Protein AF-F4SEM9-F1 (afdb_monomer)

pLDDT: mean 71.74, std 22.45, range [23.45, 97.19]

Nearest PDB structures (foldseek):
  8rjk-assembly1_0  TM=1.888E-01  e=7.861E-01  Synechococcus elongatus PCC 7942 = FACHB-805
  8cr6-assembly1_B  TM=1.825E-01  e=3.065E+00  Mus musculus

Structure (mmCIF, N/CA/C/O backbone):
data_AF-F4SEM9-F1
#
_entry.id   AF-F4SEM9-F1
#
loop_
_atom_site.group_PDB
_atom_site.id
_atom_site.type_symbol
_atom_site.label_atom_id
_atom_site.label_alt_id
_atom_site.label_comp_id
_atom_site.label_asym_id
_atom_site.label_entity_id
_atom_site.label_seq_id
_atom_site.pdbx_PDB_ins_code
_atom_site.Cartn_x
_atom_site.Cartn_y
_atom_site.Cartn_z
_atom_site.occupancy
_atom_site.B_iso_or_equiv
_atom_site.auth_seq_id
_atom_site.auth_comp_id
_atom_site.auth_asym_id
_atom_site.auth_atom_id
_atom_site.pdbx_PDB_model_num
ATOM 1 N N . MET A 1 1 ? -5.877 23.273 -3.284 1.00 58.84 1 MET A N 1
ATOM 2 C CA . MET A 1 1 ? -6.221 21.838 -3.176 1.00 58.84 1 MET A CA 1
ATOM 3 C C . MET A 1 1 ? -6.259 21.492 -1.700 1.00 58.84 1 MET A C 1
ATOM 5 O O . MET A 1 1 ? -5.336 21.892 -1.006 1.00 58.84 1 MET A O 1
ATOM 9 N N . THR A 1 2 ? -7.318 20.834 -1.226 1.00 79.94 2 THR A N 1
ATOM 10 C CA . THR A 1 2 ? -7.408 20.324 0.156 1.00 79.94 2 THR A CA 1
ATOM 11 C C . THR A 1 2 ? -6.357 19.239 0.380 1.00 79.94 2 THR A C 1
ATOM 13 O O . THR A 1 2 ? -6.109 18.459 -0.542 1.00 79.94 2 THR A O 1
ATOM 16 N N . LEU A 1 3 ? -5.724 19.205 1.554 1.00 89.00 3 LEU A N 1
ATOM 17 C CA . LEU A 1 3 ? -4.748 18.167 1.898 1.00 89.00 3 LEU A CA 1
ATOM 18 C C . LEU A 1 3 ? -5.447 16.954 2.517 1.00 89.00 3 LEU A C 1
ATOM 20 O O . LEU A 1 3 ? -6.553 17.077 3.048 1.00 89.00 3 LEU A O 1
ATOM 24 N N . LEU A 1 4 ? -4.790 15.793 2.515 1.00 89.50 4 LEU A N 1
ATOM 25 C CA . LEU A 1 4 ? -5.307 14.572 3.143 1.00 89.50 4 LEU A CA 1
ATOM 26 C C . LEU A 1 4 ? -5.742 14.809 4.600 1.00 89.50 4 LEU A C 1
ATOM 28 O O . LEU A 1 4 ? -6.812 14.366 5.009 1.00 89.50 4 LEU A O 1
ATOM 32 N N . ASN A 1 5 ? -4.950 15.556 5.375 1.00 92.12 5 ASN A N 1
ATOM 33 C CA . ASN A 1 5 ? -5.279 15.889 6.766 1.00 92.12 5 ASN A CA 1
ATOM 34 C C . ASN A 1 5 ? -6.600 16.652 6.902 1.00 92.12 5 ASN A C 1
ATOM 36 O O . ASN A 1 5 ? -7.330 16.435 7.867 1.00 92.12 5 ASN A O 1
ATOM 40 N N . ASP A 1 6 ? -6.899 17.541 5.957 1.00 92.81 6 ASP A N 1
ATOM 41 C CA . ASP A 1 6 ? -8.122 18.341 5.984 1.00 92.81 6 ASP A CA 1
ATOM 42 C C . ASP A 1 6 ? -9.331 17.472 5.636 1.00 92.81 6 ASP A C 1
ATOM 44 O O . ASP A 1 6 ? -10.354 17.547 6.310 1.00 92.81 6 ASP A O 1
ATOM 48 N N . VAL A 1 7 ? -9.184 16.577 4.654 1.00 91.62 7 VAL A N 1
ATOM 49 C CA . VAL A 1 7 ? -10.243 15.630 4.276 1.00 91.62 7 VAL A CA 1
ATOM 50 C C . VAL A 1 7 ? -10.518 14.619 5.390 1.00 91.62 7 VAL A C 1
ATOM 52 O O . VAL A 1 7 ? -11.676 14.341 5.678 1.00 91.62 7 VAL A O 1
ATOM 55 N N . MET A 1 8 ? -9.490 14.089 6.061 1.00 95.06 8 MET A N 1
ATOM 56 C CA . MET A 1 8 ? -9.689 13.188 7.205 1.00 95.06 8 MET A CA 1
ATOM 57 C C . MET A 1 8 ? -10.432 13.888 8.350 1.00 95.06 8 MET A C 1
ATOM 59 O O . MET A 1 8 ? -11.332 13.300 8.947 1.00 95.06 8 MET A O 1
ATOM 63 N N . LYS A 1 9 ? -10.104 15.157 8.630 1.00 95.19 9 LYS A N 1
ATOM 64 C CA . LYS A 1 9 ? -10.842 15.968 9.611 1.00 95.19 9 LYS A CA 1
ATOM 65 C C . LYS A 1 9 ? -12.290 16.197 9.184 1.00 95.19 9 LYS A C 1
ATOM 67 O O . LYS A 1 9 ? -13.179 16.049 10.013 1.00 95.19 9 LYS A O 1
ATOM 72 N N . GLU A 1 10 ? -12.531 16.522 7.914 1.00 94.56 10 GLU A N 1
ATOM 73 C CA . GLU A 1 10 ? -13.888 16.670 7.376 1.00 94.56 10 GLU A CA 1
ATOM 74 C C . GLU A 1 10 ? -14.685 15.368 7.531 1.00 94.56 10 GLU A C 1
ATOM 76 O O . GLU A 1 10 ? -15.799 15.398 8.049 1.00 94.56 10 GLU A O 1
ATOM 81 N N . ALA A 1 11 ? -14.100 14.227 7.155 1.00 92.62 11 ALA A N 1
ATOM 82 C CA . ALA A 1 11 ? -14.724 12.915 7.289 1.00 92.62 11 ALA A CA 1
ATOM 83 C C . ALA A 1 11 ? -15.100 12.621 8.744 1.00 92.62 11 ALA A C 1
ATOM 85 O O . ALA A 1 11 ? -16.234 12.232 9.012 1.00 92.62 11 ALA A O 1
ATOM 86 N N . LEU A 1 12 ? -14.180 12.858 9.684 1.00 95.88 12 LEU A N 1
ATOM 87 C CA . LEU A 1 12 ? -14.449 12.694 11.110 1.00 95.88 12 LEU A CA 1
ATOM 88 C C . LEU A 1 12 ? -15.604 13.592 11.566 1.00 95.88 12 LEU A C 1
ATOM 90 O O . LEU A 1 12 ? -16.543 13.107 12.188 1.00 95.88 12 LEU A O 1
ATOM 94 N N . CYS A 1 13 ? -15.572 14.882 11.222 1.00 95.50 13 CYS A N 1
ATOM 95 C CA . CYS A 1 13 ? -16.625 15.822 11.597 1.00 95.50 13 CYS A CA 1
ATOM 96 C C . CYS A 1 13 ? -17.998 15.408 11.054 1.00 95.50 13 CYS A C 1
ATOM 98 O O . CYS A 1 13 ? -18.971 15.441 11.807 1.00 95.50 13 CYS A O 1
ATOM 100 N N . LEU A 1 14 ? -18.084 15.002 9.783 1.00 93.38 14 LEU A N 1
ATOM 101 C CA . LEU A 1 14 ? -19.330 14.532 9.170 1.00 93.38 14 LEU A CA 1
ATOM 102 C C . LEU A 1 14 ? -19.854 13.277 9.871 1.00 93.38 14 LEU A C 1
ATOM 104 O O . LEU A 1 14 ? -21.023 13.204 10.232 1.00 93.38 14 LEU A O 1
ATOM 108 N N . VAL A 1 15 ? -18.975 12.304 10.108 1.00 92.88 15 VAL A N 1
ATOM 109 C CA . VAL A 1 15 ? -19.343 11.021 10.712 1.00 92.88 15 VAL A CA 1
ATOM 110 C C . VAL A 1 15 ? -19.826 11.187 12.153 1.00 92.88 15 VAL A C 1
ATOM 112 O O . VAL A 1 15 ? -20.865 10.637 12.516 1.00 92.88 15 VAL A O 1
ATOM 115 N N . GLU A 1 16 ? -19.117 11.977 12.961 1.00 92.88 16 GLU A N 1
ATOM 116 C CA . GLU A 1 16 ? -19.488 12.238 14.358 1.00 92.88 16 GLU A CA 1
ATOM 117 C C . GLU A 1 16 ? -20.787 13.039 14.480 1.00 92.88 16 GLU A C 1
ATOM 119 O O . GLU A 1 16 ? -21.613 12.768 15.357 1.00 92.88 16 GLU A O 1
ATOM 124 N N . SER A 1 17 ? -20.997 14.000 13.577 1.00 91.88 17 SER A N 1
ATOM 125 C CA . SER A 1 17 ? -22.189 14.855 13.589 1.00 91.88 17 SER A CA 1
ATOM 126 C C . SER A 1 17 ? -23.438 14.140 13.072 1.00 91.88 17 SER A C 1
ATOM 128 O O . SER A 1 17 ? -24.553 14.596 13.330 1.00 91.88 17 SER A O 1
ATOM 130 N N . SER A 1 18 ? -23.283 13.015 12.367 1.00 89.06 18 SER A N 1
ATOM 131 C CA . SER A 1 18 ? -24.407 12.329 11.742 1.00 89.06 18 SER A CA 1
ATOM 132 C C . SER A 1 18 ? -25.234 11.522 12.756 1.00 89.06 18 SER A C 1
ATOM 134 O O . SER A 1 18 ? -24.713 10.616 13.426 1.00 89.06 18 SER A O 1
ATOM 136 N N . PRO A 1 19 ? -26.556 11.758 12.861 1.00 88.00 19 PRO A N 1
ATOM 137 C CA . PRO A 1 19 ? -27.426 10.958 13.722 1.00 88.00 19 PRO A CA 1
ATOM 138 C C . PRO A 1 19 ? -27.704 9.562 13.144 1.00 88.00 19 PRO A C 1
ATOM 140 O O . PRO A 1 19 ? -28.048 8.656 13.897 1.00 88.00 19 PRO A O 1
ATOM 143 N N . LYS A 1 20 ? -27.547 9.376 11.825 1.00 87.38 20 LYS A N 1
ATOM 144 C CA . LYS A 1 20 ? -27.790 8.098 11.131 1.00 87.38 20 LYS A CA 1
ATOM 145 C C . LYS A 1 20 ? -26.659 7.091 11.299 1.00 87.38 20 LYS A C 1
ATOM 147 O O . LYS A 1 20 ? -26.878 5.895 11.124 1.00 87.38 20 LYS A O 1
ATOM 152 N N . ILE A 1 21 ? -25.456 7.569 11.602 1.00 91.62 21 ILE A N 1
ATOM 153 C CA . ILE A 1 21 ? -24.294 6.708 11.767 1.00 91.62 21 ILE A CA 1
ATOM 154 C C . ILE A 1 21 ? -24.267 6.180 13.194 1.00 91.62 21 ILE A C 1
ATOM 156 O O . ILE A 1 21 ? -24.280 6.935 14.169 1.00 91.62 21 ILE A O 1
ATOM 160 N N . VAL A 1 22 ? -24.235 4.858 13.294 1.00 93.00 22 VAL A N 1
ATOM 161 C CA . VAL A 1 22 ? -24.118 4.131 14.554 1.00 93.00 22 VAL A CA 1
ATOM 162 C C . VAL A 1 22 ? -22.699 4.219 15.117 1.00 93.00 22 VAL A C 1
ATOM 164 O O . VAL A 1 22 ? -21.711 4.318 14.385 1.00 93.00 22 VAL A O 1
ATOM 167 N N . THR A 1 23 ? -22.609 4.202 16.445 1.00 94.25 23 THR A N 1
ATOM 168 C CA . THR A 1 23 ? -21.335 4.195 17.170 1.00 94.25 23 THR A CA 1
ATOM 169 C C . THR A 1 23 ? -20.675 2.825 17.058 1.00 94.25 23 THR A C 1
ATOM 171 O O . THR A 1 23 ? -21.330 1.803 17.263 1.00 94.25 23 THR A O 1
ATOM 174 N N . ALA A 1 24 ? -19.382 2.814 16.752 1.00 94.88 24 ALA A N 1
ATOM 175 C CA . ALA A 1 24 ? -18.575 1.610 16.667 1.00 94.88 24 ALA A CA 1
ATOM 176 C C . ALA A 1 24 ? -18.420 0.917 18.024 1.00 94.88 24 ALA A C 1
ATOM 178 O O . ALA A 1 24 ? -18.431 1.532 19.090 1.00 94.88 24 ALA A O 1
ATOM 179 N N . THR A 1 25 ? -18.225 -0.392 17.962 1.00 92.56 25 THR A N 1
ATOM 180 C CA . THR A 1 25 ? -17.979 -1.279 19.091 1.00 92.56 25 THR A CA 1
ATOM 181 C C . THR A 1 25 ? -16.788 -2.186 18.794 1.00 92.56 25 THR A C 1
ATOM 183 O O . THR A 1 25 ? -16.390 -2.391 17.648 1.00 92.56 25 THR A O 1
ATOM 186 N N . TYR A 1 26 ? -16.271 -2.851 19.826 1.00 90.25 26 TYR A N 1
ATOM 187 C CA . TYR A 1 26 ? -15.188 -3.832 19.686 1.00 90.25 26 TYR A CA 1
ATOM 188 C C . TYR A 1 26 ? -15.538 -5.060 18.826 1.00 90.25 26 TYR A C 1
ATOM 190 O O . TYR A 1 26 ? -14.664 -5.862 18.497 1.00 90.25 26 TYR A O 1
ATOM 198 N N . LYS A 1 27 ? -16.820 -5.254 18.487 1.00 91.75 27 LYS A N 1
ATOM 199 C CA . LYS A 1 27 ? -17.278 -6.358 17.634 1.00 91.75 27 LYS A CA 1
ATOM 200 C C . LYS A 1 27 ? -17.284 -5.992 16.155 1.00 91.75 27 LYS A C 1
ATOM 202 O O . LYS A 1 27 ? -17.331 -6.905 15.324 1.00 91.75 27 LYS A O 1
ATOM 207 N N . ASP A 1 28 ? -17.234 -4.703 15.842 1.00 92.62 28 ASP A N 1
ATOM 208 C CA . ASP A 1 28 ? -17.322 -4.219 14.477 1.00 92.62 28 ASP A CA 1
ATOM 209 C C . ASP A 1 28 ? -16.034 -4.483 13.708 1.00 92.62 28 ASP A C 1
ATOM 211 O O . ASP A 1 28 ? -14.925 -4.497 14.247 1.00 92.62 28 ASP A O 1
ATOM 215 N N . GLU A 1 29 ? -16.196 -4.704 12.410 1.00 91.81 29 GLU A N 1
ATOM 216 C CA . GLU A 1 29 ? -15.093 -5.078 11.532 1.00 91.81 29 GLU A CA 1
ATOM 217 C C . GLU A 1 29 ? -14.047 -3.960 11.404 1.00 91.81 29 GLU A C 1
ATOM 219 O O . GLU A 1 29 ? -12.858 -4.240 11.262 1.00 91.81 29 GLU A O 1
ATOM 224 N N . ILE A 1 30 ? -14.478 -2.698 11.533 1.00 93.38 30 ILE A N 1
ATOM 225 C CA . ILE A 1 30 ? -13.587 -1.535 11.602 1.00 93.38 30 ILE A CA 1
ATOM 226 C C . ILE A 1 30 ? -12.639 -1.637 12.801 1.00 93.38 30 ILE A C 1
ATOM 228 O O . ILE A 1 30 ? -11.429 -1.521 12.635 1.00 93.38 30 ILE A O 1
ATOM 232 N N . TYR A 1 31 ? -13.146 -1.979 13.988 1.00 92.75 31 TYR A N 1
ATOM 233 C CA . TYR A 1 31 ? -12.294 -2.144 15.159 1.00 92.75 31 TYR A CA 1
ATOM 234 C C . TYR A 1 31 ? -11.339 -3.321 14.972 1.00 92.75 31 TYR A C 1
ATOM 236 O O . TYR A 1 31 ? -10.132 -3.162 15.110 1.00 92.75 31 TYR A O 1
ATOM 244 N N . LYS A 1 32 ? -11.856 -4.492 14.580 1.00 93.69 32 LYS A N 1
ATOM 245 C CA . LYS A 1 32 ? -11.042 -5.709 14.416 1.00 93.69 32 LYS A CA 1
ATOM 246 C C . LYS A 1 32 ? -9.882 -5.540 13.434 1.00 93.69 32 LYS A C 1
ATOM 248 O O . LYS A 1 32 ? -8.841 -6.166 13.614 1.00 93.69 32 LYS A O 1
ATOM 253 N N . ARG A 1 33 ? -10.060 -4.727 12.387 1.00 91.56 33 ARG A N 1
ATOM 254 C CA . ARG A 1 33 ? -9.040 -4.503 11.350 1.00 91.56 33 ARG A CA 1
ATOM 255 C C . ARG A 1 33 ? -8.016 -3.442 11.725 1.00 91.56 33 ARG A C 1
ATOM 257 O O . ARG A 1 33 ? -6.853 -3.594 11.363 1.00 91.56 33 ARG A O 1
ATOM 264 N N . PHE A 1 34 ? -8.436 -2.398 12.434 1.00 94.56 34 PHE A N 1
ATOM 265 C CA . PHE A 1 34 ? -7.606 -1.221 12.706 1.00 94.56 34 PHE A CA 1
ATOM 266 C C . PHE A 1 34 ? -7.148 -1.114 14.172 1.00 94.56 34 PHE A C 1
ATOM 268 O O . PHE A 1 34 ? -6.423 -0.186 14.517 1.00 94.56 34 PHE A O 1
ATOM 275 N N . SER A 1 35 ? -7.512 -2.064 15.045 1.00 92.88 35 SER A N 1
ATOM 276 C CA . SER A 1 35 ? -7.071 -2.082 16.450 1.00 92.88 35 SER A CA 1
ATOM 277 C C . SER A 1 35 ? -5.585 -2.398 16.619 1.00 92.88 35 SER A C 1
ATOM 279 O O . SER A 1 35 ? -4.988 -2.034 17.631 1.00 92.88 35 SER A O 1
ATOM 281 N N . ASN A 1 36 ? -4.999 -3.114 15.658 1.00 92.56 36 ASN A N 1
ATOM 282 C CA . ASN A 1 36 ? -3.579 -3.444 15.660 1.00 92.56 36 ASN A CA 1
ATOM 283 C C . ASN A 1 36 ? -2.788 -2.351 14.934 1.00 92.56 36 ASN A C 1
ATOM 285 O O . ASN A 1 36 ? -3.293 -1.812 13.947 1.00 92.56 36 ASN A O 1
ATOM 289 N N . PRO A 1 37 ? -1.550 -2.049 15.368 1.00 91.06 37 PRO A N 1
ATOM 290 C CA . PRO A 1 37 ? -0.687 -1.107 14.668 1.00 91.06 37 PRO A CA 1
ATOM 291 C C . PRO A 1 37 ? -0.549 -1.444 13.176 1.00 91.06 37 PRO A C 1
ATOM 293 O O . PRO A 1 37 ? -0.601 -2.622 12.809 1.00 91.06 37 PRO A O 1
ATOM 296 N N . PRO A 1 38 ? -0.387 -0.431 12.312 1.00 91.94 38 PRO A N 1
ATOM 297 C CA . PRO A 1 38 ? -0.110 -0.661 10.907 1.00 91.94 38 PRO A CA 1
ATOM 298 C C . PRO A 1 38 ? 1.221 -1.393 10.760 1.00 91.94 38 PRO A C 1
ATOM 300 O O . PRO A 1 38 ? 2.227 -0.997 11.345 1.00 91.94 38 PRO A O 1
ATOM 303 N N . ASP A 1 39 ? 1.198 -2.450 9.963 1.00 91.50 39 ASP A N 1
ATOM 304 C CA . ASP A 1 39 ? 2.354 -3.263 9.612 1.00 91.50 39 ASP A CA 1
ATOM 305 C C . ASP A 1 39 ? 2.301 -3.547 8.112 1.00 91.50 39 ASP A C 1
ATOM 307 O O . ASP A 1 39 ? 1.231 -3.426 7.503 1.00 91.50 39 ASP A O 1
ATOM 311 N N . VAL A 1 40 ? 3.449 -3.867 7.523 1.00 86.75 40 VAL A N 1
ATOM 312 C CA . VAL A 1 40 ? 3.540 -4.221 6.107 1.00 86.75 40 VAL A CA 1
ATOM 313 C C . VAL A 1 40 ? 3.147 -5.683 5.965 1.00 86.75 40 VAL A C 1
ATOM 315 O O . VAL A 1 40 ? 3.819 -6.562 6.500 1.00 86.75 40 VAL A O 1
ATOM 318 N N . ASP A 1 41 ? 2.048 -5.941 5.261 1.00 80.50 41 ASP A N 1
ATOM 319 C CA . ASP A 1 41 ? 1.625 -7.315 5.004 1.00 80.50 41 ASP A CA 1
ATOM 320 C C . ASP A 1 41 ? 2.658 -8.010 4.082 1.00 80.50 41 ASP A C 1
ATOM 322 O O . ASP A 1 41 ? 3.280 -7.362 3.240 1.00 80.50 41 ASP A O 1
ATOM 326 N N . GLU A 1 42 ? 2.839 -9.330 4.221 1.00 79.38 42 GLU A N 1
ATOM 327 C CA . GLU A 1 42 ? 3.891 -10.093 3.514 1.00 79.38 42 GLU A CA 1
ATOM 328 C C . GLU A 1 42 ? 3.843 -9.940 1.983 1.00 79.38 42 GLU A C 1
ATOM 330 O O . GLU A 1 42 ? 4.887 -9.887 1.333 1.00 79.38 42 GLU A O 1
ATOM 335 N N . ASP A 1 43 ? 2.640 -9.816 1.417 1.00 74.25 43 ASP A N 1
ATOM 336 C CA . ASP A 1 43 ? 2.435 -9.633 -0.025 1.00 74.25 43 ASP A CA 1
ATOM 337 C C . ASP A 1 43 ? 2.832 -8.233 -0.518 1.00 74.25 43 ASP A C 1
ATOM 339 O O . ASP A 1 43 ? 3.105 -8.049 -1.701 1.00 74.25 43 ASP A O 1
ATOM 343 N N . ASP A 1 44 ? 2.858 -7.244 0.378 1.00 74.12 44 ASP A N 1
ATOM 344 C CA . ASP A 1 44 ? 3.026 -5.829 0.040 1.00 74.12 44 ASP A CA 1
ATOM 345 C C . ASP A 1 44 ? 4.437 -5.322 0.397 1.00 74.12 44 ASP A C 1
ATOM 347 O O . ASP A 1 44 ? 4.709 -4.123 0.323 1.00 74.12 44 ASP A O 1
ATOM 351 N N . VAL A 1 45 ? 5.358 -6.206 0.801 1.00 75.81 45 VAL A N 1
ATOM 352 C CA . VAL A 1 45 ? 6.715 -5.833 1.254 1.00 75.81 45 VAL A CA 1
ATOM 353 C C . VAL A 1 45 ? 7.484 -5.048 0.191 1.00 75.81 45 VAL A C 1
ATOM 355 O O . VAL A 1 45 ? 8.215 -4.113 0.527 1.00 75.81 45 VAL A O 1
ATOM 358 N N . ASP A 1 46 ? 7.285 -5.395 -1.080 1.00 70.44 46 ASP A N 1
ATOM 359 C CA . ASP A 1 46 ? 7.964 -4.765 -2.217 1.00 70.44 46 ASP A CA 1
ATOM 360 C C . ASP A 1 46 ? 7.378 -3.404 -2.597 1.00 70.44 46 ASP A C 1
ATOM 362 O O . ASP A 1 46 ? 8.072 -2.558 -3.160 1.00 70.44 46 ASP A O 1
ATOM 366 N N . GLU A 1 47 ? 6.117 -3.166 -2.250 1.00 72.62 47 GLU A N 1
ATOM 367 C CA . GLU A 1 47 ? 5.414 -1.924 -2.563 1.00 72.62 47 GLU A CA 1
ATOM 368 C C . GLU A 1 47 ? 5.471 -0.952 -1.381 1.00 72.62 47 GLU A C 1
ATOM 370 O O . GLU A 1 47 ? 5.610 0.257 -1.571 1.00 72.62 47 GLU A O 1
ATOM 375 N N . GLY A 1 48 ? 5.460 -1.476 -0.156 1.00 82.81 48 GLY A N 1
ATOM 376 C CA . GLY A 1 48 ? 5.541 -0.728 1.086 1.00 82.81 48 GLY A CA 1
ATOM 377 C C . GLY A 1 48 ? 4.198 -0.577 1.797 1.00 82.81 48 GLY A C 1
ATOM 378 O O . GLY A 1 48 ? 3.137 -0.967 1.314 1.00 82.81 48 GLY A O 1
ATOM 379 N N . ILE A 1 49 ? 4.236 0.053 2.974 1.00 89.12 49 ILE A N 1
ATOM 380 C CA . ILE A 1 49 ? 3.082 0.129 3.879 1.00 89.12 49 ILE A CA 1
ATOM 381 C C . ILE A 1 49 ? 1.882 0.847 3.254 1.00 89.12 49 ILE A C 1
ATOM 383 O O . ILE A 1 49 ? 0.741 0.618 3.653 1.00 89.12 49 ILE A O 1
ATOM 387 N N . TRP A 1 50 ? 2.126 1.737 2.287 1.00 83.94 50 TRP A N 1
ATOM 388 C CA . TRP A 1 50 ? 1.066 2.493 1.635 1.00 83.94 50 TRP A CA 1
ATOM 389 C C . TRP A 1 50 ? 0.140 1.562 0.845 1.00 83.94 50 TRP A C 1
ATOM 391 O O . TRP A 1 50 ? -1.063 1.827 0.802 1.00 83.94 50 TRP A O 1
ATOM 401 N N . MET A 1 51 ? 0.655 0.448 0.298 1.00 83.06 51 MET A N 1
ATOM 402 C CA . MET A 1 51 ? -0.195 -0.545 -0.352 1.00 83.06 51 MET A CA 1
ATOM 403 C C . MET A 1 51 ? -1.024 -1.313 0.673 1.00 83.06 51 MET A C 1
ATOM 405 O O . MET A 1 51 ? -2.237 -1.441 0.499 1.00 83.06 51 MET A O 1
ATOM 409 N N . THR A 1 52 ? -0.426 -1.730 1.790 1.00 89.25 52 THR A N 1
ATOM 410 C CA . THR A 1 52 ? -1.177 -2.387 2.868 1.00 89.25 52 THR A CA 1
ATOM 411 C C . THR A 1 52 ? -2.313 -1.503 3.380 1.00 89.25 52 THR A C 1
ATOM 413 O O . THR A 1 52 ? -3.443 -1.961 3.563 1.00 89.25 52 THR A O 1
ATOM 416 N N . VAL A 1 53 ? -2.055 -0.203 3.541 1.00 89.25 53 VAL A N 1
ATOM 417 C CA . VAL A 1 53 ? -3.080 0.790 3.889 1.00 89.25 53 VAL A CA 1
ATOM 418 C C . VAL A 1 53 ? -4.145 0.889 2.799 1.00 89.25 53 VAL A C 1
ATOM 420 O O . VAL A 1 53 ? -5.338 0.829 3.103 1.00 89.25 53 VAL A O 1
ATOM 423 N N . ASN A 1 54 ? -3.740 1.001 1.532 1.00 85.50 54 ASN A N 1
ATOM 424 C CA . ASN A 1 54 ? -4.646 1.062 0.389 1.00 85.50 54 ASN A CA 1
ATOM 425 C C . ASN A 1 54 ? -5.609 -0.138 0.369 1.00 85.50 54 ASN A C 1
ATOM 427 O O . ASN A 1 54 ? -6.829 0.055 0.301 1.00 85.50 54 ASN A O 1
ATOM 431 N N . ARG A 1 55 ? -5.060 -1.346 0.518 1.00 87.06 55 ARG A N 1
ATOM 432 C CA . ARG A 1 55 ? -5.769 -2.627 0.517 1.00 87.06 55 ARG A CA 1
ATOM 433 C C . ARG A 1 55 ? -6.705 -2.778 1.710 1.00 87.06 55 ARG A C 1
ATOM 435 O O . ARG A 1 55 ? -7.866 -3.140 1.526 1.00 87.06 55 ARG A O 1
ATOM 442 N N . LYS A 1 56 ? -6.251 -2.456 2.928 1.00 91.12 56 LYS A N 1
ATOM 443 C CA . LYS A 1 56 ? -7.092 -2.527 4.138 1.00 91.12 56 LYS A CA 1
ATOM 444 C C . LYS A 1 56 ? -8.260 -1.546 4.083 1.00 91.12 56 LYS A C 1
ATOM 446 O O . LYS A 1 56 ? -9.374 -1.906 4.465 1.00 91.12 56 LYS A O 1
ATOM 451 N N . LEU A 1 57 ? -8.034 -0.337 3.566 1.00 89.38 57 LEU A N 1
ATOM 452 C CA . LEU A 1 57 ? -9.106 0.634 3.363 1.00 89.38 57 LEU A CA 1
ATOM 453 C C . LEU A 1 57 ? -10.100 0.172 2.285 1.00 89.38 57 LEU A C 1
ATOM 455 O O . LEU A 1 57 ? -11.301 0.308 2.500 1.00 89.38 57 LEU A O 1
ATOM 459 N N . ASP A 1 58 ? -9.651 -0.420 1.172 1.00 85.56 58 ASP A N 1
ATOM 460 C CA . ASP A 1 58 ? -10.565 -0.950 0.142 1.00 85.56 58 ASP A CA 1
ATOM 461 C C . ASP A 1 58 ? -11.357 -2.166 0.627 1.00 85.56 58 ASP A C 1
ATOM 463 O O . ASP A 1 58 ? -12.555 -2.271 0.365 1.00 85.56 58 ASP A O 1
ATOM 467 N N . ALA A 1 59 ? -10.729 -3.050 1.401 1.00 87.56 59 ALA A N 1
ATOM 468 C CA . ALA A 1 59 ? -11.390 -4.224 1.962 1.00 87.56 59 ALA A CA 1
ATOM 469 C C . ALA A 1 59 ? -12.563 -3.867 2.893 1.00 87.56 59 ALA A C 1
ATOM 471 O O . ALA A 1 59 ? -13.474 -4.682 3.070 1.00 87.56 59 ALA A O 1
ATOM 472 N N . LEU A 1 60 ? -12.543 -2.673 3.497 1.00 89.88 60 LEU A N 1
ATOM 473 C CA . LEU A 1 60 ? -13.609 -2.194 4.374 1.00 89.88 60 LEU A CA 1
ATOM 474 C C . LEU A 1 60 ? -14.552 -1.200 3.681 1.00 89.88 60 LEU A C 1
ATOM 476 O O . LEU A 1 60 ? -15.763 -1.390 3.723 1.00 89.88 60 LEU A O 1
ATOM 480 N N . PHE A 1 61 ? -14.017 -0.161 3.039 1.00 87.75 61 PHE A N 1
ATOM 481 C CA . PHE A 1 61 ? -14.797 0.957 2.492 1.00 87.75 61 PHE A CA 1
ATOM 482 C C . PHE A 1 61 ? -14.962 0.916 0.971 1.00 87.75 61 PHE A C 1
ATOM 484 O O . PHE A 1 61 ? -15.829 1.603 0.439 1.00 87.75 61 PHE A O 1
ATOM 491 N N . GLY A 1 62 ? -14.137 0.139 0.267 1.00 79.88 62 GLY A N 1
ATOM 492 C CA . GLY A 1 62 ? -14.163 0.026 -1.195 1.00 79.88 62 GLY A CA 1
ATOM 493 C C . GLY A 1 62 ? -15.247 -0.910 -1.735 1.00 79.88 62 GLY A C 1
ATOM 494 O O . GLY A 1 62 ? -15.442 -0.974 -2.944 1.00 79.88 62 GLY A O 1
ATOM 495 N N . ARG A 1 63 ? -15.951 -1.630 -0.854 1.00 79.31 63 ARG A N 1
ATOM 496 C CA . ARG A 1 63 ? -17.077 -2.511 -1.197 1.00 79.31 63 ARG A CA 1
ATOM 497 C C . ARG A 1 63 ? -18.349 -1.711 -1.480 1.00 79.31 63 ARG A C 1
ATOM 499 O O . ARG A 1 63 ? -18.539 -0.639 -0.906 1.00 79.31 63 ARG A O 1
ATOM 506 N N . ASP A 1 64 ? -19.266 -2.282 -2.260 1.00 74.25 64 ASP A N 1
ATOM 507 C CA . ASP A 1 64 ? -20.584 -1.680 -2.535 1.00 74.25 64 ASP A CA 1
ATOM 508 C C . ASP A 1 64 ? -21.358 -1.358 -1.244 1.00 74.25 64 ASP A C 1
ATOM 510 O O . ASP A 1 64 ? -22.030 -0.328 -1.125 1.00 74.25 64 ASP A O 1
ATOM 514 N N . ASP A 1 65 ? -21.206 -2.203 -0.222 1.00 77.75 65 ASP A N 1
ATOM 515 C CA . ASP A 1 65 ? -21.790 -2.013 1.100 1.00 77.75 65 ASP A CA 1
ATOM 516 C C . ASP A 1 65 ? -20.838 -1.396 2.136 1.00 77.75 65 ASP A C 1
ATOM 518 O O . ASP A 1 65 ? -21.162 -1.347 3.323 1.00 77.75 65 ASP A O 1
ATOM 522 N N . GLY A 1 66 ? -19.705 -0.839 1.696 1.00 77.62 66 GLY A N 1
ATOM 523 C CA . GLY A 1 66 ? -18.686 -0.234 2.559 1.00 77.62 66 GLY A CA 1
ATOM 524 C C . GLY A 1 66 ? -19.206 0.913 3.431 1.00 77.62 66 GLY A C 1
ATOM 525 O O . GLY A 1 66 ? -18.676 1.168 4.511 1.00 77.62 66 GLY A O 1
ATOM 526 N N . HIS A 1 67 ? -20.308 1.552 3.025 1.00 84.69 67 HIS A N 1
ATOM 527 C CA . HIS A 1 67 ? -20.998 2.568 3.820 1.00 84.69 67 HIS A CA 1
ATOM 528 C C . HIS A 1 67 ? -21.503 2.041 5.175 1.00 84.69 67 HIS A C 1
ATOM 530 O O . HIS A 1 67 ? -21.556 2.806 6.133 1.00 84.69 67 HIS A O 1
ATOM 536 N N . LYS A 1 68 ? -21.808 0.740 5.297 1.00 87.12 68 LYS A N 1
ATOM 537 C CA . LYS A 1 68 ? -22.222 0.108 6.566 1.00 87.12 68 LYS A CA 1
ATOM 538 C C . LYS A 1 68 ? -21.100 0.059 7.602 1.00 87.12 68 LYS A C 1
ATOM 540 O O . LYS A 1 68 ? -21.364 -0.110 8.788 1.00 87.12 68 LYS A O 1
ATOM 545 N N . HIS A 1 69 ? -19.852 0.169 7.154 1.00 91.50 69 HIS A N 1
ATOM 546 C CA . HIS A 1 69 ? -18.670 0.138 8.008 1.00 91.50 69 HIS A CA 1
ATOM 547 C C . HIS A 1 69 ? -18.171 1.534 8.389 1.00 91.50 69 HIS A C 1
ATOM 549 O O . HIS A 1 69 ? -17.214 1.653 9.151 1.00 91.50 69 HIS A O 1
ATOM 555 N N . ILE A 1 70 ? -18.816 2.591 7.888 1.00 92.88 70 ILE A N 1
ATOM 556 C CA . ILE A 1 70 ? -18.566 3.960 8.329 1.00 92.88 70 ILE A CA 1
ATOM 557 C C . ILE A 1 70 ? -19.290 4.137 9.665 1.00 92.88 70 ILE A C 1
ATOM 559 O O . ILE A 1 70 ? -20.503 4.319 9.703 1.00 92.88 70 ILE A O 1
ATOM 563 N N . LEU A 1 71 ? -18.535 4.041 10.757 1.00 93.44 71 LEU A N 1
ATOM 564 C CA . LEU A 1 71 ? -19.039 4.115 12.128 1.00 93.44 71 LEU A CA 1
ATOM 565 C C . LEU A 1 71 ? -18.387 5.284 12.871 1.00 93.44 71 LEU A C 1
ATOM 567 O O . LEU A 1 71 ? -17.240 5.639 12.586 1.00 93.44 71 LEU A O 1
ATOM 571 N N . LYS A 1 72 ? -19.103 5.862 13.836 1.00 94.69 72 LYS A N 1
ATOM 572 C CA . LYS A 1 72 ? -18.605 6.973 14.665 1.00 94.69 72 LYS A CA 1
ATOM 573 C C . LYS A 1 72 ? -18.071 6.505 16.015 1.00 94.69 72 LYS A C 1
ATOM 575 O O . LYS A 1 72 ? -18.246 5.347 16.387 1.00 94.69 72 LYS A O 1
ATOM 580 N N . GLY A 1 73 ? -17.460 7.406 16.767 1.00 92.44 73 GLY A N 1
ATOM 581 C CA . GLY A 1 73 ? -16.840 7.130 18.052 1.00 92.44 73 GLY A CA 1
ATOM 582 C C . GLY A 1 73 ? -15.369 6.706 17.946 1.00 92.44 73 GLY A C 1
ATOM 583 O O . GLY A 1 73 ? -14.820 6.576 16.845 1.00 92.44 73 GLY A O 1
ATOM 584 N N . PRO A 1 74 ? -14.718 6.477 19.102 1.00 92.25 74 PRO A N 1
ATOM 585 C CA . PRO A 1 74 ? -13.279 6.232 19.173 1.00 92.25 74 PRO A CA 1
ATOM 586 C C .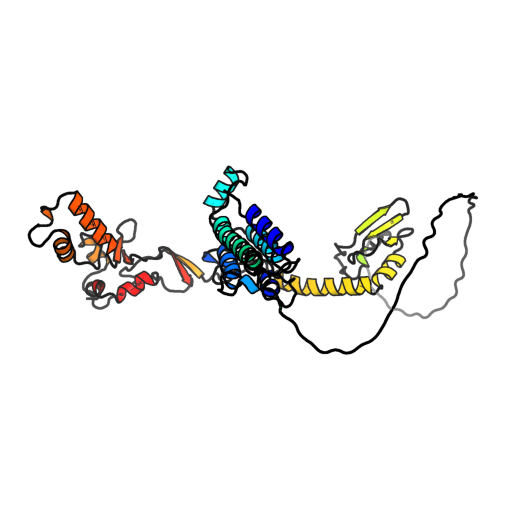 PRO A 1 74 ? -12.845 4.976 18.412 1.00 92.25 74 PRO A C 1
ATOM 588 O O . PRO A 1 74 ? -11.759 4.946 17.851 1.00 92.25 74 PRO A O 1
ATOM 591 N N . GLU A 1 75 ? -13.701 3.960 18.355 1.00 93.75 75 GLU A N 1
ATOM 592 C CA . GLU A 1 75 ? -13.474 2.692 17.662 1.00 93.75 75 GLU A CA 1
ATOM 593 C C . GLU A 1 75 ? -13.877 2.731 16.175 1.00 93.75 75 GLU A C 1
ATOM 595 O O . GLU A 1 75 ? -13.745 1.726 15.478 1.00 93.75 75 GLU A O 1
ATOM 600 N N . GLY A 1 76 ? -14.403 3.863 15.697 1.00 93.44 76 GLY A N 1
ATOM 601 C CA . GLY A 1 76 ? -14.921 4.055 14.344 1.00 93.44 76 GLY A CA 1
ATOM 602 C C . GLY A 1 76 ? -13.911 4.711 13.401 1.00 93.44 76 GLY A C 1
ATOM 603 O O . GLY A 1 76 ? -12.739 4.346 13.351 1.00 93.44 76 GLY A O 1
ATOM 604 N N . ILE A 1 77 ? -14.357 5.710 12.638 1.00 95.00 77 ILE A N 1
ATOM 605 C CA . ILE A 1 77 ? -13.500 6.450 11.696 1.00 95.00 77 ILE A CA 1
ATOM 606 C C . ILE A 1 77 ? -12.325 7.151 12.394 1.00 95.00 77 ILE A C 1
ATOM 608 O O . ILE A 1 77 ? -11.252 7.244 11.799 1.00 95.00 77 ILE A O 1
ATOM 612 N N . SER A 1 78 ? -12.475 7.567 13.658 1.00 95.75 78 SER A N 1
ATOM 613 C CA . SER A 1 78 ? -11.359 8.116 14.442 1.00 95.75 78 SER A CA 1
ATOM 614 C C . SER A 1 78 ? -10.188 7.131 14.530 1.00 95.75 78 SER A C 1
ATOM 616 O O . SER A 1 78 ? -9.053 7.516 14.259 1.00 95.75 78 SER A O 1
ATOM 618 N N . LEU A 1 79 ? -10.464 5.851 14.816 1.00 96.31 79 LEU A N 1
ATOM 619 C CA . LEU A 1 79 ? -9.447 4.796 14.875 1.00 96.31 79 LEU A CA 1
ATOM 620 C C . LEU A 1 79 ? -8.719 4.641 13.539 1.00 96.31 79 LEU A C 1
ATOM 622 O O . LEU A 1 79 ? -7.501 4.500 13.510 1.00 96.31 79 LEU A O 1
ATOM 626 N N . VAL A 1 80 ? -9.456 4.683 12.428 1.00 96.88 80 VAL A N 1
ATOM 627 C CA . VAL A 1 80 ? -8.877 4.555 11.083 1.00 96.88 80 VAL A CA 1
ATOM 628 C C . VAL A 1 80 ? -7.960 5.733 10.768 1.00 96.88 80 VAL A C 1
ATOM 630 O O . VAL A 1 80 ? -6.884 5.533 10.212 1.00 96.88 80 VAL A O 1
ATOM 633 N N . ILE A 1 81 ? -8.355 6.954 11.133 1.00 96.94 81 ILE A N 1
ATOM 634 C CA . ILE A 1 81 ? -7.530 8.152 10.935 1.00 96.94 81 ILE A CA 1
ATOM 635 C C . ILE A 1 81 ? -6.239 8.052 11.749 1.00 96.94 81 ILE A C 1
ATOM 637 O O . ILE A 1 81 ? -5.159 8.304 11.213 1.00 96.94 81 ILE A O 1
ATOM 641 N N . ASP A 1 82 ? -6.331 7.652 13.017 1.00 96.44 82 ASP A N 1
ATOM 642 C CA . ASP A 1 82 ? -5.158 7.462 13.873 1.00 96.44 82 ASP A CA 1
ATOM 643 C C . ASP A 1 82 ? -4.237 6.371 13.318 1.00 96.44 82 ASP A C 1
ATOM 645 O O . ASP A 1 82 ? -3.024 6.567 13.219 1.00 96.44 82 ASP A O 1
ATOM 649 N N . TRP A 1 83 ? -4.816 5.261 12.862 1.00 97.19 83 TRP A N 1
ATOM 650 C CA . TRP A 1 83 ? -4.088 4.159 12.243 1.00 97.19 83 TRP A CA 1
ATOM 651 C C . TRP A 1 83 ? -3.370 4.584 10.954 1.00 97.19 83 TRP A C 1
ATOM 653 O O . TRP A 1 83 ? -2.187 4.294 10.778 1.00 97.19 83 TRP A O 1
ATOM 663 N N . VAL A 1 84 ? -4.041 5.335 10.073 1.00 95.75 84 VAL A N 1
ATOM 664 C CA . VAL A 1 84 ? -3.436 5.893 8.852 1.00 95.75 84 VAL A CA 1
ATOM 665 C C . VAL A 1 84 ? -2.313 6.867 9.206 1.00 95.75 84 VAL A C 1
ATOM 667 O O . VAL A 1 84 ? -1.245 6.818 8.601 1.00 95.75 84 VAL A O 1
ATOM 670 N N . ASN A 1 85 ? -2.507 7.735 10.200 1.00 94.88 85 ASN A N 1
ATOM 671 C CA . ASN A 1 85 ? -1.471 8.668 10.643 1.00 94.88 85 ASN A CA 1
ATOM 672 C C . ASN A 1 85 ? -0.250 7.960 11.238 1.00 94.88 85 ASN A C 1
ATOM 674 O O . ASN A 1 85 ? 0.867 8.454 11.085 1.00 94.88 85 ASN A O 1
ATOM 678 N N . GLU A 1 86 ? -0.437 6.813 11.887 1.00 95.12 86 GLU A N 1
ATOM 679 C CA . GLU A 1 86 ? 0.677 5.983 12.336 1.00 95.12 86 GLU A CA 1
ATOM 680 C C . GLU A 1 86 ? 1.395 5.334 11.145 1.00 95.12 86 GLU A C 1
ATOM 682 O O . GLU A 1 86 ? 2.620 5.406 11.056 1.00 95.12 86 GLU A O 1
ATOM 687 N N . ALA A 1 87 ? 0.650 4.813 10.164 1.00 93.62 87 ALA A N 1
ATOM 688 C CA . ALA A 1 87 ? 1.218 4.216 8.954 1.00 93.62 87 ALA A CA 1
ATOM 689 C C . ALA A 1 87 ? 2.049 5.227 8.146 1.00 93.62 87 ALA A C 1
ATOM 691 O O . ALA A 1 87 ? 3.101 4.891 7.606 1.00 93.62 87 ALA A O 1
ATOM 692 N N . ARG A 1 88 ? 1.629 6.498 8.133 1.00 92.12 88 ARG A N 1
ATOM 693 C CA . ARG A 1 88 ? 2.335 7.615 7.480 1.00 92.12 88 ARG A CA 1
ATOM 694 C C . ARG A 1 88 ? 3.730 7.891 8.025 1.00 92.12 88 ARG A C 1
ATOM 696 O O . ARG A 1 88 ? 4.529 8.536 7.350 1.00 92.12 88 ARG A O 1
ATOM 703 N N . LYS A 1 89 ? 4.035 7.430 9.238 1.00 91.38 89 LYS A N 1
ATOM 704 C CA . LYS A 1 89 ? 5.372 7.559 9.836 1.00 91.38 89 LYS A CA 1
ATOM 705 C C . LYS A 1 89 ? 6.337 6.495 9.319 1.00 91.38 89 LYS A C 1
ATOM 707 O O . LYS A 1 89 ? 7.542 6.617 9.532 1.00 91.38 89 LYS A O 1
ATOM 712 N N . HIS A 1 90 ? 5.829 5.453 8.666 1.00 91.88 90 HIS A N 1
ATOM 713 C CA . HIS A 1 90 ? 6.641 4.338 8.216 1.00 91.88 90 HIS A CA 1
ATOM 714 C C . HIS A 1 90 ? 7.578 4.744 7.062 1.00 91.88 90 HIS A C 1
ATOM 716 O O . HIS A 1 90 ? 7.164 5.475 6.154 1.00 91.88 90 HIS A O 1
ATOM 722 N N . PRO A 1 91 ? 8.823 4.229 7.018 1.00 88.00 91 PRO A N 1
ATOM 723 C CA . PRO A 1 91 ? 9.781 4.578 5.973 1.00 88.00 91 PRO A CA 1
ATOM 724 C C . PRO A 1 91 ? 9.316 4.266 4.550 1.00 88.00 91 PRO A C 1
ATOM 726 O O . PRO A 1 91 ? 9.734 4.959 3.632 1.00 88.00 91 PRO A O 1
ATOM 729 N N . SER A 1 92 ? 8.463 3.266 4.341 1.00 88.25 92 SER A N 1
ATOM 730 C CA . SER A 1 92 ? 7.947 2.914 3.009 1.00 88.25 92 SER A CA 1
ATOM 731 C C . SER A 1 92 ? 6.614 3.584 2.650 1.00 88.25 92 SER A C 1
ATOM 733 O O . SER A 1 92 ? 5.969 3.164 1.698 1.00 88.25 92 SER A O 1
ATOM 735 N N . TRP A 1 93 ? 6.173 4.607 3.396 1.00 89.25 93 TRP A N 1
ATOM 736 C CA . TRP A 1 93 ? 4.948 5.346 3.062 1.00 89.25 93 TRP A CA 1
ATOM 737 C C . TRP A 1 93 ? 5.097 6.190 1.787 1.00 89.25 93 TRP A C 1
ATOM 739 O O . TRP A 1 93 ? 4.254 6.130 0.896 1.00 89.25 93 TRP A O 1
ATOM 749 N N . ASP A 1 94 ? 6.181 6.966 1.711 1.00 85.06 94 ASP A N 1
ATOM 750 C CA . ASP A 1 94 ? 6.490 7.867 0.596 1.00 85.06 94 ASP A CA 1
ATOM 751 C C . ASP A 1 94 ? 7.740 7.386 -0.155 1.00 85.06 94 ASP A C 1
ATOM 753 O O . ASP A 1 94 ? 8.714 6.932 0.465 1.00 85.06 94 ASP A O 1
ATOM 757 N N . SER A 1 95 ? 7.750 7.562 -1.481 1.00 78.75 95 SER A N 1
ATOM 758 C CA . SER A 1 95 ? 8.957 7.364 -2.290 1.00 78.75 95 SER A CA 1
ATOM 759 C C . SER A 1 95 ? 10.045 8.384 -1.903 1.00 78.75 95 SER A C 1
ATOM 761 O O . SER A 1 95 ? 9.730 9.448 -1.350 1.00 78.75 95 SER A O 1
ATOM 763 N N . PRO A 1 96 ? 11.333 8.107 -2.177 1.00 79.19 96 PRO A N 1
ATOM 764 C CA . PRO A 1 96 ? 12.411 9.064 -1.919 1.00 79.19 96 PRO A CA 1
ATOM 765 C C . PRO A 1 96 ? 12.157 10.444 -2.546 1.00 79.19 96 PRO A C 1
ATOM 767 O O . PRO A 1 96 ? 12.379 11.470 -1.903 1.00 79.19 96 PRO A O 1
ATOM 770 N N . GLU A 1 97 ? 11.619 10.477 -3.767 1.00 80.56 97 GLU A N 1
ATOM 771 C CA . GLU A 1 97 ? 11.304 11.705 -4.504 1.00 80.56 97 GLU A CA 1
ATOM 772 C C . GLU A 1 97 ? 10.183 12.507 -3.835 1.00 80.56 97 GLU A C 1
ATOM 774 O O . GLU A 1 97 ? 10.231 13.739 -3.787 1.00 80.56 97 GLU A O 1
ATOM 779 N N . ASP A 1 98 ? 9.161 11.823 -3.319 1.00 82.88 98 ASP A N 1
ATOM 780 C CA . ASP A 1 98 ? 8.045 12.475 -2.639 1.00 82.88 98 ASP A CA 1
ATOM 781 C C . ASP A 1 98 ? 8.447 13.001 -1.257 1.00 82.88 98 ASP A C 1
ATOM 783 O O . ASP A 1 98 ? 8.018 14.096 -0.881 1.00 82.88 98 ASP A O 1
ATOM 787 N N . LYS A 1 99 ? 9.339 12.305 -0.540 1.00 81.75 99 LYS A N 1
ATOM 788 C CA . LYS A 1 99 ? 9.926 12.804 0.717 1.00 81.75 99 LYS A CA 1
ATOM 789 C C . LYS A 1 99 ? 10.704 14.097 0.506 1.00 81.75 99 LYS A C 1
ATOM 791 O O . LYS A 1 99 ? 10.499 15.057 1.249 1.00 81.75 99 LYS A O 1
ATOM 796 N N . GLU A 1 100 ? 11.537 14.145 -0.531 1.00 82.50 100 GLU A N 1
ATOM 797 C CA . GLU A 1 100 ? 12.308 15.339 -0.887 1.00 82.50 100 GLU A CA 1
ATOM 798 C C . GLU A 1 100 ? 11.379 16.521 -1.212 1.00 82.50 100 GLU A C 1
ATOM 800 O O . GLU A 1 100 ? 11.514 17.616 -0.661 1.00 82.50 100 GLU A O 1
ATOM 805 N N . LYS A 1 101 ? 10.332 16.292 -2.014 1.00 81.31 101 LYS A N 1
ATOM 806 C CA . LYS A 1 101 ? 9.320 17.324 -2.308 1.00 81.31 101 LYS A CA 1
ATOM 807 C C . LYS A 1 101 ? 8.574 17.798 -1.059 1.00 81.31 101 LYS A C 1
ATOM 809 O O . LYS A 1 101 ? 8.249 18.984 -0.961 1.00 81.31 101 LYS A O 1
ATOM 814 N N . LYS A 1 102 ? 8.283 16.903 -0.109 1.00 78.31 102 LYS A N 1
ATOM 815 C CA . LYS A 1 102 ? 7.581 17.229 1.146 1.00 78.31 102 LYS A CA 1
ATOM 816 C C . LYS A 1 102 ? 8.429 18.129 2.046 1.00 78.31 102 LYS A C 1
ATOM 818 O O . LYS A 1 102 ? 7.891 19.075 2.628 1.00 78.31 102 LYS A O 1
ATOM 823 N N . LEU A 1 103 ? 9.744 17.887 2.088 1.00 80.44 103 LEU A N 1
ATOM 824 C CA . LEU A 1 103 ? 10.721 18.746 2.764 1.00 80.44 103 LEU A CA 1
ATOM 825 C C . LEU A 1 103 ? 10.771 20.140 2.125 1.00 80.44 103 LEU A C 1
ATOM 827 O O . LEU A 1 103 ? 10.658 21.146 2.827 1.00 80.44 103 LEU A O 1
ATOM 831 N N . GLN A 1 104 ? 10.840 20.210 0.793 1.00 78.50 104 GLN A N 1
ATOM 832 C CA . GLN A 1 104 ? 10.894 21.481 0.059 1.00 78.50 104 GLN A CA 1
ATOM 833 C C . GLN A 1 104 ? 9.613 22.316 0.207 1.00 78.50 104 GLN A C 1
ATOM 835 O O . GLN A 1 104 ? 9.668 23.544 0.271 1.00 78.50 104 GLN A O 1
ATOM 840 N N . LYS A 1 105 ? 8.447 21.666 0.297 1.00 76.88 105 LYS A N 1
ATOM 841 C CA . LYS A 1 105 ? 7.134 22.332 0.354 1.00 76.88 105 LYS A CA 1
ATOM 842 C C . LYS A 1 105 ? 6.588 22.555 1.771 1.00 76.88 105 LYS A C 1
ATOM 844 O O . LYS A 1 105 ? 5.417 22.906 1.906 1.00 76.88 105 LYS A O 1
ATOM 849 N N . LYS A 1 106 ? 7.402 22.365 2.822 1.00 69.50 106 LYS A N 1
ATOM 850 C CA . LYS A 1 106 ? 7.051 22.625 4.240 1.00 69.50 106 LYS A CA 1
ATOM 851 C C . LYS A 1 106 ? 5.672 22.073 4.655 1.00 69.50 106 LYS A C 1
ATOM 853 O O . LYS A 1 106 ? 4.910 22.742 5.346 1.00 69.50 106 LYS A O 1
ATOM 858 N N . GLY A 1 107 ? 5.331 20.862 4.211 1.00 65.88 107 GLY A N 1
ATOM 859 C CA . GLY A 1 107 ? 4.075 20.194 4.581 1.00 65.88 107 GLY A CA 1
ATOM 860 C C . GLY A 1 107 ? 2.816 20.636 3.819 1.00 65.88 107 GLY A C 1
ATOM 861 O O . GLY A 1 107 ? 1.754 20.071 4.053 1.00 65.88 107 GLY A O 1
ATOM 862 N N . GLY A 1 108 ? 2.912 21.571 2.866 1.00 76.38 108 GLY A N 1
ATOM 863 C CA . GLY A 1 108 ? 1.807 21.961 1.975 1.00 76.38 108 GLY A CA 1
ATOM 864 C C . GLY A 1 108 ? 1.618 21.034 0.766 1.00 76.38 108 GLY A C 1
ATOM 865 O O . GLY A 1 108 ? 1.240 21.494 -0.312 1.00 76.38 108 GLY A O 1
ATOM 866 N N . PHE A 1 109 ? 1.974 19.754 0.893 1.00 82.50 109 PHE A N 1
ATOM 867 C CA . PHE A 1 109 ? 2.036 18.818 -0.226 1.00 82.50 109 PHE A CA 1
ATOM 868 C C . PHE A 1 109 ? 1.627 17.405 0.190 1.00 82.50 109 PHE A C 1
ATOM 870 O O . PHE A 1 109 ? 2.240 16.826 1.086 1.00 82.50 109 PHE A O 1
ATOM 877 N N . ASP A 1 110 ? 0.651 16.853 -0.531 1.00 83.12 110 ASP A N 1
ATOM 878 C CA . ASP A 1 110 ? 0.313 15.431 -0.499 1.00 83.12 110 ASP A CA 1
ATOM 879 C C . ASP A 1 110 ? 1.147 14.678 -1.547 1.00 83.12 110 ASP A C 1
ATOM 881 O O . ASP A 1 110 ? 1.103 15.009 -2.746 1.00 83.12 110 ASP A O 1
ATOM 885 N N . SER A 1 111 ? 1.870 13.656 -1.081 1.00 85.38 111 SER A N 1
ATOM 886 C CA . SER A 1 111 ? 2.550 12.647 -1.902 1.00 85.38 111 SER A CA 1
ATOM 887 C C . SER A 1 111 ? 1.568 11.823 -2.739 1.00 85.38 111 SER A C 1
ATOM 889 O O . SER A 1 111 ? 0.349 11.937 -2.586 1.00 85.38 111 SER A O 1
ATOM 891 N N . ALA A 1 112 ? 2.078 10.973 -3.633 1.00 81.19 112 ALA A N 1
ATOM 892 C CA . ALA A 1 112 ? 1.234 10.042 -4.381 1.00 81.19 112 ALA A CA 1
ATOM 893 C C . ALA A 1 112 ? 0.404 9.140 -3.443 1.00 81.19 112 ALA A C 1
ATOM 895 O O . ALA A 1 112 ? -0.808 9.009 -3.633 1.00 81.19 112 ALA A O 1
ATOM 896 N N . SER A 1 113 ? 1.029 8.614 -2.386 1.00 86.44 113 SER A N 1
ATOM 897 C CA . SER A 1 113 ? 0.381 7.800 -1.350 1.00 86.44 113 SER A CA 1
ATOM 898 C C . SER A 1 113 ? -0.688 8.586 -0.585 1.00 86.44 113 SER A C 1
ATOM 900 O O . SER A 1 113 ? -1.817 8.115 -0.430 1.00 86.44 113 SER A O 1
ATOM 902 N N . ASP A 1 114 ? -0.375 9.822 -0.172 1.00 88.00 114 ASP A N 1
ATOM 903 C CA . ASP A 1 114 ? -1.329 10.688 0.529 1.00 88.00 114 ASP A CA 1
ATOM 904 C C . ASP A 1 114 ? -2.555 10.988 -0.361 1.00 88.00 114 ASP A C 1
ATOM 906 O O . ASP A 1 114 ? -3.693 10.924 0.107 1.00 88.00 114 ASP A O 1
ATOM 910 N N . ARG A 1 115 ? -2.358 11.238 -1.665 1.00 84.19 115 ARG A N 1
ATOM 911 C CA . ARG A 1 115 ? -3.455 11.478 -2.625 1.00 84.19 115 ARG A CA 1
ATOM 912 C C . ARG A 1 115 ? -4.361 10.266 -2.806 1.00 84.19 115 ARG A C 1
ATOM 914 O O . ARG A 1 115 ? -5.573 10.430 -2.928 1.00 84.19 115 ARG A O 1
ATOM 921 N N . LEU A 1 116 ? -3.798 9.061 -2.828 1.00 84.62 116 LEU A N 1
ATOM 922 C CA . LEU A 1 116 ? -4.584 7.839 -2.973 1.00 84.62 116 LEU A CA 1
ATOM 923 C C . LEU A 1 116 ? -5.501 7.625 -1.767 1.00 84.62 116 LEU A C 1
ATOM 925 O O . LEU A 1 116 ? -6.694 7.365 -1.920 1.00 84.62 116 LEU A O 1
ATOM 929 N N . VAL A 1 117 ? -4.962 7.793 -0.559 1.00 88.50 117 VAL A N 1
ATOM 930 C CA . VAL A 1 117 ? -5.750 7.697 0.674 1.00 88.50 117 VAL A CA 1
ATOM 931 C C . VAL A 1 117 ? -6.766 8.833 0.757 1.00 88.50 117 VAL A C 1
ATOM 933 O O . VAL A 1 117 ? -7.905 8.611 1.169 1.00 88.50 117 VAL A O 1
ATOM 936 N N . LYS A 1 118 ? -6.411 10.026 0.272 1.00 88.69 118 LYS A N 1
ATOM 937 C CA . LYS A 1 118 ? -7.316 11.176 0.214 1.00 88.69 118 LYS A CA 1
ATOM 938 C C . LYS A 1 118 ? -8.576 10.860 -0.585 1.00 88.69 118 LYS A C 1
ATOM 940 O O . LYS A 1 118 ? -9.667 11.094 -0.078 1.00 88.69 118 LYS A O 1
ATOM 945 N N . LEU A 1 119 ? -8.443 10.255 -1.768 1.00 83.50 119 LEU A N 1
ATOM 946 C CA . LEU A 1 119 ? -9.590 9.847 -2.592 1.00 83.50 119 LEU A CA 1
ATOM 947 C C . LEU A 1 119 ? -10.545 8.906 -1.839 1.00 83.50 119 LEU A C 1
ATOM 949 O O . LEU A 1 119 ? -11.761 8.976 -2.019 1.00 83.50 119 LEU A O 1
ATOM 953 N N . LYS A 1 120 ? -10.021 8.035 -0.970 1.00 88.31 120 LYS A N 1
ATOM 954 C CA . LYS A 1 120 ? -10.844 7.118 -0.164 1.00 88.31 120 LYS A CA 1
ATOM 955 C C . LYS A 1 120 ? -11.635 7.871 0.901 1.00 88.31 120 LYS A C 1
ATOM 957 O O . LYS A 1 120 ? -12.832 7.638 1.039 1.00 88.31 120 LYS A O 1
ATOM 962 N N . PHE A 1 121 ? -11.004 8.811 1.602 1.00 90.81 121 PHE A N 1
ATOM 963 C CA . PHE A 1 121 ? -11.709 9.655 2.568 1.00 90.81 121 PHE A CA 1
ATOM 964 C C . PHE A 1 121 ? -12.703 10.614 1.895 1.00 90.81 121 PHE A C 1
ATOM 966 O O . PHE A 1 121 ? -13.795 10.805 2.420 1.00 90.81 121 PHE A O 1
ATOM 973 N N . GLU A 1 122 ? -12.409 11.135 0.700 1.00 88.56 122 GLU A N 1
ATOM 974 C CA . GLU A 1 122 ? -13.370 11.920 -0.095 1.00 88.56 122 GLU A CA 1
ATOM 975 C C . GLU A 1 122 ? -14.614 11.086 -0.464 1.00 88.56 122 GLU A C 1
ATOM 977 O O . GLU A 1 122 ? -15.746 11.579 -0.392 1.00 88.56 122 GLU A O 1
ATOM 982 N N . ARG A 1 123 ? -14.440 9.796 -0.791 1.00 88.25 123 ARG A N 1
ATOM 983 C CA . ARG A 1 123 ? -15.562 8.863 -1.002 1.00 88.25 123 ARG A CA 1
ATOM 984 C C . ARG A 1 123 ? -16.359 8.614 0.276 1.00 88.25 123 ARG A C 1
ATOM 986 O O . ARG A 1 123 ? -17.585 8.609 0.209 1.00 88.25 123 ARG A O 1
ATOM 993 N N . ILE A 1 124 ? -15.694 8.454 1.424 1.00 89.56 124 ILE A N 1
ATOM 994 C CA . ILE A 1 124 ? -16.361 8.341 2.733 1.00 89.56 124 ILE A CA 1
ATOM 995 C C . ILE A 1 124 ? -17.217 9.588 2.985 1.00 89.56 124 ILE A C 1
ATOM 997 O O . ILE A 1 124 ? -18.415 9.452 3.217 1.00 89.56 124 ILE A O 1
ATOM 1001 N N . CYS A 1 125 ? -16.653 10.794 2.844 1.00 90.88 125 CYS A N 1
ATOM 1002 C CA . CYS A 1 125 ? -17.401 12.049 2.980 1.00 90.88 125 CYS A CA 1
ATOM 1003 C C . CYS A 1 125 ? -18.628 12.088 2.060 1.00 90.88 125 CYS A C 1
ATOM 1005 O O . CYS A 1 125 ? -19.714 12.466 2.493 1.00 90.88 125 CYS A O 1
ATOM 1007 N N . SER A 1 126 ? -18.466 11.681 0.799 1.00 89.38 126 SER A N 1
ATOM 1008 C CA . SER A 1 126 ? -19.556 11.655 -0.184 1.00 89.38 126 SER A CA 1
ATOM 1009 C C . SER A 1 126 ? -20.671 10.695 0.238 1.00 89.38 126 SER A C 1
ATOM 1011 O O . SER A 1 126 ? -21.839 11.073 0.230 1.00 89.38 126 SER A O 1
ATOM 1013 N N . LYS A 1 127 ? -20.321 9.489 0.703 1.00 88.00 127 LYS A N 1
ATOM 1014 C CA . LYS A 1 127 ? -21.290 8.492 1.181 1.00 88.00 127 LYS A CA 1
ATOM 1015 C C . LYS A 1 127 ? -22.048 8.954 2.422 1.00 88.00 127 LYS A C 1
ATOM 1017 O O . LYS A 1 127 ? -23.252 8.735 2.511 1.00 88.00 127 LYS A O 1
ATOM 1022 N N . VAL A 1 128 ? -21.378 9.627 3.356 1.00 90.06 128 VAL A N 1
ATOM 1023 C CA . VAL A 1 128 ? -22.042 10.202 4.538 1.00 90.06 128 VAL A CA 1
ATOM 1024 C C . VAL A 1 128 ? -23.021 11.302 4.124 1.00 90.06 128 VAL A C 1
ATOM 1026 O O . VAL A 1 128 ? -24.173 11.284 4.551 1.00 90.06 128 VAL A O 1
ATOM 1029 N N . LYS A 1 129 ? -22.612 12.196 3.215 1.00 90.31 129 LYS A N 1
ATOM 1030 C CA . LYS A 1 129 ? -23.485 13.249 2.673 1.00 90.31 129 LYS A CA 1
ATOM 1031 C C . LYS A 1 129 ? -24.688 12.679 1.912 1.00 90.31 129 LYS A C 1
ATOM 1033 O O . LYS A 1 129 ? -25.782 13.214 2.042 1.00 90.31 129 LYS A O 1
ATOM 1038 N N . GLU A 1 130 ? -24.526 11.589 1.158 1.00 87.94 130 GLU A N 1
ATOM 1039 C CA . GLU A 1 130 ? -25.637 10.878 0.498 1.00 87.94 130 GLU A CA 1
ATOM 1040 C C . GLU A 1 130 ? -26.640 10.317 1.520 1.00 87.94 130 GLU A C 1
ATOM 1042 O O . GLU A 1 130 ? -27.853 10.501 1.377 1.00 87.94 130 GLU A O 1
ATOM 1047 N N . LEU A 1 131 ? -26.143 9.678 2.587 1.00 83.06 131 LEU A N 1
ATOM 1048 C CA . LEU A 1 131 ? -26.982 9.160 3.672 1.00 83.06 131 LEU A CA 1
ATOM 1049 C C . LEU A 1 131 ? -27.755 10.285 4.369 1.00 83.06 131 LEU A C 1
ATOM 1051 O O . LEU A 1 131 ? -28.922 10.102 4.723 1.00 83.06 131 LEU A O 1
ATOM 1055 N N . GLU A 1 132 ? -27.148 11.456 4.539 1.00 80.31 132 GLU A N 1
ATOM 1056 C CA . GLU A 1 132 ? -27.803 12.642 5.099 1.00 80.31 132 GLU A CA 1
ATOM 1057 C C . GLU A 1 132 ? -28.808 13.267 4.125 1.00 80.31 132 GLU A C 1
ATOM 1059 O O . GLU A 1 132 ? -29.940 13.550 4.515 1.00 80.31 132 GLU A O 1
ATOM 1064 N N . GLY A 1 133 ? -28.458 13.390 2.843 1.00 68.81 133 GLY A N 1
ATOM 1065 C CA . GLY A 1 133 ? -29.318 13.932 1.787 1.00 68.81 133 GLY A CA 1
ATOM 1066 C C . GLY A 1 133 ? -30.592 13.117 1.552 1.00 68.81 133 GLY A C 1
ATOM 1067 O O . GLY A 1 133 ? -31.644 13.683 1.254 1.00 68.81 133 GLY A O 1
ATOM 1068 N N . SER A 1 134 ? -30.554 11.805 1.804 1.00 60.84 134 SER A N 1
ATOM 1069 C CA . SER A 1 134 ? -31.736 10.936 1.745 1.00 60.84 134 SER A CA 1
ATOM 1070 C C . SER A 1 134 ? -32.826 11.277 2.784 1.00 60.84 134 SER A C 1
ATOM 1072 O O . SER A 1 134 ? -33.912 10.718 2.697 1.00 60.84 134 SER A O 1
ATOM 1074 N N . LEU A 1 135 ? -32.591 12.181 3.753 1.00 47.94 135 LEU A N 1
ATOM 1075 C CA . LEU A 1 135 ? -33.654 12.755 4.607 1.00 47.94 135 LEU A CA 1
ATOM 1076 C C . LEU A 1 135 ? -34.446 13.873 3.916 1.00 47.94 135 LEU A C 1
ATOM 1078 O O . LEU A 1 135 ? -35.609 14.081 4.246 1.00 47.94 135 LEU A O 1
ATOM 1082 N N . GLN A 1 136 ? -33.850 14.612 2.977 1.00 49.50 136 GLN A N 1
ATOM 1083 C CA . GLN A 1 136 ? -34.508 15.789 2.397 1.00 49.50 136 GLN A CA 1
ATOM 1084 C C . GLN A 1 136 ? -35.522 15.430 1.299 1.00 49.50 136 GLN A C 1
ATOM 1086 O O . GLN A 1 136 ? -36.410 16.230 1.018 1.00 49.50 136 GLN A O 1
ATOM 1091 N N . SER A 1 137 ? -35.451 14.220 0.729 1.00 40.44 137 SER A N 1
ATOM 1092 C CA . SER A 1 137 ? -36.402 13.742 -0.293 1.00 40.44 137 SER A CA 1
ATOM 1093 C C . SER A 1 137 ? -37.611 12.967 0.251 1.00 40.44 137 SER A C 1
ATOM 1095 O O . SER A 1 137 ? -38.520 12.675 -0.520 1.00 40.44 137 SER A O 1
ATOM 1097 N N . GLU A 1 138 ? -37.687 12.674 1.556 1.00 38.28 138 GLU A N 1
ATOM 1098 C CA . GLU A 1 138 ? -38.869 12.022 2.155 1.00 38.28 138 GLU A CA 1
ATOM 1099 C C . GLU A 1 138 ? -39.858 12.992 2.823 1.00 38.28 138 GLU A C 1
ATOM 1101 O O . GLU A 1 138 ? -40.859 12.564 3.396 1.00 38.28 138 GLU A O 1
ATOM 1106 N N . THR A 1 139 ? -39.677 14.308 2.677 1.00 37.59 139 THR A N 1
ATOM 1107 C CA . THR A 1 139 ? -40.727 15.270 3.047 1.00 37.59 139 THR A CA 1
ATOM 1108 C C . THR A 1 139 ? -41.742 15.397 1.905 1.00 37.59 139 THR A C 1
ATOM 1110 O O . THR A 1 139 ? -41.758 16.377 1.162 1.00 37.59 139 THR A O 1
ATOM 1113 N N . ARG A 1 140 ? -42.607 14.387 1.736 1.00 32.94 140 ARG A N 1
ATOM 1114 C CA . ARG A 1 140 ? -43.846 14.551 0.956 1.00 32.94 140 ARG A CA 1
ATOM 1115 C C . ARG A 1 140 ? -44.765 15.533 1.704 1.00 32.94 140 ARG A C 1
ATOM 1117 O O . ARG A 1 140 ? -44.989 15.334 2.898 1.00 32.94 140 ARG A O 1
ATOM 1124 N N . PRO A 1 141 ? -45.322 16.566 1.046 1.00 37.06 141 PRO A N 1
ATOM 1125 C CA . PRO A 1 141 ? -46.297 17.442 1.681 1.00 37.06 141 PRO A CA 1
ATOM 1126 C C . PRO A 1 141 ? -47.544 16.639 2.063 1.00 37.06 141 PRO A C 1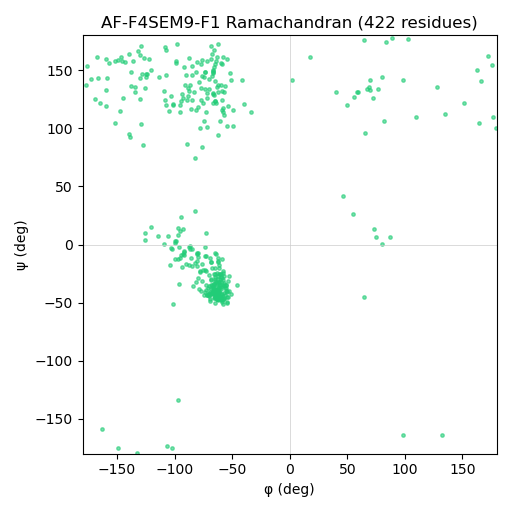
ATOM 1128 O O . PRO A 1 141 ? -48.028 15.809 1.291 1.00 37.06 141 PRO A O 1
ATOM 1131 N N . ALA A 1 142 ? -48.030 16.887 3.279 1.00 33.44 142 ALA A N 1
ATOM 1132 C CA . ALA A 1 142 ? -49.208 16.262 3.857 1.00 33.44 142 ALA A CA 1
ATOM 1133 C C . ALA A 1 142 ? -50.399 16.320 2.887 1.00 33.44 142 ALA A C 1
ATOM 1135 O O . ALA A 1 142 ? -50.898 17.397 2.564 1.00 33.44 142 ALA A O 1
ATOM 1136 N N . GLN A 1 143 ? -50.867 15.154 2.440 1.00 33.78 143 GLN A N 1
ATOM 1137 C CA . GLN A 1 143 ? -52.187 15.030 1.837 1.00 33.78 143 GLN A CA 1
ATOM 1138 C C . GLN A 1 143 ? -53.217 14.787 2.939 1.00 33.78 143 GLN A C 1
ATOM 1140 O O . GLN A 1 143 ? -53.015 13.983 3.848 1.00 33.78 143 GLN A O 1
ATOM 1145 N N . ALA A 1 144 ? -54.298 15.557 2.854 1.00 32.19 144 ALA A N 1
ATOM 1146 C CA . ALA A 1 144 ? -55.379 15.625 3.818 1.00 32.19 144 ALA A CA 1
ATOM 1147 C C . ALA A 1 144 ? -56.084 14.273 4.015 1.00 32.19 144 ALA A C 1
ATOM 1149 O O . ALA A 1 144 ? -56.412 13.570 3.061 1.00 32.19 144 ALA A O 1
ATOM 1150 N N . ILE A 1 145 ? -56.357 13.960 5.280 1.00 32.94 145 ILE A N 1
ATOM 1151 C CA . ILE A 1 145 ? -57.192 12.841 5.720 1.00 32.94 145 ILE A CA 1
ATOM 1152 C C . ILE A 1 145 ? -58.671 13.235 5.569 1.00 32.94 145 ILE A C 1
ATOM 1154 O O . ILE A 1 145 ? -59.040 14.325 6.013 1.00 32.94 145 ILE A O 1
ATOM 1158 N N . PRO A 1 146 ? -59.555 12.331 5.119 1.00 30.69 146 PRO A N 1
ATOM 1159 C CA . PRO A 1 146 ? -60.930 12.288 5.585 1.00 30.69 146 PRO A CA 1
ATOM 1160 C C . PRO A 1 146 ? -61.117 11.111 6.560 1.00 30.69 146 PRO A C 1
ATOM 1162 O O . PRO A 1 146 ? -60.982 9.944 6.203 1.00 30.69 146 PRO A O 1
ATOM 1165 N N . ASN A 1 147 ? -61.409 11.447 7.818 1.00 31.62 147 ASN A N 1
ATOM 1166 C CA . ASN A 1 147 ? -61.908 10.538 8.862 1.00 31.62 147 ASN A CA 1
ATOM 1167 C C . ASN A 1 147 ? -63.314 10.018 8.466 1.00 31.62 147 ASN A C 1
ATOM 1169 O O . ASN A 1 147 ? -64.008 10.753 7.755 1.00 31.62 147 ASN A O 1
ATOM 1173 N N . PRO A 1 148 ? -63.802 8.840 8.942 1.00 36.84 148 PRO A N 1
ATOM 1174 C CA . PRO A 1 148 ? -64.357 8.795 10.307 1.00 36.84 148 PRO A CA 1
ATOM 1175 C C . PRO A 1 148 ? -64.416 7.446 11.077 1.00 36.84 148 PRO A C 1
ATOM 1177 O O . PRO A 1 148 ? -64.648 6.370 10.537 1.00 36.84 148 PRO A O 1
ATOM 1180 N N . SER A 1 149 ? -64.444 7.623 12.407 1.00 31.19 149 SER A N 1
ATOM 1181 C CA . SER A 1 149 ? -65.321 6.984 13.416 1.00 31.19 149 SER A CA 1
ATOM 1182 C C . SER A 1 149 ? -64.856 5.773 14.248 1.00 31.19 149 SER A C 1
ATOM 1184 O O . SER A 1 149 ? -64.252 4.826 13.763 1.00 31.19 149 SER A O 1
ATOM 1186 N N . ASN A 1 150 ? -65.296 5.843 15.518 1.00 29.64 150 ASN A N 1
ATOM 1187 C CA . ASN A 1 150 ? -65.268 4.885 16.637 1.00 29.64 150 ASN A CA 1
ATOM 1188 C C . ASN A 1 150 ? -63.927 4.838 17.398 1.00 29.64 150 ASN A C 1
ATOM 1190 O O . ASN A 1 150 ? -62.936 4.339 16.897 1.00 29.64 150 ASN A O 1
ATOM 1194 N N . GLY A 1 151 ? -63.757 5.369 18.612 1.00 27.62 151 GLY A N 1
ATOM 1195 C CA . GLY A 1 151 ? -64.678 5.582 19.724 1.00 27.62 151 GLY A CA 1
ATOM 1196 C C . GLY A 1 151 ? -64.298 4.620 20.852 1.00 27.62 151 GLY A C 1
ATOM 1197 O O . GLY A 1 151 ? -64.501 3.430 20.689 1.00 27.62 151 GLY A O 1
ATOM 1198 N N . ILE A 1 152 ? -63.743 5.123 21.965 1.00 31.11 152 ILE A N 1
ATOM 1199 C CA . ILE A 1 152 ? -63.953 4.662 23.356 1.00 31.11 152 ILE A CA 1
ATOM 1200 C C . ILE A 1 152 ? -63.175 5.583 24.317 1.00 31.11 152 ILE A C 1
ATOM 1202 O O . ILE A 1 152 ? -62.061 6.024 24.059 1.00 31.11 152 ILE A O 1
ATOM 1206 N N . LYS A 1 153 ? -63.858 5.918 25.414 1.00 30.97 153 LYS A N 1
ATOM 1207 C CA . LYS A 1 153 ? -63.601 6.974 26.401 1.00 30.97 153 LYS A CA 1
ATOM 1208 C C . LYS A 1 153 ? -62.611 6.557 27.501 1.00 30.97 153 LYS A C 1
ATOM 1210 O O . LYS A 1 153 ? -62.637 5.399 27.906 1.00 30.97 153 LYS A O 1
ATOM 1215 N N . ARG A 1 154 ? -61.914 7.550 28.084 1.00 34.75 154 ARG A N 1
ATOM 1216 C CA . ARG A 1 154 ? -61.730 7.866 29.537 1.00 34.75 154 ARG A CA 1
ATOM 1217 C C . ARG A 1 154 ? -60.813 9.115 29.632 1.00 34.75 154 ARG A C 1
ATOM 1219 O O . ARG A 1 154 ? -59.677 9.046 29.195 1.00 34.75 154 ARG A O 1
ATOM 1226 N N . ARG A 1 155 ? -61.336 10.337 29.849 1.00 28.91 155 ARG A N 1
ATOM 1227 C CA . ARG A 1 155 ? -61.653 11.046 31.126 1.00 28.91 155 ARG A CA 1
ATOM 1228 C C . ARG A 1 155 ? -60.373 11.368 31.947 1.00 28.91 155 ARG A C 1
ATOM 1230 O O . ARG A 1 155 ? -59.806 10.435 32.490 1.00 28.91 155 ARG A O 1
ATOM 1237 N N . ILE A 1 156 ? -59.795 12.586 31.836 1.00 28.17 156 ILE A N 1
ATOM 1238 C CA . ILE A 1 156 ? -59.996 13.836 32.654 1.00 28.17 156 ILE A CA 1
ATOM 1239 C C . ILE A 1 156 ? -59.268 13.737 34.027 1.00 28.17 156 ILE A C 1
ATOM 1241 O O . ILE A 1 156 ? -59.445 12.716 34.671 1.00 28.17 156 ILE A O 1
ATOM 1245 N N . VAL A 1 157 ? -58.498 14.691 34.593 1.00 27.36 157 VAL A N 1
ATOM 1246 C CA . VAL A 1 157 ? -58.170 16.116 34.312 1.00 27.36 157 VAL A CA 1
ATOM 1247 C C . VAL A 1 157 ? -57.109 16.635 35.333 1.00 27.36 157 VAL A C 1
ATOM 1249 O O . VAL A 1 157 ? -57.038 16.113 36.439 1.00 27.36 157 VAL A O 1
ATOM 1252 N N . SER A 1 158 ? -56.327 17.645 34.903 1.00 29.08 158 SER A N 1
ATOM 1253 C CA . SER A 1 158 ? -55.611 18.766 35.593 1.00 29.08 158 SER A CA 1
ATOM 1254 C C . SER A 1 158 ? -54.691 18.599 36.833 1.00 29.08 158 SER A C 1
ATOM 1256 O O . SER A 1 158 ? -55.156 18.257 37.913 1.00 29.08 158 SER A O 1
ATOM 1258 N N . ASN A 1 159 ? -53.405 18.989 36.683 1.00 30.62 159 ASN A N 1
ATOM 1259 C CA . ASN A 1 159 ? -52.702 20.224 37.166 1.00 30.62 159 ASN A CA 1
ATOM 1260 C C . ASN A 1 159 ? -53.337 21.081 38.312 1.00 30.62 159 ASN A C 1
ATOM 1262 O O . ASN A 1 159 ? -54.561 21.038 38.401 1.00 30.62 159 ASN A O 1
ATOM 1266 N N . PRO A 1 160 ? -52.625 21.991 39.058 1.00 43.66 160 PRO A N 1
ATOM 1267 C CA . PRO A 1 160 ? -51.225 22.488 38.945 1.00 43.66 160 PRO A CA 1
ATOM 1268 C C . PRO A 1 160 ? -50.475 22.907 40.277 1.00 43.66 160 PRO A C 1
ATOM 1270 O O . PRO A 1 160 ? -51.009 22.797 41.373 1.00 43.66 160 PRO A O 1
ATOM 1273 N N . THR A 1 161 ? -49.245 23.439 40.107 1.00 30.14 161 THR A N 1
ATOM 1274 C CA . THR A 1 161 ? -48.453 24.461 40.875 1.00 30.14 161 THR A CA 1
ATOM 1275 C C . THR A 1 161 ? -48.056 24.302 42.359 1.00 30.14 161 THR A C 1
ATOM 1277 O O . THR A 1 161 ? -48.909 24.203 43.230 1.00 30.14 161 THR A O 1
ATOM 1280 N N . LEU A 1 162 ? -46.762 24.536 42.656 1.00 31.97 162 LEU A N 1
ATOM 1281 C CA . LEU A 1 162 ? -46.305 25.560 43.622 1.00 31.97 162 LEU A CA 1
ATOM 1282 C C . LEU A 1 162 ? -44.794 25.846 43.477 1.00 31.97 162 LEU A C 1
ATOM 1284 O O . LEU A 1 162 ? -43.960 24.952 43.587 1.00 31.97 162 LEU A O 1
ATOM 1288 N N . ASP A 1 163 ? -44.500 27.117 43.218 1.00 29.86 163 ASP A N 1
ATOM 1289 C CA . ASP A 1 163 ? -43.197 27.789 43.262 1.00 29.86 163 ASP A CA 1
ATOM 1290 C C . ASP A 1 163 ? -42.916 28.245 44.708 1.00 29.86 163 ASP A C 1
ATOM 1292 O O . ASP A 1 163 ? -43.858 28.673 45.377 1.00 29.86 163 ASP A O 1
ATOM 1296 N N . LEU A 1 164 ? -41.659 28.242 45.175 1.00 34.34 164 LEU A N 1
ATOM 1297 C CA . LEU A 1 164 ? -41.200 29.180 46.216 1.00 34.34 164 LEU A CA 1
ATOM 1298 C C . LEU A 1 164 ? -39.663 29.325 46.226 1.00 34.34 164 LEU A C 1
ATOM 1300 O O . LEU A 1 164 ? -38.923 28.374 46.473 1.00 34.34 164 LEU A O 1
ATOM 1304 N N . ASN A 1 165 ? -39.209 30.557 45.991 1.00 31.78 165 ASN A N 1
ATOM 1305 C CA . ASN A 1 165 ? -37.847 31.058 46.204 1.00 31.78 165 ASN A CA 1
ATOM 1306 C C . ASN A 1 165 ? -37.563 31.320 47.699 1.00 31.78 165 ASN A C 1
ATOM 1308 O O . ASN A 1 165 ? -38.499 31.588 48.448 1.00 31.78 165 ASN A O 1
ATOM 1312 N N . VAL A 1 166 ? -36.276 31.355 48.093 1.00 30.20 166 VAL A N 1
ATOM 1313 C CA . VAL A 1 166 ? -35.568 32.463 48.800 1.00 30.20 166 VAL A CA 1
ATOM 1314 C C . VAL A 1 166 ? -34.215 31.971 49.364 1.00 30.20 166 VAL A C 1
ATOM 1316 O O . VAL A 1 166 ? -34.085 30.849 49.844 1.00 30.20 166 VAL A O 1
ATOM 1319 N N . ALA A 1 167 ? -33.201 32.836 49.270 1.00 29.12 167 ALA A N 1
ATOM 1320 C CA . ALA A 1 167 ? -31.796 32.639 49.625 1.00 29.12 167 ALA A CA 1
ATOM 1321 C C . ALA A 1 167 ? -31.370 33.413 50.901 1.00 29.12 167 ALA A C 1
ATOM 1323 O O . ALA A 1 167 ? -32.077 34.332 51.307 1.00 29.12 167 ALA A O 1
ATOM 1324 N N . ILE A 1 168 ? -30.147 33.108 51.392 1.00 27.77 168 ILE A N 1
ATOM 1325 C CA . ILE A 1 168 ? -29.093 33.989 51.988 1.00 27.77 168 ILE A CA 1
ATOM 1326 C C . ILE A 1 168 ? -28.532 33.588 53.385 1.00 27.77 168 ILE A C 1
ATOM 1328 O O . ILE A 1 168 ? -29.284 33.338 54.321 1.00 27.77 168 ILE A O 1
ATOM 1332 N N . ALA A 1 169 ? -27.182 33.690 53.458 1.00 26.70 169 ALA A N 1
ATOM 1333 C CA . ALA A 1 169 ? -26.234 33.898 54.586 1.00 26.70 169 ALA A CA 1
ATOM 1334 C C . ALA A 1 169 ? -25.840 32.701 55.484 1.00 26.70 169 ALA A C 1
ATOM 1336 O O . ALA A 1 169 ? -26.676 31.869 55.799 1.00 26.70 169 ALA A O 1
ATOM 1337 N N . GLU A 1 170 ? -24.615 32.538 56.012 1.00 28.41 170 GLU A N 1
ATOM 1338 C CA . GLU A 1 170 ? -23.259 33.121 55.854 1.00 28.41 170 GLU A CA 1
ATOM 1339 C C . GLU A 1 170 ? -22.264 32.183 56.607 1.00 28.41 170 GLU A C 1
ATOM 1341 O O . GLU A 1 170 ? -22.675 31.377 57.443 1.00 28.41 170 GLU A O 1
ATOM 1346 N N . GLU A 1 171 ? -20.960 32.269 56.309 1.00 33.78 171 GLU A N 1
ATOM 1347 C CA . GLU A 1 171 ? -19.845 31.566 56.991 1.00 33.78 171 GLU A CA 1
ATOM 1348 C C . GLU A 1 171 ? -19.625 32.083 58.439 1.00 33.78 171 GLU A C 1
ATOM 1350 O O . GLU A 1 171 ? -19.974 33.226 58.735 1.00 33.78 171 GLU A O 1
ATOM 1355 N N . PRO A 1 172 ? -18.962 31.320 59.339 1.00 31.14 172 PRO A N 1
ATOM 1356 C CA . PRO A 1 172 ? -17.657 31.812 59.809 1.00 31.14 172 PRO A CA 1
ATOM 1357 C C . PRO A 1 172 ? -16.594 30.738 60.140 1.00 31.14 172 PRO A C 1
ATOM 1359 O O . PRO A 1 172 ? -16.863 29.564 60.393 1.00 31.14 172 PRO A O 1
ATOM 1362 N N . LYS A 1 173 ? -15.343 31.217 60.171 1.00 28.61 173 LYS A N 1
ATOM 1363 C CA . LYS A 1 173 ? -14.054 30.529 60.407 1.00 28.61 173 LYS A CA 1
ATOM 1364 C C . LYS A 1 173 ? -13.523 30.780 61.861 1.00 28.61 173 LYS A C 1
ATOM 1366 O O . LYS A 1 173 ? -14.245 31.380 62.646 1.00 28.61 173 LYS A O 1
ATOM 1371 N N . PRO A 1 174 ? -12.306 30.329 62.273 1.00 54.03 174 PRO A N 1
ATOM 1372 C CA . PRO A 1 174 ? -11.989 29.556 63.499 1.00 54.03 174 PRO A CA 1
ATOM 1373 C C . PRO A 1 174 ? -11.256 30.376 64.601 1.00 54.03 174 PRO A C 1
ATOM 1375 O O . PRO A 1 174 ? -11.106 31.585 64.419 1.00 54.03 174 PRO A O 1
ATOM 1378 N N . PRO A 1 175 ? -10.768 29.792 65.737 1.00 34.72 175 PRO A N 1
ATOM 1379 C CA . PRO A 1 175 ? -9.305 29.504 65.941 1.00 34.72 175 PRO A CA 1
ATOM 1380 C C . PRO A 1 175 ? -8.992 28.477 67.106 1.00 34.72 175 PRO A C 1
ATOM 1382 O O . PRO A 1 175 ? -9.924 27.808 67.540 1.00 34.72 175 PRO A O 1
ATOM 1385 N N . PRO A 1 176 ? -7.788 28.361 67.755 1.00 40.50 176 PRO A N 1
ATOM 1386 C CA . PRO A 1 176 ? -6.364 28.342 67.336 1.00 40.50 176 PRO A CA 1
ATOM 1387 C C . PRO A 1 176 ? -5.477 27.192 67.948 1.00 40.50 176 PRO A C 1
ATOM 1389 O O . PRO A 1 176 ? -5.894 26.358 68.742 1.00 40.50 176 PRO A O 1
ATOM 1392 N N . LYS A 1 177 ? -4.185 27.220 67.562 1.00 29.81 177 LYS A N 1
ATOM 1393 C CA . LYS A 1 177 ? -2.990 26.396 67.893 1.00 29.81 177 LYS A CA 1
ATOM 1394 C C . LYS A 1 177 ? -2.550 26.342 69.380 1.00 29.81 177 LYS A C 1
ATOM 1396 O O . LYS A 1 177 ? -2.616 27.357 70.065 1.00 29.81 177 LYS A O 1
ATOM 1401 N N . ARG A 1 178 ? -1.825 25.274 69.787 1.00 29.48 178 ARG A N 1
ATOM 1402 C CA . ARG A 1 178 ? -0.689 25.363 70.750 1.00 29.48 178 ARG A CA 1
ATOM 1403 C C . ARG A 1 178 ? 0.382 24.264 70.574 1.00 29.48 178 ARG A C 1
ATOM 1405 O O . ARG A 1 178 ? 0.151 23.246 69.934 1.00 29.48 178 ARG A O 1
ATOM 1412 N N . GLN A 1 179 ? 1.585 24.564 71.068 1.00 29.59 179 GLN A N 1
ATOM 1413 C CA . GLN A 1 179 ? 2.911 24.089 70.650 1.00 29.59 179 GLN A CA 1
ATOM 1414 C C . GLN A 1 179 ? 3.516 22.929 71.482 1.00 29.59 179 GLN A C 1
ATOM 1416 O O . GLN A 1 179 ? 3.198 22.744 72.648 1.00 29.59 179 GLN A O 1
ATOM 1421 N N . GLN A 1 180 ? 4.452 22.231 70.823 1.00 30.22 180 GLN A N 1
ATOM 1422 C CA . GLN A 1 180 ? 5.641 21.459 71.251 1.00 30.22 180 GLN A CA 1
ATOM 1423 C C . GLN A 1 180 ? 6.009 21.287 72.747 1.00 30.22 180 GLN A C 1
ATOM 1425 O O . GLN A 1 180 ? 6.131 22.268 73.473 1.00 30.22 180 GLN A O 1
ATOM 1430 N N . LYS A 1 181 ? 6.496 20.076 73.096 1.00 28.75 181 LYS A N 1
ATOM 1431 C CA . LYS A 1 181 ? 7.786 19.858 73.802 1.00 28.75 181 LYS A CA 1
ATOM 1432 C C . LYS A 1 181 ? 8.336 18.423 73.623 1.00 28.75 181 LYS A C 1
ATOM 1434 O O . LYS A 1 181 ? 7.583 17.461 73.544 1.00 28.75 181 LYS A O 1
ATOM 1439 N N . LYS A 1 182 ? 9.672 18.341 73.507 1.00 27.03 182 LYS A N 1
ATOM 1440 C CA . LYS A 1 182 ? 10.566 17.153 73.541 1.00 27.03 182 LYS A CA 1
ATOM 1441 C C . LYS A 1 182 ? 10.519 16.510 74.957 1.00 27.03 182 LYS A C 1
ATOM 1443 O O . LYS A 1 182 ? 10.030 17.168 75.865 1.00 27.03 182 LYS A O 1
ATOM 1448 N N . THR A 1 183 ? 10.997 15.299 75.280 1.00 26.94 183 THR A N 1
ATOM 1449 C CA . THR A 1 183 ? 12.368 14.738 75.162 1.00 26.94 183 THR A CA 1
ATOM 1450 C C . THR A 1 183 ? 12.413 13.356 75.862 1.00 26.94 183 THR A C 1
ATOM 1452 O O . THR A 1 183 ? 11.602 13.137 76.752 1.00 26.94 183 THR A O 1
ATOM 1455 N N . SER A 1 184 ? 13.439 12.540 75.551 1.00 26.56 184 SER A N 1
ATOM 1456 C CA . SER A 1 184 ? 14.002 11.409 76.342 1.00 26.56 184 SER A CA 1
ATOM 1457 C C . SER A 1 184 ? 13.141 10.141 76.498 1.00 26.56 184 SER A C 1
ATOM 1459 O O . SER A 1 184 ? 11.938 10.222 76.646 1.00 26.56 184 SER A O 1
ATOM 1461 N N . GLY A 1 185 ? 13.643 8.904 76.480 1.00 24.45 185 GLY A N 1
ATOM 1462 C CA . GLY A 1 185 ? 14.997 8.354 76.447 1.00 24.45 185 GLY A CA 1
ATOM 1463 C C . GLY A 1 185 ? 14.978 6.976 77.138 1.00 24.45 185 GLY A C 1
ATOM 1464 O O . GLY A 1 185 ? 14.603 6.914 78.295 1.00 24.45 185 GLY A O 1
ATOM 1465 N N . SER A 1 186 ? 15.381 5.921 76.414 1.00 28.66 186 SER A N 1
ATOM 1466 C CA . SER A 1 186 ? 15.992 4.647 76.869 1.00 28.66 186 SER A CA 1
ATOM 1467 C C . SER A 1 186 ? 15.300 3.738 77.918 1.00 28.66 186 SER A C 1
ATOM 1469 O O . SER A 1 186 ? 15.117 4.135 79.061 1.00 28.66 186 SER A O 1
ATOM 1471 N N . THR A 1 187 ? 15.121 2.438 77.609 1.00 29.69 187 THR A N 1
ATOM 1472 C CA . THR A 1 187 ? 15.950 1.292 78.103 1.00 29.69 187 THR A CA 1
ATOM 1473 C C . THR A 1 187 ? 15.244 -0.075 77.914 1.00 29.69 187 THR A C 1
ATOM 1475 O O . THR A 1 187 ? 14.023 -0.161 77.864 1.00 29.69 187 THR A O 1
ATOM 1478 N N . MET A 1 188 ? 16.080 -1.108 77.731 1.00 27.56 188 MET A N 1
ATOM 1479 C CA . MET A 1 188 ? 15.884 -2.531 77.397 1.00 27.56 188 MET A CA 1
ATOM 1480 C C . MET A 1 188 ? 14.947 -3.372 78.281 1.00 27.56 188 MET A C 1
ATOM 1482 O O . MET A 1 188 ? 14.860 -3.115 79.475 1.00 27.56 188 MET A O 1
ATOM 1486 N N . ILE A 1 189 ? 14.466 -4.501 77.723 1.00 29.89 189 ILE A N 1
ATOM 1487 C CA . ILE A 1 189 ? 14.452 -5.825 78.389 1.00 29.89 189 ILE A CA 1
ATOM 1488 C C . ILE A 1 189 ? 14.880 -6.907 77.374 1.00 29.89 189 ILE A C 1
ATOM 1490 O O . ILE A 1 189 ? 14.469 -6.884 76.215 1.00 29.89 189 ILE A O 1
ATOM 1494 N N . LEU A 1 190 ? 15.734 -7.819 77.842 1.00 25.39 190 LEU A N 1
ATOM 1495 C CA . LEU A 1 190 ? 16.418 -8.919 77.162 1.00 25.39 190 LEU A CA 1
ATOM 1496 C C . LEU A 1 190 ? 16.182 -10.183 78.005 1.00 25.39 190 LEU A C 1
ATOM 1498 O O . LEU A 1 190 ? 16.487 -10.131 79.191 1.00 25.39 190 LEU A O 1
ATOM 1502 N N . ILE A 1 191 ? 15.655 -11.270 77.424 1.00 27.91 191 ILE A N 1
ATOM 1503 C CA . ILE A 1 191 ? 15.650 -12.659 77.953 1.00 27.91 191 ILE A CA 1
ATOM 1504 C C . ILE A 1 191 ? 15.609 -13.578 76.701 1.00 27.91 191 ILE A C 1
ATOM 1506 O O . ILE A 1 191 ? 14.679 -13.432 75.913 1.00 27.91 191 ILE A O 1
ATOM 1510 N N . SER A 1 192 ? 16.706 -14.238 76.279 1.00 26.47 192 SER A N 1
ATOM 1511 C CA . SER A 1 192 ? 17.275 -15.553 76.707 1.00 26.47 192 SER A CA 1
ATOM 1512 C C . SER A 1 192 ? 16.361 -16.745 76.327 1.00 26.47 192 SER A C 1
ATOM 1514 O O . SER A 1 192 ? 15.163 -16.631 76.543 1.00 26.47 192 SER A O 1
ATOM 1516 N N . SER A 1 193 ? 16.762 -17.892 75.754 1.00 31.33 193 SER A N 1
ATOM 1517 C CA . SER A 1 193 ? 18.023 -18.662 75.767 1.00 31.33 193 SER A CA 1
ATOM 1518 C C . SER A 1 193 ? 18.015 -19.747 74.648 1.00 31.33 193 SER A C 1
ATOM 1520 O O . SER A 1 193 ? 16.958 -20.279 74.315 1.00 31.33 193 SER A O 1
ATOM 1522 N N . ASP A 1 194 ? 19.197 -19.953 74.048 1.00 32.62 194 ASP A N 1
ATOM 1523 C CA . ASP A 1 194 ? 19.948 -21.162 73.618 1.00 32.62 194 ASP A CA 1
ATOM 1524 C C . ASP A 1 194 ? 19.308 -22.415 72.971 1.00 32.62 194 ASP A C 1
ATOM 1526 O O . ASP A 1 194 ? 18.422 -23.063 73.518 1.00 32.62 194 ASP A O 1
ATOM 1530 N N . ASN A 1 195 ? 19.904 -22.864 71.850 1.00 33.19 195 ASN A N 1
ATOM 1531 C CA . ASN A 1 195 ? 20.832 -24.007 71.894 1.00 33.19 195 ASN A CA 1
ATOM 1532 C C . ASN A 1 195 ? 21.775 -24.057 70.669 1.00 33.19 195 ASN A C 1
ATOM 1534 O O . ASN A 1 195 ? 21.359 -23.909 69.519 1.00 33.19 195 ASN A O 1
ATOM 1538 N N . GLU A 1 196 ? 23.057 -24.258 70.982 1.00 27.83 196 GLU A N 1
ATOM 1539 C CA . GLU A 1 196 ? 24.241 -24.486 70.136 1.00 27.83 196 GLU A CA 1
ATOM 1540 C C . GLU A 1 196 ? 24.163 -25.874 69.413 1.00 27.83 196 GLU A C 1
ATOM 1542 O O . GLU A 1 196 ? 23.267 -26.657 69.706 1.00 27.83 196 GLU A O 1
ATOM 1547 N N . VAL A 1 197 ? 24.983 -26.313 68.440 1.00 28.33 197 VAL A N 1
ATOM 1548 C CA . VAL A 1 197 ? 26.458 -26.379 68.374 1.00 28.33 197 VAL A CA 1
ATOM 1549 C C . VAL A 1 197 ? 26.906 -26.720 66.922 1.00 28.33 197 VAL A C 1
ATOM 1551 O O . VAL A 1 197 ? 26.299 -27.590 66.307 1.00 28.33 197 VAL A O 1
ATOM 1554 N N . ILE A 1 198 ? 27.769 -25.932 66.250 1.00 25.55 198 ILE A N 1
ATOM 1555 C CA . ILE A 1 198 ? 29.252 -26.013 66.008 1.00 25.55 198 ILE A CA 1
ATOM 1556 C C . ILE A 1 198 ? 29.758 -27.109 65.021 1.00 25.55 198 ILE A C 1
ATOM 1558 O O . ILE A 1 198 ? 29.493 -28.288 65.209 1.00 25.55 198 ILE A O 1
ATOM 1562 N N . PHE A 1 199 ? 30.533 -26.696 63.994 1.00 23.45 199 PHE A N 1
ATOM 1563 C CA . PHE A 1 199 ? 31.966 -27.017 63.690 1.00 23.45 199 PHE A CA 1
ATOM 1564 C C . PHE A 1 199 ? 32.306 -26.637 62.220 1.00 23.45 199 PHE A C 1
ATOM 1566 O O . PHE A 1 199 ? 31.688 -27.152 61.299 1.00 23.45 199 PHE A O 1
ATOM 1573 N N . VAL A 1 200 ? 33.037 -25.530 61.949 1.00 25.05 200 VAL A N 1
ATOM 1574 C CA . VAL A 1 200 ? 34.526 -25.327 61.916 1.00 25.05 200 VAL A CA 1
ATOM 1575 C C . VAL A 1 200 ? 35.161 -26.064 60.723 1.00 25.05 200 VAL A C 1
ATOM 1577 O O . VAL A 1 200 ? 34.874 -27.230 60.526 1.00 25.05 200 VAL A O 1
ATOM 1580 N N . GLY A 1 201 ? 36.049 -25.535 59.875 1.00 25.62 201 GLY A N 1
ATOM 1581 C CA . GLY A 1 201 ? 36.835 -24.296 59.733 1.00 25.62 201 GLY A CA 1
ATOM 1582 C C . GLY A 1 201 ? 37.740 -24.502 58.489 1.00 25.62 201 GLY A C 1
ATOM 1583 O O . GLY A 1 201 ? 37.949 -25.641 58.079 1.00 25.62 201 GLY A O 1
ATOM 1584 N N . SER A 1 202 ? 38.212 -23.486 57.755 1.00 28.42 202 SER A N 1
ATOM 1585 C CA . SER A 1 202 ? 39.583 -22.917 57.852 1.00 28.42 202 SER A CA 1
ATOM 1586 C C . SER A 1 202 ? 39.725 -21.825 56.761 1.00 28.42 202 SER A C 1
ATOM 1588 O O . SER A 1 202 ? 39.515 -22.128 55.593 1.00 28.42 202 SER A O 1
ATOM 1590 N N . ASN A 1 203 ? 39.798 -20.525 57.094 1.00 26.25 203 ASN A N 1
ATOM 1591 C CA . ASN A 1 203 ? 40.999 -19.657 57.199 1.00 26.25 203 ASN A CA 1
ATOM 1592 C C . ASN A 1 203 ? 41.831 -19.544 55.890 1.00 26.25 203 ASN A C 1
ATOM 1594 O O . ASN A 1 203 ? 42.196 -20.556 55.323 1.00 26.25 203 ASN A O 1
ATOM 1598 N N . LEU A 1 204 ? 42.245 -18.381 55.357 1.00 26.34 204 LEU A N 1
ATOM 1599 C CA . LEU A 1 204 ? 42.612 -17.110 55.991 1.00 26.34 204 LEU A CA 1
ATOM 1600 C C . LEU A 1 204 ? 42.851 -16.000 54.924 1.00 26.34 204 LEU A C 1
ATOM 1602 O O . LEU A 1 204 ? 43.510 -16.268 53.924 1.00 26.34 204 LEU A O 1
ATOM 1606 N N . LYS A 1 205 ? 42.439 -14.753 55.232 1.00 28.05 205 LYS A N 1
ATOM 1607 C CA . LYS A 1 205 ? 43.149 -13.446 55.072 1.00 28.05 205 LYS A CA 1
ATOM 1608 C C . LYS A 1 205 ? 42.322 -12.290 54.466 1.00 28.05 205 LYS A C 1
ATOM 1610 O O . LYS A 1 205 ? 42.092 -12.240 53.270 1.00 28.05 205 LYS A O 1
ATOM 1615 N N . GLN A 1 206 ? 42.090 -11.301 55.350 1.00 27.73 206 GLN A N 1
ATOM 1616 C CA . GLN A 1 206 ? 42.079 -9.833 55.143 1.00 27.73 206 GLN A CA 1
ATOM 1617 C C . GLN A 1 206 ? 40.926 -9.258 54.283 1.00 27.73 206 GLN A C 1
ATOM 1619 O O . GLN A 1 206 ? 40.589 -9.781 53.242 1.00 27.73 206 GLN A O 1
ATOM 1624 N N . SER A 1 207 ? 40.237 -8.163 54.610 1.00 27.47 207 SER A N 1
ATOM 1625 C CA . SER A 1 207 ? 40.509 -7.008 55.466 1.00 27.47 207 SER A CA 1
ATOM 1626 C C . SER A 1 207 ? 39.181 -6.330 55.860 1.00 27.47 207 SER A C 1
ATOM 1628 O O . SER A 1 207 ? 38.141 -6.517 55.230 1.00 27.47 207 SER A O 1
ATOM 1630 N N . LYS A 1 208 ? 39.205 -5.543 56.940 1.00 36.09 208 LYS A N 1
ATOM 1631 C CA . LYS A 1 208 ? 38.059 -4.781 57.450 1.00 36.09 208 LYS A CA 1
ATOM 1632 C C . LYS A 1 208 ? 37.634 -3.696 56.455 1.00 36.09 208 LYS A C 1
ATOM 1634 O O . LYS A 1 208 ? 38.414 -2.796 56.178 1.00 36.09 208 LYS A O 1
ATOM 1639 N N . THR A 1 209 ? 36.353 -3.650 56.107 1.00 26.98 209 THR A N 1
ATOM 1640 C CA . THR A 1 209 ? 35.622 -2.378 55.982 1.00 26.98 209 THR A CA 1
ATOM 1641 C C . THR A 1 209 ? 34.166 -2.592 56.383 1.00 26.98 209 THR A C 1
ATOM 1643 O O . THR A 1 209 ? 33.416 -3.330 55.755 1.00 26.98 209 THR A O 1
ATOM 1646 N N . LYS A 1 210 ? 33.761 -1.940 57.479 1.00 38.47 210 LYS A N 1
ATOM 1647 C CA . LYS A 1 210 ? 32.360 -1.814 57.891 1.00 38.47 210 LYS A CA 1
ATOM 1648 C C . LYS A 1 210 ? 31.605 -1.038 56.808 1.00 38.47 210 LYS A C 1
ATOM 1650 O O . LYS A 1 210 ? 31.574 0.191 56.830 1.00 38.47 210 LYS A O 1
ATOM 1655 N N . THR A 1 211 ? 30.978 -1.734 55.868 1.00 28.34 211 THR A N 1
ATOM 1656 C CA . THR A 1 211 ? 29.985 -1.123 54.983 1.00 28.34 211 THR A CA 1
ATOM 1657 C C . THR A 1 211 ? 28.713 -0.859 55.777 1.00 28.34 211 THR A C 1
ATOM 1659 O O . THR A 1 211 ? 28.035 -1.779 56.229 1.00 28.34 211 THR A O 1
ATOM 1662 N N . LYS A 1 212 ? 28.397 0.430 55.948 1.00 29.31 212 LYS A N 1
ATOM 1663 C CA . LYS A 1 212 ? 27.079 0.934 56.361 1.00 29.31 212 LYS A CA 1
ATOM 1664 C C . LYS A 1 212 ? 25.975 0.142 55.633 1.00 29.31 212 LYS A C 1
ATOM 1666 O O . LYS A 1 212 ? 26.154 -0.121 54.441 1.00 29.31 212 LYS A O 1
ATOM 1671 N N . PRO A 1 213 ? 24.836 -0.189 56.274 1.00 31.67 213 PRO A N 1
ATOM 1672 C CA . PRO A 1 213 ? 23.741 -0.849 55.574 1.00 31.67 213 PRO A CA 1
ATOM 1673 C C . PRO A 1 213 ? 23.327 0.050 54.406 1.00 31.67 213 PRO A C 1
ATOM 1675 O O . PRO A 1 213 ? 22.900 1.192 54.605 1.00 31.67 213 PRO A O 1
ATOM 1678 N N . LYS A 1 214 ? 23.543 -0.429 53.173 1.00 38.06 214 LYS A N 1
ATOM 1679 C CA . LYS A 1 214 ? 23.101 0.260 51.958 1.00 38.06 214 LYS A CA 1
ATOM 1680 C C . LYS A 1 214 ? 21.606 0.516 52.132 1.00 38.06 214 LYS A C 1
ATOM 1682 O O . LYS A 1 214 ? 20.846 -0.430 52.311 1.00 38.06 214 LYS A O 1
ATOM 1687 N N . LYS A 1 215 ? 21.185 1.786 52.122 1.00 43.84 215 LYS A N 1
ATOM 1688 C CA . LYS A 1 215 ? 19.766 2.167 52.123 1.00 43.84 215 LYS A CA 1
ATOM 1689 C C . LYS A 1 215 ? 19.101 1.450 50.945 1.00 43.84 215 LYS A C 1
ATOM 1691 O O . LYS A 1 215 ? 19.296 1.860 49.804 1.00 43.84 215 LYS A O 1
ATOM 1696 N N . GLN A 1 216 ? 18.381 0.362 51.214 1.00 54.66 216 GLN A N 1
ATOM 1697 C CA . GLN A 1 216 ? 17.624 -0.366 50.202 1.00 54.66 216 GLN A CA 1
ATOM 1698 C C . GLN A 1 216 ? 16.634 0.619 49.584 1.00 54.66 216 GLN A C 1
ATOM 1700 O O . GLN A 1 216 ? 15.808 1.210 50.281 1.00 54.66 216 GLN A O 1
ATOM 1705 N N . ASN A 1 217 ? 16.779 0.868 48.285 1.00 69.44 217 ASN A N 1
ATOM 1706 C CA . ASN A 1 217 ? 15.917 1.799 47.581 1.00 69.44 217 ASN A CA 1
ATOM 1707 C C . ASN A 1 217 ? 14.501 1.212 47.595 1.00 69.44 217 ASN A C 1
ATOM 1709 O O . ASN A 1 217 ? 14.318 0.073 47.174 1.00 69.44 217 ASN A O 1
ATOM 1713 N N . THR A 1 218 ? 13.510 1.944 48.112 1.00 76.38 218 THR A N 1
ATOM 1714 C CA . THR A 1 218 ? 12.146 1.422 48.319 1.00 76.38 218 THR A CA 1
ATOM 1715 C C . THR A 1 218 ? 11.564 0.829 47.032 1.00 76.38 218 THR A C 1
ATOM 1717 O O . THR A 1 218 ? 10.873 -0.177 47.088 1.00 76.38 218 THR A O 1
ATOM 1720 N N . ILE A 1 219 ? 11.932 1.361 45.861 1.00 83.00 219 ILE A N 1
ATOM 1721 C CA . ILE A 1 219 ? 11.529 0.843 44.541 1.00 83.00 219 ILE A CA 1
ATOM 1722 C C . ILE A 1 219 ? 11.951 -0.621 44.321 1.00 83.00 219 ILE A C 1
ATOM 1724 O O . ILE A 1 219 ? 11.230 -1.367 43.663 1.00 83.00 219 ILE A O 1
ATOM 1728 N N . ASN A 1 220 ? 13.053 -1.084 44.914 1.00 81.75 220 ASN A N 1
ATOM 1729 C CA . ASN A 1 220 ? 13.516 -2.470 44.775 1.00 81.75 220 ASN A CA 1
ATOM 1730 C C . ASN A 1 220 ? 12.531 -3.478 45.387 1.00 81.75 220 ASN A C 1
ATOM 1732 O O . ASN A 1 220 ? 12.549 -4.643 45.017 1.00 81.75 220 ASN A O 1
ATOM 1736 N N . GLN A 1 221 ? 11.648 -3.031 46.286 1.00 84.06 221 GLN A N 1
ATOM 1737 C CA . GLN A 1 221 ? 10.593 -3.854 46.885 1.00 84.06 221 GLN A CA 1
ATOM 1738 C C . GLN A 1 221 ? 9.301 -3.876 46.045 1.00 84.06 221 GLN A C 1
ATOM 1740 O O . GLN A 1 221 ? 8.341 -4.552 46.407 1.00 84.06 221 GLN A O 1
ATOM 1745 N N . CYS A 1 222 ? 9.254 -3.141 44.928 1.00 87.19 222 CYS A N 1
ATOM 1746 C CA . CYS A 1 222 ? 8.118 -3.168 44.015 1.00 87.19 222 CYS A CA 1
ATOM 1747 C C . CYS A 1 222 ? 7.941 -4.579 43.415 1.00 87.19 222 CYS A C 1
ATOM 1749 O O . CYS A 1 222 ? 8.922 -5.157 42.952 1.00 87.19 222 CYS A O 1
ATOM 1751 N N . PRO A 1 223 ? 6.705 -5.104 43.302 1.00 86.81 223 PRO A N 1
ATOM 1752 C CA . PRO A 1 223 ? 6.431 -6.408 42.682 1.00 86.81 223 PRO A CA 1
ATOM 1753 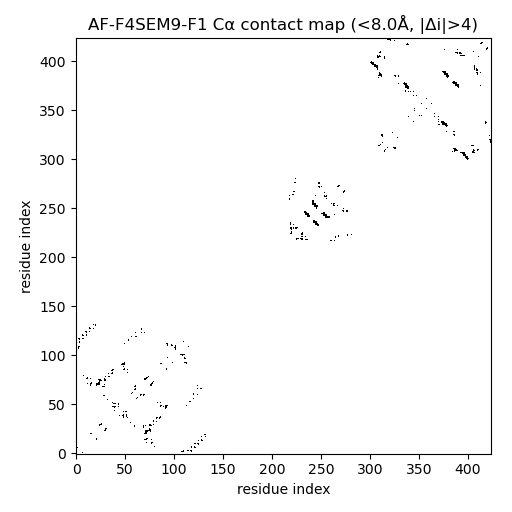C C . PRO A 1 223 ? 6.871 -6.577 41.213 1.00 86.81 223 PRO A C 1
ATOM 1755 O O . PRO A 1 223 ? 6.828 -7.697 40.692 1.00 86.81 223 PRO A O 1
ATOM 1758 N N . LEU A 1 224 ? 7.226 -5.480 40.528 1.00 84.06 224 LEU A N 1
ATOM 1759 C CA . LEU A 1 224 ? 7.788 -5.467 39.169 1.00 84.06 224 LEU A CA 1
ATOM 1760 C C . LEU A 1 224 ? 9.326 -5.431 39.137 1.00 84.06 224 LEU A C 1
ATOM 1762 O O . LEU A 1 224 ? 9.900 -5.567 38.059 1.00 84.06 224 LEU A O 1
ATOM 1766 N N . SER A 1 225 ? 9.990 -5.234 40.276 1.00 84.56 225 SER A N 1
ATOM 1767 C CA . SER A 1 225 ? 11.452 -5.252 40.372 1.00 84.56 225 SER A CA 1
ATOM 1768 C C . SER A 1 225 ? 11.981 -6.691 40.329 1.00 84.56 225 SER A C 1
ATOM 1770 O O . SER A 1 225 ? 11.352 -7.608 40.858 1.00 84.56 225 SER A O 1
ATOM 1772 N N . LYS A 1 226 ? 13.148 -6.892 39.711 1.00 79.12 226 LYS A N 1
ATOM 1773 C CA . LYS A 1 226 ? 13.935 -8.140 39.765 1.00 79.12 226 LYS A CA 1
ATOM 1774 C C . LYS A 1 226 ? 15.180 -7.922 40.634 1.00 79.12 226 LYS A C 1
ATOM 1776 O O . LYS A 1 226 ? 15.498 -6.773 40.937 1.00 79.12 226 LYS A O 1
ATOM 1781 N N . ALA A 1 227 ? 15.878 -9.003 41.004 1.00 67.44 227 ALA A N 1
ATOM 1782 C CA . ALA A 1 227 ? 17.014 -8.994 41.941 1.00 67.44 227 ALA A CA 1
ATOM 1783 C C . ALA A 1 227 ? 18.048 -7.876 41.671 1.00 67.44 227 ALA A C 1
ATOM 1785 O O . ALA A 1 227 ? 18.506 -7.254 42.625 1.00 67.44 227 ALA A O 1
ATOM 1786 N N . ASP A 1 228 ? 18.279 -7.532 40.395 1.00 69.94 228 ASP A N 1
ATOM 1787 C CA . ASP A 1 228 ? 19.217 -6.479 39.970 1.00 69.94 228 ASP A CA 1
ATOM 1788 C C . ASP A 1 228 ? 18.596 -5.402 39.057 1.00 69.94 228 ASP A C 1
ATOM 1790 O O . ASP A 1 228 ? 19.303 -4.563 38.500 1.00 69.94 228 ASP A O 1
ATOM 1794 N N . GLN A 1 229 ? 17.267 -5.394 38.891 1.00 76.25 229 GLN A N 1
ATOM 1795 C CA . GLN A 1 229 ? 16.567 -4.419 38.043 1.00 76.25 229 GLN A CA 1
ATOM 1796 C C . GLN A 1 229 ? 15.410 -3.759 38.802 1.00 76.25 229 GLN A C 1
ATOM 1798 O O . GLN A 1 229 ? 14.355 -4.383 38.972 1.00 76.25 229 GLN A O 1
ATOM 1803 N N . PRO A 1 230 ? 15.566 -2.502 39.263 1.00 81.75 230 PRO A N 1
ATOM 1804 C CA . PRO A 1 230 ? 14.482 -1.781 39.912 1.00 81.75 230 PRO A CA 1
ATOM 1805 C C . PRO A 1 230 ? 13.355 -1.487 38.920 1.00 81.75 230 PRO A C 1
ATOM 1807 O O . PRO A 1 230 ? 13.584 -1.245 37.736 1.00 81.75 230 PRO A O 1
ATOM 1810 N N . CYS A 1 231 ? 12.121 -1.457 39.416 1.00 84.25 231 CYS A N 1
ATOM 1811 C CA . CYS A 1 231 ? 10.963 -1.067 38.627 1.00 84.25 231 CYS A CA 1
ATOM 1812 C C . CYS A 1 231 ? 11.151 0.345 38.048 1.00 84.25 231 CYS A C 1
ATOM 1814 O O . CYS A 1 231 ? 11.091 1.337 38.771 1.00 84.25 231 CYS A O 1
ATOM 1816 N N . ILE A 1 232 ? 11.296 0.432 36.724 1.00 82.94 232 ILE A N 1
ATOM 1817 C CA . ILE A 1 232 ? 11.459 1.698 35.989 1.00 82.94 232 ILE A CA 1
ATOM 1818 C C . ILE A 1 232 ? 10.196 2.575 35.992 1.00 82.94 232 ILE A C 1
ATOM 1820 O O . ILE A 1 232 ? 10.241 3.751 35.640 1.00 82.94 232 ILE A O 1
ATOM 1824 N N . ARG A 1 233 ? 9.048 1.996 36.361 1.00 81.88 233 ARG A N 1
ATOM 1825 C CA . ARG A 1 233 ? 7.735 2.656 36.317 1.00 81.88 233 ARG A CA 1
ATOM 1826 C C . ARG A 1 233 ? 7.347 3.312 37.639 1.00 81.88 233 ARG A C 1
ATOM 1828 O O . ARG A 1 233 ? 6.477 4.176 37.654 1.00 81.88 233 ARG A O 1
ATOM 1835 N N . CYS A 1 234 ? 7.977 2.910 38.738 1.00 87.00 234 CYS A N 1
ATOM 1836 C CA . CYS A 1 234 ? 7.785 3.537 40.039 1.00 87.00 234 CYS A CA 1
ATOM 1837 C C . CYS A 1 234 ? 8.806 4.661 40.220 1.00 87.00 234 CYS A C 1
ATOM 1839 O O . CYS A 1 234 ? 9.983 4.486 39.917 1.00 87.00 234 CYS A O 1
ATOM 1841 N N . LYS A 1 235 ? 8.373 5.808 40.747 1.00 87.69 235 LYS A N 1
ATOM 1842 C CA . LYS A 1 235 ? 9.240 6.972 40.980 1.00 87.69 235 LYS A CA 1
ATOM 1843 C C . LYS A 1 235 ? 9.079 7.484 42.404 1.00 87.69 235 LYS A C 1
ATOM 1845 O O . LYS A 1 235 ? 7.977 7.474 42.946 1.00 87.69 235 LYS A O 1
ATOM 1850 N N . ILE A 1 236 ? 10.178 7.935 43.003 1.00 86.25 236 ILE A N 1
ATOM 1851 C CA . ILE A 1 236 ? 10.160 8.616 44.299 1.00 86.25 236 ILE A CA 1
ATOM 1852 C C . ILE A 1 236 ? 10.446 10.093 44.063 1.00 86.25 236 ILE A C 1
ATOM 1854 O O . ILE A 1 236 ? 11.514 10.442 43.569 1.00 86.25 236 ILE A O 1
ATOM 1858 N N . GLU A 1 237 ? 9.510 10.944 44.455 1.00 84.38 237 GLU A N 1
ATOM 1859 C CA . GLU A 1 237 ? 9.640 12.397 44.399 1.00 84.38 237 GLU A CA 1
ATOM 1860 C C . GLU A 1 237 ? 9.818 12.959 45.812 1.00 84.38 237 GLU A C 1
ATOM 1862 O O . GLU A 1 237 ? 9.291 12.418 46.788 1.00 84.38 237 GLU A O 1
ATOM 1867 N N . VAL A 1 238 ? 10.602 14.026 45.947 1.00 80.00 238 VAL A N 1
ATOM 1868 C CA . VAL A 1 238 ? 10.810 14.711 47.228 1.00 80.00 238 VAL A CA 1
ATOM 1869 C C . VAL A 1 238 ? 9.797 15.846 47.333 1.00 80.00 238 VAL A C 1
ATOM 1871 O O . VAL A 1 238 ? 9.715 16.676 46.437 1.00 80.00 238 VAL A O 1
ATOM 1874 N N . HIS A 1 239 ? 9.033 15.879 48.422 1.00 73.69 239 HIS A N 1
ATOM 1875 C CA . HIS A 1 239 ? 8.038 16.907 48.714 1.00 73.69 239 HIS A CA 1
ATOM 1876 C C . HIS A 1 239 ? 8.287 17.500 50.110 1.00 73.69 239 HIS A C 1
ATOM 1878 O O . HIS A 1 239 ? 8.903 16.869 50.970 1.00 73.69 239 HIS A O 1
ATOM 1884 N N . GLU A 1 240 ? 7.741 18.685 50.380 1.00 68.94 240 GLU A N 1
ATOM 1885 C CA . GLU A 1 240 ? 7.873 19.409 51.660 1.00 68.94 240 GLU A CA 1
ATOM 1886 C C . GLU A 1 240 ? 7.494 18.581 52.906 1.00 68.94 240 GLU A C 1
ATOM 1888 O O . GLU A 1 240 ? 8.017 18.802 53.995 1.00 68.94 240 GLU A O 1
ATOM 1893 N N . LYS A 1 241 ? 6.602 17.588 52.755 1.00 66.00 241 LYS A N 1
ATOM 1894 C CA . LYS A 1 241 ? 6.119 16.713 53.841 1.00 66.00 241 LYS A CA 1
ATOM 1895 C C . LYS A 1 241 ? 6.823 15.346 53.893 1.00 66.00 241 LYS A C 1
ATOM 1897 O O . LYS A 1 241 ? 6.466 14.504 54.718 1.00 66.00 241 LYS A O 1
ATOM 1902 N N . GLY A 1 242 ? 7.809 15.105 53.026 1.00 75.44 242 GLY A N 1
ATOM 1903 C CA . GLY A 1 242 ? 8.547 13.845 52.927 1.00 75.44 242 GLY A CA 1
ATOM 1904 C C . GLY A 1 242 ? 8.678 13.335 51.493 1.00 75.44 242 GLY A C 1
ATOM 1905 O O . GLY A 1 242 ? 8.480 14.061 50.527 1.00 75.44 242 GLY A O 1
ATOM 1906 N N . LYS A 1 243 ? 9.030 12.058 51.336 1.00 83.75 243 LYS A N 1
ATOM 1907 C CA . LYS A 1 243 ? 9.138 11.427 50.013 1.00 83.75 243 LYS A CA 1
ATOM 1908 C C . LYS A 1 243 ? 7.777 10.877 49.584 1.00 83.75 243 LYS A C 1
ATOM 1910 O O . LYS A 1 243 ? 7.095 10.263 50.400 1.00 83.75 243 LYS A O 1
ATOM 1915 N N . LEU A 1 244 ? 7.398 11.061 48.327 1.00 85.69 244 LEU A N 1
ATOM 1916 C CA . LEU A 1 244 ? 6.185 10.511 47.724 1.00 85.69 244 LEU A CA 1
ATOM 1917 C C . LEU A 1 244 ? 6.559 9.417 46.726 1.00 85.69 244 LEU A C 1
ATOM 1919 O O . LEU A 1 244 ? 7.430 9.616 45.885 1.00 85.69 244 LEU A O 1
ATOM 1923 N N . LEU A 1 245 ? 5.901 8.265 46.808 1.00 87.06 245 LEU A N 1
ATOM 1924 C CA . LEU A 1 245 ? 6.015 7.181 45.841 1.00 87.06 245 LEU A CA 1
ATOM 1925 C C . LEU A 1 245 ? 4.882 7.297 44.820 1.00 87.06 245 LEU A C 1
ATOM 1927 O O . LEU A 1 245 ? 3.716 7.082 45.153 1.00 87.06 245 LEU A O 1
ATOM 1931 N N . LYS A 1 246 ? 5.238 7.565 43.566 1.00 89.38 246 LYS A N 1
ATOM 1932 C CA . LYS A 1 246 ? 4.363 7.359 42.411 1.00 89.38 246 LYS A CA 1
ATOM 1933 C C . LYS A 1 246 ? 4.500 5.911 41.957 1.00 89.38 246 LYS A C 1
ATOM 1935 O O . LYS A 1 246 ? 5.590 5.474 41.586 1.00 89.38 246 LYS A O 1
ATOM 1940 N N . CYS A 1 247 ? 3.407 5.160 42.041 1.00 89.25 247 CYS A N 1
ATOM 1941 C CA . CYS A 1 247 ? 3.377 3.736 41.724 1.00 89.25 247 CYS A CA 1
ATOM 1942 C C . CYS A 1 247 ? 3.006 3.495 40.253 1.00 89.25 247 CYS A C 1
ATOM 1944 O O . CYS A 1 247 ? 2.256 4.267 39.657 1.00 89.25 247 CYS A O 1
ATOM 1946 N N . HIS A 1 248 ? 3.466 2.381 39.679 1.00 86.50 248 HIS A N 1
ATOM 1947 C CA . HIS A 1 248 ? 3.166 1.968 38.300 1.00 86.50 248 HIS A CA 1
ATOM 1948 C C . HIS A 1 248 ? 1.678 1.707 38.031 1.00 86.50 248 HIS A C 1
ATOM 1950 O O . HIS A 1 248 ? 1.278 1.587 36.876 1.00 86.50 248 HIS A O 1
ATOM 1956 N N . CYS A 1 249 ? 0.869 1.571 39.082 1.00 85.75 249 CYS A N 1
ATOM 1957 C CA . CYS A 1 249 ? -0.571 1.360 38.982 1.00 85.75 249 CYS A CA 1
ATOM 1958 C C . CYS A 1 249 ? -1.368 2.652 38.732 1.00 85.75 249 CYS A C 1
ATOM 1960 O O . CYS A 1 249 ? -2.572 2.569 38.511 1.00 85.75 249 CYS A O 1
ATOM 1962 N N . GLY A 1 250 ? -0.732 3.831 38.790 1.00 81.56 250 GLY A N 1
ATOM 1963 C CA . GLY A 1 250 ? -1.388 5.124 38.558 1.00 81.56 250 GLY A CA 1
ATOM 1964 C C . GLY A 1 250 ? -2.273 5.625 39.707 1.00 81.56 250 GLY A C 1
ATOM 1965 O O . GLY A 1 250 ? -2.940 6.642 39.557 1.00 81.56 250 GLY A O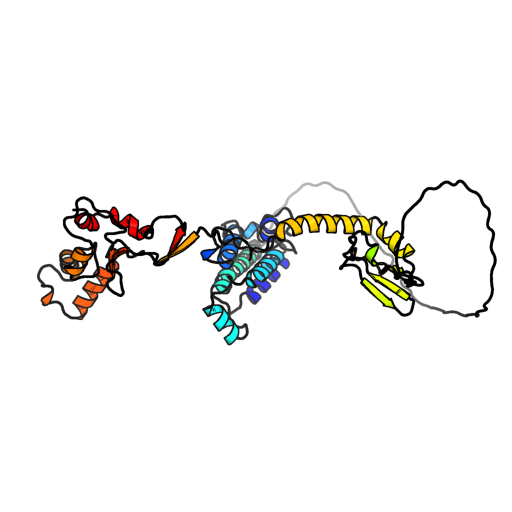 1
ATOM 1966 N N . SER A 1 251 ? -2.290 4.943 40.857 1.00 85.62 251 SER A N 1
ATOM 1967 C CA . SER A 1 251 ? -2.990 5.428 42.056 1.00 85.62 251 SER A CA 1
ATOM 1968 C C . SER A 1 251 ? -2.329 6.678 42.648 1.00 85.62 251 SER A C 1
ATOM 1970 O O . SER A 1 251 ? -1.165 6.975 42.364 1.00 85.62 251 SER A O 1
ATOM 1972 N N . ALA A 1 252 ? -3.067 7.381 43.515 1.00 85.38 252 ALA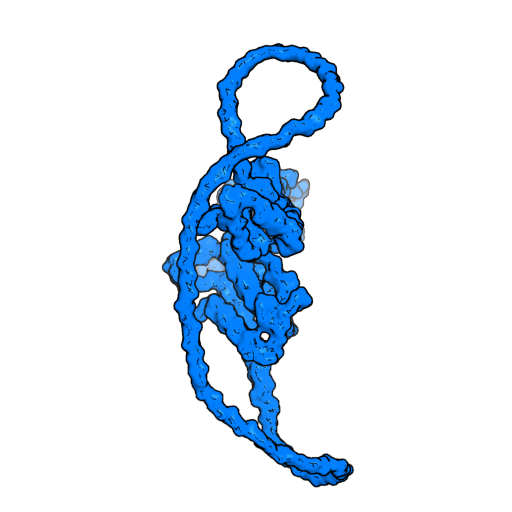 A N 1
ATOM 1973 C CA . ALA A 1 252 ? -2.580 8.576 44.199 1.00 85.38 252 ALA A CA 1
ATOM 1974 C C . ALA A 1 252 ? -1.210 8.340 44.882 1.00 85.38 252 ALA A C 1
ATOM 1976 O O . ALA A 1 252 ? -0.985 7.258 45.439 1.00 85.38 252 ALA A O 1
ATOM 1977 N N . PRO A 1 253 ? -0.291 9.329 44.862 1.00 86.44 253 PRO A N 1
ATOM 1978 C CA . PRO A 1 253 ? 1.053 9.161 45.409 1.00 86.44 253 PRO A CA 1
ATOM 1979 C C . PRO A 1 253 ? 1.054 8.758 46.890 1.00 86.44 253 PRO A C 1
ATOM 1981 O O . PRO A 1 253 ? 0.412 9.388 47.730 1.00 86.44 253 PRO A O 1
ATOM 1984 N N . VAL A 1 254 ? 1.832 7.730 47.233 1.00 87.00 254 VAL A N 1
ATOM 1985 C CA . VAL A 1 254 ? 1.921 7.197 48.600 1.00 87.00 254 VAL A CA 1
ATOM 1986 C C . VAL A 1 254 ? 2.993 7.946 49.385 1.00 87.00 254 VAL A C 1
ATOM 1988 O O . VAL A 1 254 ? 4.143 8.033 48.960 1.00 87.00 254 VAL A O 1
ATOM 1991 N N . THR A 1 255 ? 2.655 8.468 50.563 1.00 85.38 255 THR A N 1
ATOM 1992 C CA . THR A 1 255 ? 3.622 9.202 51.394 1.00 85.38 255 THR A CA 1
ATOM 1993 C C . THR A 1 255 ? 4.534 8.261 52.183 1.00 85.38 255 THR A C 1
ATOM 1995 O O . THR A 1 255 ? 4.087 7.537 53.071 1.00 85.38 255 THR A O 1
ATOM 1998 N N . LEU A 1 256 ? 5.839 8.331 51.924 1.00 83.00 256 LEU A N 1
ATOM 1999 C CA . LEU A 1 256 ? 6.889 7.608 52.640 1.00 83.00 256 LEU A CA 1
ATOM 2000 C C . LEU A 1 256 ? 7.377 8.443 53.832 1.00 83.00 256 LEU A C 1
ATOM 2002 O O . LEU A 1 256 ? 8.348 9.209 53.750 1.00 83.00 256 LEU A O 1
ATOM 2006 N N . ARG A 1 257 ? 6.695 8.313 54.973 1.00 73.31 257 ARG A N 1
ATOM 2007 C CA . ARG A 1 257 ? 7.074 9.028 56.201 1.00 73.31 257 ARG A CA 1
ATOM 2008 C C . ARG A 1 257 ? 8.446 8.547 56.683 1.00 73.31 257 ARG A C 1
ATOM 2010 O O . ARG A 1 257 ? 8.656 7.360 56.908 1.00 73.31 257 ARG A O 1
ATOM 2017 N N . LYS A 1 258 ? 9.394 9.480 56.843 1.00 65.56 258 LYS A N 1
ATOM 2018 C CA . LYS A 1 258 ? 10.774 9.216 57.308 1.00 65.56 258 LYS A CA 1
ATOM 2019 C C . LYS A 1 258 ? 11.533 8.155 56.483 1.00 65.56 258 LYS A C 1
ATOM 2021 O O . LYS A 1 258 ? 12.446 7.519 56.998 1.00 65.56 258 LYS A O 1
ATOM 2026 N N . GLY A 1 259 ? 11.174 7.972 55.208 1.00 60.84 259 GLY A N 1
ATOM 2027 C CA . GLY A 1 259 ? 11.833 7.014 54.313 1.00 60.84 259 GLY A CA 1
ATOM 2028 C C . GLY A 1 259 ? 11.517 5.543 54.592 1.00 60.84 259 GLY A C 1
ATOM 2029 O O . GLY A 1 259 ? 12.217 4.682 54.065 1.00 60.84 259 GLY A O 1
ATOM 2030 N N . ARG A 1 260 ? 10.493 5.250 55.402 1.00 76.38 260 ARG A N 1
ATOM 2031 C CA . ARG A 1 260 ? 10.040 3.877 55.627 1.00 76.38 260 ARG A CA 1
ATOM 2032 C C . ARG A 1 260 ? 9.134 3.395 54.492 1.00 76.38 260 ARG A C 1
ATOM 2034 O O . ARG A 1 260 ? 8.428 4.197 53.875 1.00 76.38 260 ARG A O 1
ATOM 2041 N N . SER A 1 261 ? 9.173 2.094 54.213 1.00 80.19 261 SER A N 1
ATOM 2042 C CA . SER A 1 261 ? 8.473 1.472 53.086 1.00 80.19 261 SER A CA 1
ATOM 2043 C C . SER A 1 261 ? 7.155 0.789 53.456 1.00 80.19 261 SER A C 1
ATOM 2045 O O . SER A 1 261 ? 6.517 0.250 52.554 1.00 80.19 261 SER A O 1
ATOM 2047 N N . GLU A 1 262 ? 6.687 0.829 54.713 1.00 83.12 262 GLU A N 1
ATOM 2048 C CA . GLU A 1 262 ? 5.477 0.080 55.100 1.00 83.12 262 GLU A CA 1
ATOM 2049 C C . GLU A 1 262 ? 4.245 0.564 54.322 1.00 83.12 262 GLU A C 1
ATOM 2051 O O . GLU A 1 262 ? 3.476 -0.245 53.811 1.00 83.12 262 GLU A O 1
ATOM 2056 N N . ALA A 1 263 ? 4.104 1.880 54.125 1.00 83.62 263 ALA A N 1
ATOM 2057 C CA . ALA A 1 263 ? 3.016 2.449 53.326 1.00 83.62 263 ALA A CA 1
ATOM 2058 C C . ALA A 1 263 ? 3.062 1.992 51.853 1.00 83.62 263 ALA A C 1
ATOM 2060 O O . ALA A 1 263 ? 2.023 1.732 51.249 1.00 83.62 263 ALA A O 1
ATOM 2061 N N . ALA A 1 264 ? 4.264 1.847 51.283 1.00 86.25 264 ALA A N 1
ATOM 2062 C CA . ALA A 1 264 ? 4.445 1.325 49.929 1.00 86.25 264 ALA A CA 1
ATOM 2063 C C . ALA A 1 264 ? 4.096 -0.166 49.845 1.00 86.25 264 ALA A C 1
ATOM 2065 O O . ALA A 1 264 ? 3.425 -0.584 48.907 1.00 86.25 264 ALA A O 1
ATOM 2066 N N . GLN A 1 265 ? 4.495 -0.953 50.847 1.00 87.19 265 GLN A N 1
ATOM 2067 C CA . GLN A 1 265 ? 4.176 -2.378 50.921 1.00 87.19 265 GLN A CA 1
ATOM 2068 C C . GLN A 1 265 ? 2.671 -2.621 51.048 1.00 87.19 265 GLN A C 1
ATOM 2070 O O . GLN A 1 265 ? 2.135 -3.479 50.349 1.00 87.19 265 GLN A O 1
ATOM 2075 N N . VAL A 1 266 ? 1.977 -1.844 51.885 1.00 87.06 266 VAL A N 1
ATOM 2076 C CA . VAL A 1 266 ? 0.510 -1.896 51.995 1.00 87.06 266 VAL A CA 1
ATOM 2077 C C . VAL A 1 266 ? -0.135 -1.545 50.656 1.00 87.06 266 VAL A C 1
ATOM 2079 O O . VAL A 1 266 ? -1.012 -2.266 50.185 1.00 87.06 266 VAL A O 1
ATOM 2082 N N . HIS A 1 267 ? 0.343 -0.492 49.991 1.00 90.75 267 HIS A N 1
ATOM 2083 C CA . HIS A 1 267 ? -0.162 -0.111 48.678 1.00 90.75 267 HIS A CA 1
ATOM 2084 C C . HIS A 1 267 ? 0.055 -1.203 47.615 1.00 90.75 267 HIS A C 1
ATOM 2086 O O . HIS A 1 267 ? -0.874 -1.520 46.874 1.00 90.75 267 HIS A O 1
ATOM 2092 N N . TRP A 1 268 ? 1.233 -1.831 47.546 1.00 91.00 268 TRP A N 1
ATOM 2093 C CA . TRP A 1 268 ? 1.490 -2.912 46.586 1.00 91.00 268 TRP A CA 1
ATOM 2094 C C . TRP A 1 268 ? 0.655 -4.169 46.840 1.00 91.00 268 TRP A C 1
ATOM 2096 O O . TRP A 1 268 ? 0.390 -4.912 45.898 1.00 91.00 268 TRP A O 1
ATOM 2106 N N . LYS A 1 269 ? 0.212 -4.388 48.084 1.00 89.12 269 LYS A N 1
ATOM 2107 C CA . LYS A 1 269 ? -0.739 -5.446 48.450 1.00 89.12 269 LYS A CA 1
ATOM 2108 C C . LYS A 1 269 ? -2.201 -5.091 48.143 1.00 89.12 269 LY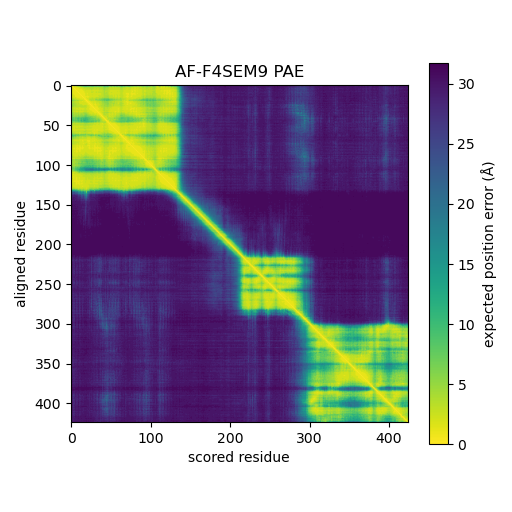S A C 1
ATOM 2110 O O . LYS A 1 269 ? -3.056 -5.957 48.273 1.00 89.12 269 LYS A O 1
ATOM 2115 N N . SER A 1 270 ? -2.507 -3.856 47.734 1.00 90.12 270 SER A N 1
ATOM 2116 C CA . SER A 1 270 ? -3.869 -3.485 47.328 1.00 90.12 270 SER A CA 1
ATOM 2117 C C . SER A 1 270 ? -4.279 -4.189 46.031 1.00 90.12 270 SER A C 1
ATOM 2119 O O . SER A 1 270 ? -3.465 -4.339 45.115 1.00 90.12 270 SER A O 1
ATOM 2121 N N . ALA A 1 271 ? -5.561 -4.551 45.919 1.00 87.00 271 ALA A N 1
ATOM 2122 C CA . ALA A 1 271 ? -6.108 -5.222 44.737 1.00 87.00 271 ALA A CA 1
ATOM 2123 C C . ALA A 1 271 ? -5.851 -4.428 43.442 1.00 87.00 271 ALA A C 1
ATOM 2125 O O . ALA A 1 271 ? -5.462 -4.995 42.424 1.00 87.00 271 ALA A O 1
ATOM 2126 N N . MET A 1 272 ? -5.972 -3.096 43.492 1.00 86.88 272 MET A N 1
ATOM 2127 C CA . MET A 1 272 ? -5.679 -2.224 42.349 1.00 86.88 272 MET A CA 1
ATOM 2128 C C . MET A 1 272 ? -4.230 -2.362 41.873 1.00 86.88 272 MET A C 1
ATOM 2130 O O . MET A 1 272 ? -3.975 -2.520 40.677 1.00 86.88 272 MET A O 1
ATOM 2134 N N . CYS A 1 273 ? -3.268 -2.325 42.799 1.00 89.62 273 CYS A N 1
ATOM 2135 C CA . CYS A 1 273 ? -1.864 -2.447 42.438 1.00 89.62 273 CYS A CA 1
ATOM 2136 C C . CYS A 1 273 ? -1.519 -3.867 41.980 1.00 89.62 273 CYS A C 1
ATOM 2138 O O . CYS A 1 273 ? -0.739 -4.024 41.040 1.00 89.62 273 CYS A O 1
ATOM 2140 N N . GLN A 1 274 ? -2.099 -4.898 42.593 1.00 90.38 274 GLN A N 1
ATOM 2141 C CA . GLN A 1 274 ? -1.900 -6.289 42.183 1.00 90.38 274 GLN A CA 1
ATOM 2142 C C . GLN A 1 274 ? -2.430 -6.539 40.766 1.00 90.38 274 GLN A C 1
ATOM 2144 O O . GLN A 1 274 ? -1.681 -7.043 39.930 1.00 90.38 274 GLN A O 1
ATOM 2149 N N . ASN A 1 275 ? -3.645 -6.082 40.453 1.00 82.31 275 ASN A N 1
ATOM 2150 C CA . ASN A 1 275 ? -4.235 -6.203 39.117 1.00 82.31 275 ASN A CA 1
ATOM 2151 C C . ASN A 1 275 ? -3.419 -5.441 38.064 1.00 82.31 275 ASN A C 1
ATOM 2153 O O . ASN A 1 275 ? -3.095 -5.987 37.009 1.00 82.31 275 ASN A O 1
ATOM 2157 N N . ALA A 1 276 ? -3.001 -4.207 38.366 1.00 85.06 276 ALA A N 1
ATOM 2158 C CA . ALA A 1 276 ? -2.127 -3.442 37.479 1.00 85.06 276 ALA A CA 1
ATOM 2159 C C . ALA A 1 276 ? -0.770 -4.136 37.274 1.00 85.06 276 ALA A C 1
ATOM 2161 O O . ALA A 1 276 ? -0.263 -4.190 36.158 1.00 85.06 276 ALA A O 1
ATOM 2162 N N . THR A 1 277 ? -0.194 -4.715 38.330 1.00 87.44 277 THR A N 1
ATOM 2163 C CA . THR A 1 277 ? 1.056 -5.488 38.251 1.00 87.44 277 THR A CA 1
ATOM 2164 C C . THR A 1 277 ? 0.887 -6.724 37.369 1.00 87.44 277 THR A C 1
ATOM 2166 O O . THR A 1 277 ? 1.732 -6.967 36.512 1.00 87.44 277 THR A O 1
ATOM 2169 N N . ALA A 1 278 ? -0.190 -7.492 37.548 1.00 81.56 278 ALA A N 1
ATOM 2170 C CA . ALA A 1 278 ? -0.475 -8.693 36.766 1.00 81.56 278 ALA A CA 1
ATOM 2171 C C . ALA A 1 278 ? -0.681 -8.361 35.280 1.00 81.56 278 ALA A C 1
ATOM 2173 O O . ALA A 1 278 ? -0.077 -9.002 34.419 1.00 81.56 278 ALA A O 1
ATOM 2174 N N . ARG A 1 279 ? -1.434 -7.295 34.976 1.00 78.00 279 ARG A N 1
ATOM 2175 C CA . ARG A 1 279 ? -1.610 -6.784 33.607 1.00 78.00 279 ARG A CA 1
ATOM 2176 C C . ARG A 1 279 ? -0.287 -6.364 32.971 1.00 78.00 279 ARG A C 1
ATOM 2178 O O . ARG A 1 279 ? -0.063 -6.588 31.790 1.00 78.00 279 ARG A O 1
ATOM 2185 N N . LEU A 1 280 ? 0.609 -5.754 33.745 1.00 81.69 280 LEU A N 1
ATOM 2186 C CA . LEU A 1 280 ? 1.924 -5.371 33.237 1.00 81.69 280 LEU A CA 1
ATOM 2187 C C . LEU A 1 280 ? 2.839 -6.578 33.029 1.00 81.69 280 LEU A C 1
ATOM 2189 O O . LEU A 1 280 ? 3.522 -6.619 32.018 1.00 81.69 280 LEU A O 1
ATOM 2193 N N . LYS A 1 281 ? 2.824 -7.582 33.914 1.00 78.00 281 LYS A N 1
ATOM 2194 C CA . LYS A 1 281 ? 3.603 -8.821 33.729 1.00 78.00 281 LYS A CA 1
ATOM 2195 C C . LYS A 1 281 ? 3.130 -9.640 32.524 1.00 78.00 281 LYS A C 1
ATOM 2197 O O . LYS A 1 281 ? 3.964 -10.172 31.799 1.00 78.00 281 LYS A O 1
ATOM 2202 N N . THR A 1 282 ? 1.821 -9.705 32.291 1.00 64.81 282 THR A N 1
ATOM 2203 C CA . THR A 1 282 ? 1.227 -10.378 31.121 1.00 64.81 282 THR A CA 1
ATOM 2204 C C . THR A 1 282 ? 1.504 -9.619 29.824 1.00 64.81 282 THR A C 1
ATOM 2206 O O . THR A 1 282 ? 1.923 -10.236 28.849 1.00 64.81 282 THR A O 1
ATOM 2209 N N . ASN A 1 283 ? 1.412 -8.284 29.821 1.00 56.78 283 ASN A N 1
ATOM 2210 C CA . ASN A 1 283 ? 1.856 -7.491 28.670 1.00 56.78 283 ASN A CA 1
ATOM 2211 C C . ASN A 1 283 ? 3.362 -7.624 28.403 1.00 56.78 283 ASN A C 1
ATOM 2213 O O . ASN A 1 283 ? 3.758 -7.615 27.245 1.00 56.78 283 ASN A O 1
ATOM 2217 N N . THR A 1 284 ? 4.204 -7.801 29.428 1.00 55.31 284 THR A N 1
ATOM 2218 C CA . THR A 1 284 ? 5.637 -8.071 29.218 1.00 55.31 284 THR A CA 1
ATOM 2219 C C . THR A 1 284 ? 5.880 -9.423 28.535 1.00 55.31 284 THR A C 1
ATOM 2221 O O . THR A 1 284 ? 6.815 -9.540 27.749 1.00 55.31 284 THR A O 1
ATOM 2224 N N . LEU A 1 285 ? 5.048 -10.438 28.801 1.00 53.31 285 LEU A N 1
ATOM 2225 C CA . LEU A 1 285 ? 5.084 -11.732 28.099 1.00 53.31 285 LEU A CA 1
ATOM 2226 C C . LEU A 1 285 ? 4.698 -11.591 26.618 1.00 53.31 285 LEU A C 1
ATOM 2228 O O . LEU A 1 285 ? 5.335 -12.215 25.774 1.00 53.31 285 LEU A O 1
ATOM 2232 N N . LEU A 1 286 ? 3.736 -10.720 26.296 1.00 41.69 286 LEU A N 1
ATOM 2233 C CA . LEU A 1 286 ? 3.394 -10.377 24.912 1.00 41.69 286 LEU A CA 1
ATOM 2234 C C . LEU A 1 286 ? 4.507 -9.560 24.246 1.00 41.69 286 LEU A C 1
ATOM 2236 O O . LEU A 1 286 ? 4.954 -9.914 23.165 1.00 41.69 286 LEU A O 1
ATOM 2240 N N . SER A 1 287 ? 5.044 -8.531 24.907 1.00 41.25 287 SER A N 1
ATOM 2241 C CA . SER A 1 287 ? 6.135 -7.733 24.340 1.00 41.25 287 SER A CA 1
ATOM 2242 C C . SER A 1 287 ? 7.421 -8.538 24.170 1.00 41.25 287 SER A C 1
ATOM 2244 O O . SER A 1 287 ? 8.129 -8.316 23.205 1.00 41.25 287 SER A O 1
ATOM 2246 N N . ALA A 1 288 ? 7.725 -9.500 25.050 1.00 44.16 288 ALA A N 1
ATOM 2247 C CA . ALA A 1 288 ? 8.872 -10.399 24.878 1.00 44.16 288 ALA A CA 1
ATOM 2248 C C . ALA A 1 288 ? 8.727 -11.309 23.644 1.00 44.16 288 ALA A C 1
ATOM 2250 O O . ALA A 1 288 ? 9.735 -11.707 23.067 1.00 44.16 288 ALA A O 1
ATOM 2251 N N . TYR A 1 289 ? 7.493 -11.576 23.206 1.00 40.94 289 TYR A N 1
ATOM 2252 C CA . TYR A 1 289 ? 7.200 -12.233 21.931 1.00 40.94 289 TYR A CA 1
ATOM 2253 C C . TYR A 1 289 ? 7.554 -11.341 20.723 1.00 40.94 289 TYR A C 1
ATOM 2255 O O . TYR A 1 289 ? 7.983 -11.849 19.693 1.00 40.94 289 TYR A O 1
ATOM 2263 N N . PHE A 1 290 ? 7.470 -10.014 20.887 1.00 42.34 290 PHE A N 1
ATOM 2264 C CA . PHE A 1 290 ? 7.791 -8.994 19.876 1.00 42.34 290 PHE A CA 1
ATOM 2265 C C . PHE A 1 290 ? 9.184 -8.347 20.033 1.00 42.34 290 PHE A C 1
ATOM 2267 O O . PHE A 1 290 ? 9.551 -7.490 19.239 1.00 42.34 290 PHE A O 1
ATOM 2274 N N . VAL A 1 291 ? 10.000 -8.751 21.019 1.00 38.66 291 VAL A N 1
ATOM 2275 C CA . VAL A 1 291 ? 11.393 -8.259 21.185 1.00 38.66 291 VAL A CA 1
ATOM 2276 C C . VAL A 1 291 ? 12.347 -8.860 20.136 1.00 38.66 291 VAL A C 1
ATOM 2278 O O . VAL A 1 291 ? 13.513 -8.477 20.056 1.00 38.66 291 VAL A O 1
ATOM 2281 N N . LYS A 1 292 ? 11.861 -9.747 19.259 1.00 39.00 292 LYS A N 1
ATOM 2282 C CA . LYS A 1 292 ? 12.531 -10.010 17.981 1.00 39.00 292 LYS A CA 1
ATOM 2283 C C . LYS A 1 292 ? 12.240 -8.844 17.039 1.00 39.00 292 LYS A C 1
ATOM 2285 O O . LYS A 1 292 ? 11.296 -8.882 16.262 1.00 39.00 292 LYS A O 1
ATOM 2290 N N . ASP A 1 293 ? 13.045 -7.804 17.188 1.00 37.00 293 ASP A N 1
ATOM 2291 C CA . ASP A 1 293 ? 13.126 -6.645 16.307 1.00 37.00 293 ASP A CA 1
ATOM 2292 C C . ASP A 1 293 ? 13.004 -7.059 14.818 1.00 37.00 293 ASP A C 1
ATOM 2294 O O . ASP A 1 293 ? 13.826 -7.857 14.349 1.00 37.00 293 ASP A O 1
ATOM 2298 N N . PRO A 1 294 ? 12.006 -6.560 14.059 1.00 45.59 294 PRO A N 1
ATOM 2299 C CA . PRO A 1 294 ? 11.864 -6.832 12.627 1.00 45.59 294 PRO A CA 1
ATOM 2300 C C . PRO A 1 294 ? 13.091 -6.408 11.810 1.00 45.59 294 PRO A C 1
ATOM 2302 O O . PRO A 1 294 ? 13.367 -7.003 10.770 1.00 45.59 294 PRO A O 1
ATOM 2305 N N . ALA A 1 295 ? 13.879 -5.442 12.301 1.00 46.25 295 ALA A N 1
ATOM 2306 C CA . ALA A 1 295 ? 15.130 -5.022 11.670 1.00 46.25 295 ALA A CA 1
ATOM 2307 C C . ALA A 1 295 ? 16.280 -6.039 11.842 1.00 46.25 295 ALA A C 1
ATOM 2309 O O . ALA A 1 295 ? 17.325 -5.903 11.206 1.00 46.25 295 ALA A O 1
ATOM 2310 N N . VAL A 1 296 ? 16.098 -7.061 12.687 1.00 43.22 296 VAL A N 1
ATOM 2311 C CA . VAL A 1 296 ? 17.073 -8.136 12.953 1.00 43.22 296 VAL A CA 1
ATOM 2312 C C . VAL A 1 296 ? 16.492 -9.513 12.606 1.00 43.22 296 VAL A C 1
ATOM 2314 O O . VAL A 1 296 ? 17.068 -10.548 12.956 1.00 43.22 296 VAL A O 1
ATOM 2317 N N . GLN A 1 297 ? 15.384 -9.573 11.855 1.00 42.03 297 GLN A N 1
ATOM 2318 C CA . GLN A 1 297 ? 15.095 -10.806 11.128 1.00 42.03 297 GLN A CA 1
ATOM 2319 C C . GLN A 1 297 ? 16.306 -11.113 10.240 1.00 42.03 297 GLN A C 1
ATOM 2321 O O . GLN A 1 297 ? 16.849 -10.198 9.608 1.00 42.03 297 GLN A O 1
ATOM 2326 N N . PRO A 1 298 ? 16.779 -12.370 10.167 1.00 40.50 298 PRO A N 1
ATOM 2327 C CA . PRO A 1 298 ? 17.645 -12.718 9.068 1.00 40.50 298 PRO A CA 1
ATOM 2328 C C . PRO A 1 298 ? 16.796 -12.467 7.824 1.00 40.50 298 PRO A C 1
ATOM 2330 O O . PRO A 1 298 ? 15.896 -13.256 7.542 1.00 40.50 298 PRO A O 1
ATOM 2333 N N . VAL A 1 299 ? 17.085 -11.380 7.084 1.00 46.94 299 VAL A N 1
ATOM 2334 C CA . VAL A 1 299 ? 16.906 -11.344 5.624 1.00 46.94 299 VAL A CA 1
ATOM 2335 C C . VAL A 1 299 ? 17.221 -12.756 5.217 1.00 46.94 299 VAL A C 1
ATOM 2337 O O . VAL A 1 299 ? 18.326 -13.194 5.557 1.00 46.94 299 VAL A O 1
ATOM 2340 N N . ASN A 1 300 ? 16.235 -13.499 4.707 1.00 50.53 300 ASN A N 1
ATOM 2341 C CA . ASN A 1 300 ? 16.413 -14.909 4.413 1.00 50.53 300 ASN A CA 1
ATOM 2342 C C . ASN A 1 300 ? 17.710 -14.964 3.609 1.00 50.53 300 ASN A C 1
ATOM 2344 O O . ASN A 1 300 ? 17.721 -14.512 2.470 1.00 50.53 300 ASN A O 1
ATOM 2348 N N . LYS A 1 301 ? 18.843 -15.355 4.230 1.00 57.78 301 LYS A N 1
ATOM 2349 C CA . LYS A 1 301 ? 20.189 -15.078 3.662 1.00 57.78 301 LYS A CA 1
ATOM 2350 C C . LYS A 1 301 ? 20.383 -15.830 2.346 1.00 57.78 301 LYS A C 1
ATOM 2352 O O . LYS A 1 301 ? 21.391 -15.690 1.656 1.00 57.78 301 LYS A O 1
ATOM 2357 N N . ASN A 1 302 ? 19.399 -16.670 2.069 1.00 69.75 302 ASN A N 1
ATOM 2358 C CA . ASN A 1 302 ? 19.232 -17.516 0.942 1.00 69.75 302 ASN A CA 1
ATOM 2359 C C . ASN A 1 302 ? 18.426 -16.857 -0.171 1.00 69.75 302 ASN A C 1
ATOM 2361 O O . ASN A 1 302 ? 18.408 -17.487 -1.198 1.00 69.75 302 ASN A O 1
ATOM 2365 N N . ILE A 1 303 ? 17.787 -15.688 -0.047 1.00 75.06 303 ILE A N 1
ATOM 2366 C CA . ILE A 1 303 ? 17.145 -14.981 -1.172 1.00 75.06 303 ILE A CA 1
ATOM 2367 C C . ILE A 1 303 ? 17.990 -13.754 -1.507 1.00 75.06 303 ILE A C 1
ATOM 2369 O O . ILE A 1 303 ? 18.271 -12.931 -0.638 1.00 75.06 303 ILE A O 1
ATOM 2373 N N . ILE A 1 304 ? 18.420 -13.656 -2.760 1.00 79.75 304 ILE A N 1
ATOM 2374 C CA . ILE A 1 304 ? 19.236 -12.556 -3.269 1.00 79.75 304 ILE A CA 1
ATOM 2375 C C . ILE A 1 304 ? 18.563 -11.924 -4.483 1.00 79.75 304 ILE A C 1
ATOM 2377 O O . ILE A 1 304 ? 17.989 -12.625 -5.321 1.00 79.75 304 ILE A O 1
ATOM 2381 N N . ASP A 1 305 ? 18.697 -10.608 -4.607 1.00 80.81 305 ASP A N 1
ATOM 2382 C CA . ASP A 1 305 ? 18.385 -9.910 -5.848 1.00 80.81 305 ASP A CA 1
ATOM 2383 C C . ASP A 1 305 ? 19.461 -10.245 -6.878 1.00 80.81 305 ASP A C 1
ATOM 2385 O O . ASP A 1 305 ? 20.663 -10.127 -6.626 1.00 80.81 305 ASP A O 1
ATOM 2389 N N . THR A 1 306 ? 19.040 -10.723 -8.043 1.00 81.62 306 THR A N 1
ATOM 2390 C CA . THR A 1 306 ? 19.941 -11.055 -9.144 1.00 81.62 306 THR A CA 1
ATOM 2391 C C . THR A 1 306 ? 19.504 -10.334 -10.405 1.00 81.62 306 THR A C 1
ATOM 2393 O O . THR A 1 306 ? 18.328 -10.309 -10.765 1.00 81.62 306 THR A O 1
ATOM 2396 N N . VAL A 1 307 ? 20.481 -9.753 -11.097 1.00 85.50 307 VAL A N 1
ATOM 2397 C CA . VAL A 1 307 ? 20.272 -9.139 -12.408 1.00 85.50 307 VAL A CA 1
ATOM 2398 C C . VAL A 1 307 ? 19.927 -10.231 -13.415 1.00 85.50 307 VAL A C 1
ATOM 2400 O O . VAL A 1 307 ? 20.647 -11.225 -13.533 1.00 85.50 307 VAL A O 1
ATOM 2403 N N . CYS A 1 308 ? 18.848 -10.041 -14.169 1.00 86.06 308 CYS A N 1
ATOM 2404 C CA . CYS A 1 308 ? 18.480 -10.958 -15.237 1.00 86.06 308 CYS A CA 1
ATOM 2405 C C . CYS A 1 308 ? 19.561 -10.953 -16.324 1.00 86.06 308 CYS A C 1
ATOM 2407 O O . CYS A 1 308 ? 19.854 -9.914 -16.913 1.00 86.06 308 CYS A O 1
ATOM 2409 N N . LEU A 1 309 ? 20.139 -12.123 -16.606 1.00 83.19 309 LEU A N 1
ATOM 2410 C CA . LEU A 1 309 ? 21.173 -12.269 -17.635 1.00 83.19 309 LEU A CA 1
ATOM 2411 C C . LEU A 1 309 ? 20.612 -12.333 -19.062 1.00 83.19 309 LEU A C 1
ATOM 2413 O O . LEU A 1 309 ? 21.382 -12.255 -20.016 1.00 83.19 309 LEU A O 1
ATOM 2417 N N . GLY A 1 310 ? 19.290 -12.481 -19.208 1.00 86.44 310 GLY A N 1
ATOM 2418 C CA . GLY A 1 310 ? 18.666 -12.839 -20.481 1.00 86.44 310 GLY A CA 1
ATOM 2419 C C . GLY A 1 310 ? 19.081 -14.236 -20.948 1.00 86.44 310 GLY A C 1
ATOM 2420 O O . GLY A 1 310 ? 19.890 -14.911 -20.314 1.00 86.44 310 GLY A O 1
ATOM 2421 N N . LEU A 1 311 ? 18.502 -14.697 -22.053 1.00 86.56 311 LEU A N 1
ATOM 2422 C CA . LEU A 1 311 ? 18.868 -15.984 -22.631 1.00 86.56 311 LEU A CA 1
ATOM 2423 C C . LEU A 1 311 ? 20.224 -15.864 -23.335 1.00 86.56 311 LEU A C 1
ATOM 2425 O O . LEU A 1 311 ? 20.395 -15.067 -24.262 1.00 86.56 311 LEU A O 1
ATOM 2429 N N . THR A 1 312 ? 21.156 -16.690 -22.880 1.00 85.69 312 THR A N 1
ATOM 2430 C CA . THR A 1 312 ? 22.521 -16.896 -23.373 1.00 85.69 312 THR A CA 1
ATOM 2431 C C . THR A 1 312 ? 22.743 -18.395 -23.572 1.00 85.69 312 THR A C 1
ATOM 2433 O O . THR A 1 312 ? 21.920 -19.207 -23.144 1.00 85.69 312 THR A O 1
ATOM 2436 N N . ASP A 1 313 ? 23.853 -18.789 -24.196 1.00 82.50 313 ASP A N 1
ATOM 2437 C CA . ASP A 1 313 ? 24.198 -20.212 -24.328 1.00 82.50 313 ASP A CA 1
ATOM 2438 C C . ASP A 1 313 ? 24.357 -20.918 -22.967 1.00 82.50 313 ASP A C 1
ATOM 2440 O O . ASP A 1 313 ? 24.102 -22.114 -22.859 1.00 82.50 313 ASP A O 1
ATOM 2444 N N . GLU A 1 314 ? 24.695 -20.171 -21.910 1.00 81.50 314 GLU A N 1
ATOM 2445 C CA . GLU A 1 314 ? 24.808 -20.681 -20.537 1.00 81.50 314 GLU A CA 1
ATOM 2446 C C . GLU A 1 314 ? 23.442 -20.892 -19.862 1.00 81.50 314 GLU A C 1
ATOM 2448 O O . GLU A 1 314 ? 23.234 -21.870 -19.147 1.00 81.50 314 GLU A O 1
ATOM 2453 N N . THR A 1 315 ? 22.488 -19.982 -20.080 1.00 81.69 315 THR A N 1
ATOM 2454 C CA . THR A 1 315 ? 21.163 -20.000 -19.422 1.00 81.69 315 THR A CA 1
ATOM 2455 C C . THR A 1 315 ? 20.094 -20.738 -20.238 1.00 81.69 315 THR A C 1
ATOM 2457 O O . THR A 1 315 ? 18.974 -21.005 -19.768 1.00 81.69 315 THR A O 1
ATOM 2460 N N . TRP A 1 316 ? 20.427 -21.104 -21.477 1.00 84.69 316 TRP A N 1
ATOM 2461 C CA . TRP A 1 316 ? 19.575 -21.872 -22.367 1.00 84.69 316 TRP A CA 1
ATOM 2462 C C . TRP A 1 316 ? 20.374 -22.926 -23.132 1.00 84.69 316 TRP A C 1
ATOM 2464 O O . TRP A 1 316 ? 20.866 -22.699 -24.236 1.00 84.69 316 TRP A O 1
ATOM 2474 N N . VAL A 1 317 ? 20.422 -24.129 -22.555 1.00 82.06 317 VAL A N 1
ATOM 2475 C CA . VAL A 1 317 ? 20.995 -25.309 -23.210 1.00 82.06 317 VAL A CA 1
ATOM 2476 C C . VAL A 1 317 ? 20.125 -25.704 -24.403 1.00 82.06 317 VAL A C 1
ATOM 2478 O O . VAL A 1 317 ? 18.930 -25.978 -24.257 1.00 82.06 317 VAL A O 1
ATOM 2481 N N . ARG A 1 318 ? 20.728 -25.733 -25.595 1.00 85.12 318 ARG A N 1
ATOM 2482 C CA . ARG A 1 318 ? 20.052 -26.028 -26.867 1.00 85.12 318 ARG A CA 1
ATOM 2483 C C . ARG A 1 318 ? 20.806 -27.149 -27.588 1.00 85.12 318 ARG A C 1
ATOM 2485 O O . ARG A 1 318 ? 21.658 -26.871 -28.422 1.00 85.12 318 ARG A O 1
ATOM 2492 N N . PRO A 1 319 ? 20.514 -28.425 -27.279 1.00 77.44 319 PRO A N 1
ATOM 2493 C CA . PRO A 1 319 ? 21.331 -29.559 -27.727 1.00 77.44 319 PRO A CA 1
ATOM 2494 C C . PRO A 1 319 ? 21.281 -29.814 -29.240 1.00 77.44 319 PRO A C 1
ATOM 2496 O O . PRO A 1 319 ? 22.101 -30.560 -29.758 1.00 77.44 319 PRO A O 1
ATOM 2499 N N . ARG A 1 320 ? 20.311 -29.220 -29.945 1.00 80.94 320 ARG A N 1
ATOM 2500 C CA . ARG A 1 320 ? 20.147 -29.341 -31.400 1.00 80.94 320 ARG A CA 1
ATOM 2501 C C . ARG A 1 320 ? 20.615 -28.106 -32.169 1.00 80.94 320 ARG A C 1
ATOM 2503 O O . ARG A 1 320 ? 20.542 -28.137 -33.388 1.00 80.94 320 ARG A O 1
ATOM 2510 N N . ALA A 1 321 ? 21.057 -27.051 -31.477 1.00 80.88 321 ALA A N 1
ATOM 2511 C CA . ALA A 1 321 ? 21.441 -25.800 -32.115 1.00 80.88 321 ALA A CA 1
ATOM 2512 C C . ALA A 1 321 ? 22.766 -25.945 -32.872 1.00 80.88 321 ALA A C 1
ATOM 2514 O O . ALA A 1 321 ? 23.764 -26.398 -32.314 1.00 80.88 321 ALA A O 1
ATOM 2515 N N . THR A 1 322 ? 22.781 -25.509 -34.130 1.00 81.50 322 THR A N 1
ATOM 2516 C CA . THR A 1 322 ? 24.000 -25.471 -34.964 1.00 81.50 322 THR A CA 1
ATOM 2517 C C . THR A 1 322 ? 24.878 -24.236 -34.725 1.00 81.50 322 THR A C 1
ATOM 2519 O O . THR A 1 322 ? 26.041 -24.231 -35.124 1.00 81.50 322 THR A O 1
ATOM 2522 N N . GLN A 1 323 ? 24.344 -23.198 -34.070 1.00 81.50 323 GLN A N 1
ATOM 2523 C CA . GLN A 1 323 ? 25.034 -21.935 -33.781 1.00 81.50 323 GLN A CA 1
ATOM 2524 C C . GLN A 1 323 ? 24.755 -21.450 -32.351 1.00 81.50 323 GLN A C 1
ATOM 2526 O O . GLN A 1 323 ? 23.668 -21.655 -31.793 1.00 81.50 323 GLN A O 1
ATOM 2531 N N . THR A 1 324 ? 25.729 -20.763 -31.754 1.00 83.25 324 THR A N 1
ATOM 2532 C CA . THR A 1 324 ? 25.580 -20.167 -30.418 1.00 83.25 324 THR A CA 1
ATOM 2533 C C . THR A 1 324 ? 24.636 -18.958 -30.453 1.00 83.25 324 THR A C 1
ATOM 2535 O O . THR A 1 324 ? 24.419 -18.349 -31.503 1.00 83.25 324 THR A O 1
ATOM 2538 N N . ILE A 1 325 ? 24.040 -18.590 -29.313 1.00 82.50 325 ILE A N 1
ATOM 2539 C CA . ILE A 1 325 ? 23.246 -17.360 -29.191 1.00 82.50 325 ILE A CA 1
ATOM 2540 C C . ILE A 1 325 ? 24.147 -16.186 -29.547 1.00 82.50 325 ILE A C 1
ATOM 2542 O O . ILE A 1 325 ? 23.732 -15.335 -30.320 1.00 82.50 325 ILE A O 1
ATOM 2546 N N . ALA A 1 326 ? 25.397 -16.171 -29.081 1.00 78.62 326 ALA A N 1
ATOM 2547 C CA . ALA A 1 326 ? 26.353 -15.131 -29.454 1.00 78.62 326 ALA A CA 1
ATOM 2548 C C . ALA A 1 326 ? 26.519 -14.991 -30.984 1.00 78.62 326 ALA A C 1
ATOM 2550 O O . ALA A 1 326 ? 26.333 -13.896 -31.512 1.00 78.62 326 ALA A O 1
ATOM 2551 N N . GLN A 1 327 ? 26.752 -16.095 -31.706 1.00 80.00 327 GLN A N 1
ATOM 2552 C CA . GLN A 1 327 ? 26.881 -16.106 -33.174 1.00 80.00 327 GLN A CA 1
ATOM 2553 C C . GLN A 1 327 ? 25.597 -15.646 -33.881 1.00 80.00 327 GLN A C 1
ATOM 2555 O O . GLN A 1 327 ? 25.632 -14.868 -34.841 1.00 80.00 327 GLN A O 1
ATOM 2560 N N . PHE A 1 328 ? 24.437 -16.077 -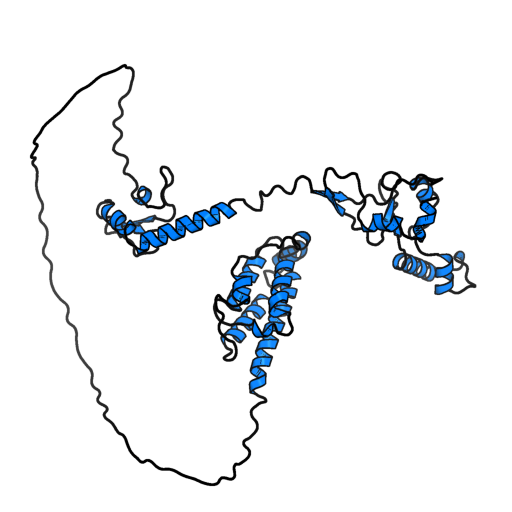33.380 1.00 80.75 328 PHE A N 1
ATOM 2561 C CA . PHE A 1 328 ? 23.152 -15.592 -33.872 1.00 80.75 328 PHE A CA 1
ATOM 2562 C C . PHE A 1 328 ? 23.023 -14.076 -33.667 1.00 80.75 328 PHE A C 1
ATOM 2564 O O . PHE A 1 328 ? 22.623 -13.351 -34.575 1.00 80.75 328 PHE A O 1
ATOM 2571 N N . LEU A 1 329 ? 23.385 -13.563 -32.491 1.00 77.88 329 LEU A N 1
ATOM 2572 C CA . LEU A 1 329 ? 23.261 -12.143 -32.173 1.00 77.88 329 LEU A CA 1
ATOM 2573 C C . LEU A 1 329 ? 24.229 -11.267 -32.977 1.00 77.88 329 LEU A C 1
ATOM 2575 O O . LEU A 1 329 ? 23.850 -10.137 -33.295 1.00 77.88 329 LEU A O 1
ATOM 2579 N N . GLU A 1 330 ? 25.408 -11.771 -33.345 1.00 74.00 330 GLU A N 1
ATOM 2580 C CA . GLU A 1 330 ? 26.385 -11.086 -34.206 1.00 74.00 330 GLU A CA 1
ATOM 2581 C C . GLU A 1 330 ? 25.915 -10.965 -35.660 1.00 74.00 330 GLU A C 1
ATOM 2583 O O . GLU A 1 330 ? 26.008 -9.893 -36.253 1.00 74.00 330 GLU A O 1
ATOM 2588 N N . SER A 1 331 ? 25.335 -12.029 -36.220 1.00 71.25 331 SER A N 1
ATOM 2589 C CA . SER A 1 331 ? 24.810 -12.034 -37.600 1.00 71.25 331 SER A CA 1
ATOM 2590 C C . SER A 1 331 ? 23.518 -11.226 -37.772 1.00 71.25 331 SER A C 1
ATOM 2592 O O . SER A 1 331 ? 23.047 -10.969 -38.880 1.00 71.25 331 SER A O 1
ATOM 2594 N N . THR A 1 332 ? 22.924 -10.803 -36.663 1.00 67.69 332 THR A N 1
ATOM 2595 C CA . THR A 1 332 ? 21.611 -10.186 -36.636 1.00 67.69 332 THR A CA 1
ATOM 2596 C C . THR A 1 332 ? 21.698 -8.658 -36.833 1.00 67.69 332 THR A C 1
ATOM 2598 O O . THR A 1 332 ? 22.474 -7.977 -36.171 1.00 67.69 332 THR A O 1
ATOM 2601 N N . CYS A 1 333 ? 20.858 -8.042 -37.672 1.00 63.75 333 CYS A N 1
ATOM 2602 C CA . CYS A 1 333 ? 20.927 -6.580 -37.911 1.00 63.75 333 CYS A CA 1
ATOM 2603 C C . CYS A 1 333 ? 19.893 -5.744 -37.134 1.00 63.75 333 CYS A C 1
ATOM 2605 O O . CYS A 1 333 ? 20.003 -4.525 -37.081 1.00 63.75 333 CYS A O 1
ATOM 2607 N N . THR A 1 334 ? 18.878 -6.371 -36.530 1.00 70.12 334 THR A N 1
ATOM 2608 C CA . THR A 1 334 ? 17.796 -5.655 -35.822 1.00 70.12 334 THR A CA 1
ATOM 2609 C C . THR A 1 334 ? 17.653 -6.123 -34.373 1.00 70.12 334 THR A C 1
ATOM 2611 O O . THR A 1 334 ? 17.880 -7.292 -34.065 1.00 70.12 334 THR A O 1
ATOM 2614 N N . ILE A 1 335 ? 17.275 -5.208 -33.482 1.00 76.00 335 ILE A N 1
ATOM 2615 C CA . ILE A 1 335 ? 17.105 -5.505 -32.054 1.00 76.00 335 ILE A CA 1
ATOM 2616 C C . ILE A 1 335 ? 15.705 -6.024 -31.704 1.00 76.00 335 ILE A C 1
ATOM 2618 O O . ILE A 1 335 ? 15.538 -6.628 -30.656 1.00 76.00 335 ILE A O 1
ATOM 2622 N N . TYR A 1 336 ? 14.713 -5.831 -32.575 1.00 80.50 336 TYR A N 1
ATOM 2623 C CA . TYR A 1 336 ? 13.304 -6.170 -32.340 1.00 80.50 336 TYR A CA 1
ATOM 2624 C C . TYR A 1 336 ? 12.925 -7.472 -33.039 1.00 80.50 336 TYR A C 1
ATOM 2626 O O . TYR A 1 336 ? 13.049 -7.576 -34.262 1.00 80.50 336 TYR A O 1
ATOM 2634 N N . ARG A 1 337 ? 12.478 -8.477 -32.286 1.00 78.31 337 ARG A N 1
ATOM 2635 C CA . ARG A 1 337 ? 12.234 -9.840 -32.778 1.00 78.31 337 ARG A CA 1
ATOM 2636 C C . ARG A 1 337 ? 10.848 -10.335 -32.369 1.00 78.31 337 ARG A C 1
ATOM 2638 O O . ARG A 1 337 ? 10.182 -9.755 -31.516 1.00 78.31 337 ARG A O 1
ATOM 2645 N N . GLY A 1 338 ? 10.386 -11.390 -33.035 1.00 74.94 338 GLY A N 1
ATOM 2646 C CA . GLY A 1 338 ? 9.000 -11.853 -32.913 1.00 74.94 338 GLY A CA 1
ATOM 2647 C C . GLY A 1 338 ? 8.009 -11.181 -33.858 1.00 74.94 338 GLY A C 1
ATOM 2648 O O . GLY A 1 338 ? 6.820 -11.452 -33.775 1.00 74.94 338 GLY A O 1
ATOM 2649 N N . VAL A 1 339 ? 8.497 -10.347 -34.780 1.00 79.00 339 VAL A N 1
ATOM 2650 C CA . VAL A 1 339 ? 7.690 -9.654 -35.789 1.00 79.00 339 VAL A CA 1
ATOM 2651 C C . VAL A 1 339 ? 8.376 -9.779 -37.141 1.00 79.00 339 VAL A C 1
ATOM 2653 O O . VAL A 1 339 ? 9.572 -9.499 -37.255 1.00 79.00 339 VAL A O 1
ATOM 2656 N N . ASP A 1 340 ? 7.626 -10.173 -38.171 1.00 81.38 340 ASP A N 1
ATOM 2657 C CA . ASP A 1 340 ? 8.121 -10.142 -39.545 1.00 81.38 340 ASP A CA 1
ATOM 2658 C C . ASP A 1 340 ? 8.148 -8.696 -40.060 1.00 81.38 340 ASP A C 1
ATOM 2660 O O . ASP A 1 340 ? 7.115 -8.099 -40.374 1.00 81.38 340 ASP A O 1
ATOM 2664 N N . ARG A 1 341 ? 9.360 -8.139 -40.163 1.00 82.62 341 ARG A N 1
ATOM 2665 C CA . ARG A 1 341 ? 9.609 -6.778 -40.658 1.00 82.62 341 ARG A CA 1
ATOM 2666 C C . ARG A 1 341 ? 9.012 -6.560 -42.046 1.00 82.62 341 ARG A C 1
ATOM 2668 O O . ARG A 1 341 ? 8.514 -5.472 -42.322 1.00 82.62 341 ARG A O 1
ATOM 2675 N N . HIS A 1 342 ? 9.054 -7.569 -42.915 1.00 81.94 342 HIS A N 1
ATOM 2676 C CA . HIS A 1 342 ? 8.589 -7.420 -44.286 1.00 81.94 342 HIS A CA 1
ATOM 2677 C C . HIS A 1 342 ? 7.061 -7.380 -44.370 1.00 81.94 342 HIS A C 1
ATOM 2679 O O . HIS A 1 342 ? 6.516 -6.520 -45.065 1.00 81.94 342 HIS A O 1
ATOM 2685 N N . SER A 1 343 ? 6.369 -8.256 -43.635 1.00 84.88 343 SER A N 1
ATOM 2686 C CA . SER A 1 343 ? 4.908 -8.200 -43.512 1.00 84.88 343 SER A CA 1
ATOM 2687 C C . SER A 1 343 ? 4.444 -6.906 -42.845 1.00 84.88 343 SER A C 1
ATOM 2689 O O . SER A 1 343 ? 3.536 -6.263 -43.362 1.00 84.88 343 SER A O 1
ATOM 2691 N N . LEU A 1 344 ? 5.120 -6.451 -41.784 1.00 85.38 344 LEU A N 1
ATOM 2692 C CA . LEU A 1 344 ? 4.774 -5.193 -41.116 1.00 85.38 344 LEU A CA 1
ATOM 2693 C C . LEU A 1 344 ? 4.983 -3.971 -42.024 1.00 85.38 344 LEU A C 1
ATOM 2695 O O . LEU A 1 344 ? 4.148 -3.075 -42.069 1.00 85.38 344 LEU A O 1
ATOM 2699 N N . ARG A 1 345 ? 6.075 -3.941 -42.798 1.00 87.50 345 ARG A N 1
ATOM 2700 C CA . ARG A 1 345 ? 6.305 -2.891 -43.802 1.00 87.50 345 ARG A CA 1
ATOM 2701 C C . ARG A 1 345 ? 5.169 -2.852 -44.827 1.00 87.50 345 ARG A C 1
ATOM 2703 O O . ARG A 1 345 ? 4.720 -1.769 -45.188 1.00 87.50 345 ARG A O 1
ATOM 2710 N N . LYS A 1 346 ? 4.727 -4.020 -45.308 1.00 87.81 346 LYS A N 1
ATOM 2711 C CA . LYS A 1 346 ? 3.605 -4.125 -46.253 1.00 87.81 346 LYS A CA 1
ATOM 2712 C C . LYS A 1 346 ? 2.290 -3.654 -45.636 1.00 87.81 346 LYS A C 1
ATOM 2714 O O . LYS A 1 346 ? 1.526 -2.997 -46.330 1.00 87.81 346 LYS A O 1
ATOM 2719 N N . GLU A 1 347 ? 2.052 -3.967 -44.365 1.00 88.94 347 GLU A N 1
ATOM 2720 C CA . GLU A 1 347 ? 0.876 -3.513 -43.614 1.00 88.94 347 GLU A CA 1
ATOM 2721 C C . GLU A 1 347 ? 0.845 -1.983 -43.483 1.00 88.94 347 GLU A C 1
ATOM 2723 O O . GLU A 1 347 ? -0.183 -1.371 -43.753 1.00 88.94 347 GLU A O 1
ATOM 2728 N N . LEU A 1 348 ? 1.974 -1.361 -43.124 1.00 88.75 348 LEU A N 1
ATOM 2729 C CA . LEU A 1 348 ? 2.047 0.082 -42.863 1.00 88.75 348 LEU A CA 1
ATOM 2730 C C . LEU A 1 348 ? 2.118 0.940 -44.136 1.00 88.75 348 LEU A C 1
ATOM 2732 O O . LEU A 1 348 ? 1.531 2.016 -44.185 1.00 88.75 348 LEU A O 1
ATOM 2736 N N . PHE A 1 349 ? 2.844 0.490 -45.166 1.00 89.44 349 PHE A N 1
ATOM 2737 C CA . PHE A 1 349 ? 3.172 1.318 -46.341 1.00 89.44 349 PHE A CA 1
ATOM 2738 C C . PHE A 1 349 ? 2.771 0.687 -47.683 1.00 89.44 349 PHE A C 1
ATOM 2740 O O . PHE A 1 349 ? 3.070 1.232 -48.746 1.00 89.44 349 PHE A O 1
ATOM 2747 N N . GLY A 1 350 ? 2.112 -0.473 -47.664 1.00 85.12 350 GLY A N 1
ATOM 2748 C CA . GLY A 1 350 ? 1.659 -1.176 -48.860 1.00 85.12 350 GLY A CA 1
ATOM 2749 C C . GLY A 1 350 ? 2.717 -2.058 -49.539 1.00 85.12 350 GLY A C 1
ATOM 2750 O O . GLY A 1 350 ? 3.901 -2.123 -49.185 1.00 85.12 350 GLY A O 1
ATOM 2751 N N . HIS A 1 351 ? 2.273 -2.786 -50.565 1.00 85.88 351 HIS A N 1
ATOM 2752 C CA . HIS A 1 351 ? 3.066 -3.837 -51.211 1.00 85.88 351 HIS A CA 1
ATOM 2753 C C . HIS A 1 351 ? 4.188 -3.321 -52.127 1.00 85.88 351 HIS A C 1
ATOM 2755 O O . HIS A 1 351 ? 5.161 -4.047 -52.337 1.00 85.88 351 HIS A O 1
ATOM 2761 N N . ASN A 1 352 ? 4.088 -2.080 -52.610 1.00 81.75 352 ASN A N 1
ATOM 2762 C CA . ASN A 1 352 ? 4.901 -1.571 -53.723 1.00 81.75 352 ASN A CA 1
ATOM 2763 C C . ASN A 1 352 ? 6.147 -0.771 -53.303 1.00 81.75 352 ASN A C 1
ATOM 2765 O O . ASN A 1 352 ? 7.001 -0.507 -54.143 1.00 81.75 352 ASN A O 1
ATOM 2769 N N . ILE A 1 353 ? 6.272 -0.388 -52.030 1.00 81.69 353 ILE A N 1
ATOM 2770 C CA . ILE A 1 353 ? 7.371 0.462 -51.539 1.00 81.69 353 ILE A CA 1
ATOM 2771 C C . ILE A 1 353 ? 8.499 -0.413 -50.988 1.00 81.69 353 ILE A C 1
ATOM 2773 O O . ILE A 1 353 ? 8.258 -1.209 -50.084 1.00 81.69 353 ILE A O 1
ATOM 2777 N N . ARG A 1 354 ? 9.741 -0.299 -51.475 1.00 80.88 354 ARG A N 1
ATOM 2778 C CA . ARG A 1 354 ? 10.859 -1.037 -50.859 1.00 80.88 354 ARG A CA 1
ATOM 2779 C C . ARG A 1 354 ? 11.342 -0.301 -49.615 1.00 80.88 354 ARG A C 1
ATOM 2781 O O . ARG A 1 354 ? 11.159 0.897 -49.462 1.00 80.88 354 ARG A O 1
ATOM 2788 N N . GLU A 1 355 ? 11.986 -1.022 -48.705 1.00 73.31 355 GLU A N 1
ATOM 2789 C CA . GLU A 1 355 ? 12.449 -0.440 -47.439 1.00 73.31 355 GLU A CA 1
ATOM 2790 C C . GLU A 1 355 ? 13.475 0.693 -47.631 1.00 73.31 355 GLU A C 1
ATOM 2792 O O . GLU A 1 355 ? 13.489 1.667 -46.876 1.00 73.31 355 GLU A O 1
ATOM 2797 N N . ASN A 1 356 ? 14.290 0.594 -48.683 1.00 82.56 356 ASN A N 1
ATOM 2798 C CA . ASN A 1 356 ? 15.247 1.633 -49.061 1.00 82.56 356 ASN A CA 1
ATOM 2799 C C . ASN A 1 356 ? 14.554 2.934 -49.487 1.00 82.56 356 ASN A C 1
ATOM 2801 O O . ASN A 1 356 ? 15.110 4.006 -49.255 1.00 82.56 356 ASN A O 1
ATOM 2805 N N . ASP A 1 357 ? 13.332 2.828 -50.013 1.00 85.25 357 ASP A N 1
ATOM 2806 C CA . ASP A 1 357 ? 12.535 3.940 -50.535 1.00 85.25 357 ASP A CA 1
ATOM 2807 C C . ASP A 1 357 ? 11.708 4.631 -49.435 1.00 85.25 357 ASP A C 1
ATOM 2809 O O . ASP A 1 357 ? 11.039 5.630 -49.690 1.00 85.25 357 ASP A O 1
ATOM 2813 N N . LEU A 1 358 ? 11.742 4.116 -48.197 1.00 85.44 358 LEU A N 1
ATOM 2814 C CA . LEU A 1 358 ? 11.056 4.738 -47.067 1.00 85.44 358 LEU A CA 1
ATOM 2815 C C . LEU A 1 358 ? 11.738 6.053 -46.672 1.00 85.44 358 LEU A C 1
ATOM 2817 O O . LEU A 1 358 ? 12.958 6.116 -46.468 1.00 85.44 358 LEU A O 1
ATOM 2821 N N . THR A 1 359 ? 10.919 7.084 -46.468 1.00 88.00 359 THR A N 1
ATOM 2822 C CA . THR A 1 359 ? 11.355 8.354 -45.872 1.00 88.00 359 THR A CA 1
ATOM 2823 C C . THR A 1 359 ? 11.837 8.147 -44.435 1.00 88.00 359 THR A C 1
ATOM 2825 O O . THR A 1 359 ? 11.493 7.162 -43.777 1.00 88.00 359 THR A O 1
ATOM 2828 N N . SER A 1 360 ? 12.600 9.099 -43.896 1.00 85.88 360 SER A N 1
ATOM 2829 C CA . SER A 1 360 ? 13.066 9.039 -42.503 1.00 85.88 360 SER A CA 1
ATOM 2830 C C . SER A 1 360 ? 11.915 8.911 -41.496 1.00 85.88 360 SER A C 1
ATOM 2832 O O . SER A 1 360 ? 12.037 8.160 -40.531 1.00 85.88 360 SER A O 1
ATOM 2834 N N . SER A 1 361 ? 10.777 9.574 -41.744 1.00 85.94 361 SER A N 1
ATOM 2835 C CA . SER A 1 361 ? 9.594 9.475 -40.876 1.00 85.94 361 SER A CA 1
ATOM 2836 C C . SER A 1 361 ? 8.955 8.088 -40.932 1.00 85.94 361 SER A C 1
ATOM 2838 O O . SER A 1 361 ? 8.636 7.519 -39.895 1.00 85.94 361 SER A O 1
ATOM 2840 N N . GLN A 1 362 ? 8.829 7.500 -42.125 1.00 85.06 362 GLN A N 1
ATOM 2841 C CA . GLN A 1 362 ? 8.283 6.147 -42.281 1.00 85.06 362 GLN A CA 1
ATOM 2842 C C . GLN A 1 362 ? 9.223 5.086 -41.697 1.00 85.06 362 GLN A C 1
ATOM 2844 O O . GLN A 1 362 ? 8.777 4.106 -41.107 1.00 85.06 362 GLN A O 1
ATOM 2849 N N . LYS A 1 363 ? 10.543 5.288 -41.799 1.00 83.44 363 LYS A N 1
ATOM 2850 C CA . LYS A 1 363 ? 11.530 4.435 -41.121 1.00 83.44 363 LYS A CA 1
ATOM 2851 C C . LYS A 1 363 ? 11.376 4.508 -39.600 1.00 83.44 363 LYS A C 1
ATOM 2853 O O . LYS A 1 363 ? 11.438 3.468 -38.947 1.00 83.44 363 LYS A O 1
ATOM 2858 N N . ALA A 1 364 ? 11.142 5.697 -39.042 1.00 83.25 364 ALA A N 1
ATOM 2859 C CA . ALA A 1 364 ? 10.880 5.867 -37.614 1.00 83.25 364 ALA A CA 1
ATOM 2860 C C . ALA A 1 364 ? 9.563 5.196 -37.183 1.00 83.25 364 ALA A C 1
ATOM 2862 O O . ALA A 1 364 ? 9.547 4.477 -36.188 1.00 83.25 364 ALA A O 1
ATOM 2863 N N . GLU A 1 365 ? 8.493 5.352 -37.964 1.00 88.50 365 GLU A N 1
ATOM 2864 C CA . GLU A 1 365 ? 7.198 4.703 -37.725 1.00 88.50 365 GLU A CA 1
ATOM 2865 C C . GLU A 1 365 ? 7.295 3.170 -37.782 1.00 88.50 365 GLU A C 1
ATOM 2867 O O . GLU A 1 365 ? 6.770 2.473 -36.909 1.00 88.50 365 GLU A O 1
ATOM 2872 N N . LEU A 1 366 ? 8.045 2.631 -38.750 1.00 83.88 366 LEU A N 1
ATOM 2873 C CA . LEU A 1 366 ? 8.327 1.200 -38.843 1.00 83.88 366 LEU A CA 1
ATOM 2874 C C . LEU A 1 366 ? 9.063 0.697 -37.599 1.00 83.88 366 LEU A C 1
ATOM 2876 O O . LEU A 1 366 ? 8.699 -0.338 -37.047 1.00 83.88 366 LEU A O 1
ATOM 2880 N N . LEU A 1 367 ? 10.089 1.420 -37.141 1.00 83.38 367 LEU A N 1
ATOM 2881 C CA . LEU A 1 367 ? 10.859 1.051 -35.951 1.00 83.38 367 LEU A CA 1
ATOM 2882 C C . LEU A 1 367 ? 10.023 1.131 -34.669 1.00 83.38 367 LEU A C 1
ATOM 2884 O O . LEU A 1 367 ? 10.086 0.207 -33.862 1.00 83.38 367 LEU A O 1
ATOM 2888 N N . ALA A 1 368 ? 9.208 2.174 -34.504 1.00 84.56 368 ALA A N 1
ATOM 2889 C CA . ALA A 1 368 ? 8.311 2.321 -33.358 1.00 84.56 368 ALA A CA 1
ATOM 2890 C C . ALA A 1 368 ? 7.260 1.202 -33.315 1.00 84.56 368 ALA A C 1
ATOM 2892 O O . ALA A 1 368 ? 7.003 0.615 -32.265 1.00 84.56 368 ALA A O 1
ATOM 2893 N N . THR A 1 369 ? 6.699 0.845 -34.472 1.00 85.00 369 THR A N 1
ATOM 2894 C CA . THR A 1 369 ? 5.722 -0.246 -34.564 1.00 85.00 369 THR A CA 1
ATOM 2895 C C . THR A 1 369 ? 6.378 -1.607 -34.329 1.00 85.00 369 THR A C 1
ATOM 2897 O O . THR A 1 369 ? 5.789 -2.476 -33.683 1.00 85.00 369 THR A O 1
ATOM 2900 N N . MET A 1 370 ? 7.620 -1.795 -34.790 1.00 82.94 370 MET A N 1
ATOM 2901 C CA . MET A 1 370 ? 8.408 -2.984 -34.464 1.00 82.94 370 MET A CA 1
ATOM 2902 C C . MET A 1 370 ? 8.703 -3.086 -32.968 1.00 82.94 370 MET A C 1
ATOM 2904 O O . MET A 1 370 ? 8.551 -4.173 -32.427 1.00 82.94 370 MET A O 1
ATOM 2908 N N . ASP A 1 371 ? 9.072 -1.998 -32.287 1.00 82.69 371 ASP A N 1
ATOM 2909 C CA . ASP A 1 371 ? 9.243 -1.998 -30.826 1.00 82.69 371 ASP A CA 1
ATOM 2910 C C . ASP A 1 371 ? 7.937 -2.354 -30.103 1.00 82.69 371 ASP A C 1
ATOM 2912 O O . ASP A 1 371 ? 7.926 -3.168 -29.177 1.00 82.69 371 ASP A O 1
ATOM 2916 N N . ALA A 1 372 ? 6.818 -1.776 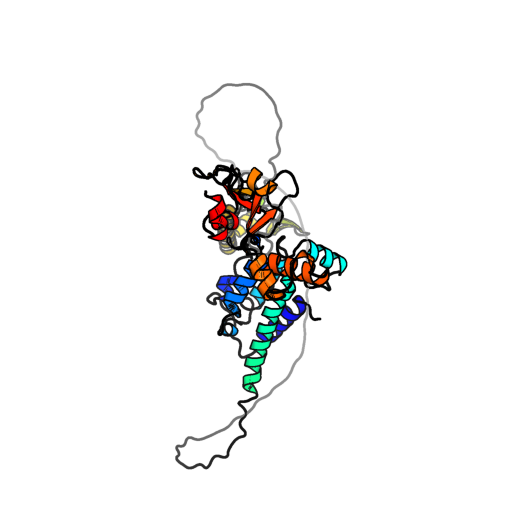-30.542 1.00 84.38 372 ALA A N 1
ATOM 2917 C CA . ALA A 1 372 ? 5.512 -2.008 -29.938 1.00 84.38 372 ALA A CA 1
ATOM 2918 C C . ALA A 1 372 ? 5.059 -3.471 -30.062 1.00 84.38 372 ALA A C 1
ATOM 2920 O O . ALA A 1 372 ? 4.524 -4.021 -29.102 1.00 84.38 372 ALA A O 1
ATOM 2921 N N . ARG A 1 373 ? 5.283 -4.097 -31.225 1.00 85.31 373 ARG A N 1
ATOM 2922 C CA . ARG A 1 373 ? 4.804 -5.455 -31.531 1.00 85.31 373 ARG A CA 1
ATOM 2923 C C . ARG A 1 373 ? 5.835 -6.558 -31.266 1.00 85.31 373 ARG A C 1
ATOM 2925 O O . ARG A 1 373 ? 5.476 -7.732 -31.313 1.00 85.31 373 ARG A O 1
ATOM 2932 N N . ALA A 1 374 ? 7.100 -6.213 -31.017 1.00 84.62 374 ALA A N 1
ATOM 2933 C CA . ALA A 1 374 ? 8.151 -7.186 -30.733 1.00 84.62 374 ALA A CA 1
ATOM 2934 C C . ALA A 1 374 ? 7.814 -8.030 -29.503 1.00 84.62 374 ALA A C 1
ATOM 2936 O O . ALA A 1 374 ? 7.478 -7.514 -28.439 1.00 84.62 374 ALA A O 1
ATOM 2937 N N . THR A 1 375 ? 7.974 -9.343 -29.640 1.00 81.00 375 THR A N 1
ATOM 2938 C CA . THR A 1 375 ? 7.807 -10.287 -28.530 1.00 81.00 375 THR A CA 1
ATOM 2939 C C . THR A 1 375 ? 9.063 -10.343 -27.662 1.00 81.00 375 THR A C 1
ATOM 2941 O O . THR A 1 375 ? 8.987 -10.530 -26.450 1.00 81.00 375 THR A O 1
ATOM 2944 N N . TRP A 1 376 ? 10.233 -10.155 -28.272 1.00 84.25 376 TRP A N 1
ATOM 2945 C CA . TRP A 1 376 ? 11.513 -10.152 -27.575 1.00 84.25 376 TRP A CA 1
ATOM 2946 C C . TRP A 1 376 ? 12.514 -9.224 -28.249 1.00 84.25 376 TRP A C 1
ATOM 2948 O O . TRP A 1 376 ? 12.380 -8.859 -29.420 1.00 84.25 376 TRP A O 1
ATOM 2958 N N . VAL A 1 377 ? 13.519 -8.822 -27.479 1.00 83.88 377 VAL A N 1
ATOM 2959 C CA . VAL A 1 377 ? 14.529 -7.857 -27.894 1.00 83.88 377 VAL A CA 1
ATOM 2960 C C . VAL A 1 377 ? 15.937 -8.376 -27.657 1.00 83.88 377 VAL A C 1
ATOM 2962 O O . VAL A 1 377 ? 16.217 -9.096 -26.699 1.00 83.88 377 VAL A O 1
ATOM 2965 N N . VAL A 1 378 ? 16.840 -7.974 -28.540 1.00 81.38 378 VAL A N 1
ATOM 2966 C CA . VAL A 1 378 ? 18.277 -8.189 -28.416 1.00 81.38 378 VAL A CA 1
ATOM 2967 C C . VAL A 1 378 ? 18.887 -6.940 -27.799 1.00 81.38 378 VAL A C 1
ATOM 2969 O O . VAL A 1 378 ? 18.797 -5.858 -28.379 1.00 81.38 378 VAL A O 1
ATOM 2972 N N . LYS A 1 379 ? 19.537 -7.080 -26.642 1.00 74.69 379 LYS A N 1
ATOM 2973 C CA . LYS A 1 379 ? 20.320 -5.992 -26.044 1.00 74.69 379 LYS A CA 1
ATOM 2974 C C . LYS A 1 379 ? 21.806 -6.264 -26.275 1.00 74.69 379 LYS A C 1
ATOM 2976 O O . LYS A 1 379 ? 22.280 -7.353 -25.976 1.00 74.69 379 LYS A O 1
ATOM 2981 N N . ARG A 1 380 ? 22.507 -5.269 -26.832 1.00 66.62 380 ARG A N 1
ATOM 2982 C CA . ARG A 1 380 ? 23.933 -5.332 -27.224 1.00 66.62 380 ARG A CA 1
ATOM 2983 C C . ARG A 1 380 ? 24.842 -4.408 -26.412 1.00 66.62 380 ARG A C 1
ATOM 2985 O O . ARG A 1 380 ? 25.999 -4.230 -26.766 1.00 66.62 380 ARG A O 1
ATOM 2992 N N . ASN A 1 381 ? 24.319 -3.777 -25.361 1.00 51.56 381 ASN A N 1
ATOM 2993 C CA . ASN A 1 381 ? 25.063 -2.770 -24.607 1.00 51.56 381 ASN A CA 1
ATOM 2994 C C . ASN A 1 381 ? 25.614 -3.377 -23.308 1.00 51.56 381 ASN A C 1
ATOM 2996 O O . ASN A 1 381 ? 24.834 -3.826 -22.467 1.00 51.56 381 ASN A O 1
ATOM 3000 N N . GLY A 1 382 ? 26.943 -3.345 -23.155 1.00 59.12 382 GLY A N 1
ATOM 3001 C CA . GLY A 1 382 ? 27.700 -3.897 -22.019 1.00 59.12 382 GLY A CA 1
ATOM 3002 C C . GLY A 1 382 ? 28.292 -5.288 -22.293 1.00 59.12 382 GLY A C 1
ATOM 3003 O O . GLY A 1 382 ? 28.337 -5.730 -23.436 1.00 59.12 382 GLY A O 1
ATOM 3004 N N . ASP A 1 383 ? 28.697 -6.003 -21.239 1.00 47.88 383 ASP A N 1
ATOM 3005 C CA . ASP A 1 383 ? 29.374 -7.318 -21.307 1.00 47.88 383 ASP A CA 1
ATOM 3006 C C . ASP A 1 383 ? 28.468 -8.505 -21.714 1.00 47.88 383 ASP A C 1
ATOM 3008 O O . ASP A 1 383 ? 28.845 -9.664 -21.541 1.00 47.88 383 ASP A O 1
ATOM 3012 N N . ARG A 1 384 ? 27.226 -8.274 -22.170 1.00 58.19 384 ARG A N 1
ATOM 3013 C CA . ARG A 1 384 ? 26.213 -9.342 -22.299 1.00 58.19 384 ARG A CA 1
ATOM 3014 C C . ARG A 1 384 ? 25.385 -9.230 -23.577 1.00 58.19 384 ARG A C 1
ATOM 3016 O O . ARG A 1 384 ? 24.353 -8.562 -23.603 1.00 58.19 384 ARG A O 1
ATOM 3023 N N . ASN A 1 385 ? 25.803 -9.963 -24.608 1.00 73.38 385 ASN A N 1
ATOM 3024 C CA . ASN A 1 385 ? 24.971 -10.292 -25.766 1.00 73.38 385 ASN A CA 1
ATOM 3025 C C . ASN A 1 385 ? 23.916 -11.323 -25.343 1.00 73.38 385 ASN A C 1
ATOM 3027 O O . ASN A 1 385 ? 24.224 -12.507 -25.214 1.00 73.38 385 ASN A O 1
ATOM 3031 N N . ALA A 1 386 ? 22.680 -10.879 -25.107 1.00 83.62 386 ALA A N 1
ATOM 3032 C CA . ALA A 1 386 ? 21.611 -11.764 -24.650 1.00 83.62 386 ALA A CA 1
ATOM 3033 C C . ALA A 1 386 ? 20.234 -11.386 -25.209 1.00 83.62 386 ALA A C 1
ATOM 3035 O O . ALA A 1 386 ? 19.973 -10.247 -25.619 1.00 83.62 386 ALA A O 1
ATOM 3036 N N . ILE A 1 387 ? 19.343 -12.377 -25.212 1.00 87.19 387 ILE A N 1
ATOM 3037 C CA . ILE A 1 387 ? 17.946 -12.239 -25.625 1.00 87.19 387 ILE A CA 1
ATOM 3038 C C . ILE A 1 387 ? 17.081 -11.954 -24.397 1.00 87.19 387 ILE A C 1
ATOM 3040 O O . ILE A 1 387 ? 17.136 -12.679 -23.405 1.00 87.19 387 ILE A O 1
ATOM 3044 N N . TYR A 1 388 ? 16.245 -10.924 -24.472 1.00 86.88 388 TYR A N 1
ATOM 3045 C CA . TYR A 1 388 ? 15.366 -10.514 -23.383 1.00 86.88 388 TYR A CA 1
ATOM 3046 C C . TYR A 1 388 ? 13.913 -10.465 -23.831 1.00 86.88 388 TYR A C 1
ATOM 3048 O O . TYR A 1 388 ? 13.609 -10.066 -24.954 1.00 86.88 388 TYR A O 1
ATOM 3056 N N . SER A 1 389 ? 13.001 -10.789 -22.919 1.00 87.44 389 SER A N 1
ATOM 3057 C CA . SER A 1 389 ? 11.590 -10.454 -23.111 1.00 87.44 389 SER A CA 1
ATOM 3058 C C . SER A 1 389 ? 11.401 -8.938 -23.067 1.00 87.44 389 SER A C 1
ATOM 3060 O O . SER A 1 389 ? 12.122 -8.243 -22.342 1.00 87.44 389 SER A O 1
ATOM 3062 N N . LYS A 1 390 ? 10.403 -8.413 -23.793 1.00 84.44 390 LYS A N 1
ATOM 3063 C CA . LYS A 1 390 ? 10.008 -7.003 -23.638 1.00 84.44 390 LYS A CA 1
ATOM 3064 C C . LYS A 1 390 ? 9.504 -6.710 -22.217 1.00 84.44 390 LYS A C 1
ATOM 3066 O O . LYS A 1 390 ? 9.660 -5.597 -21.730 1.00 84.44 390 LYS A O 1
ATOM 3071 N N . SER A 1 391 ? 8.967 -7.726 -21.540 1.00 85.75 391 SER A N 1
ATOM 3072 C CA . SER A 1 391 ? 8.535 -7.690 -20.138 1.00 85.75 391 SER A CA 1
ATOM 3073 C C . SER A 1 391 ? 9.609 -8.186 -19.158 1.00 85.75 391 SER A C 1
ATOM 3075 O O . SER A 1 391 ? 9.288 -8.648 -18.069 1.00 85.75 391 SER A O 1
ATOM 3077 N N . CYS A 1 392 ? 10.895 -8.133 -19.526 1.00 85.50 392 CYS A N 1
ATOM 3078 C CA . CYS A 1 392 ? 11.982 -8.515 -18.625 1.00 85.50 392 CYS A CA 1
ATOM 3079 C C . CYS A 1 392 ? 11.984 -7.659 -17.345 1.00 85.50 392 CYS A C 1
ATOM 3081 O O . CYS A 1 392 ? 12.140 -6.442 -17.403 1.00 85.50 392 CYS A O 1
ATOM 3083 N N . GLU A 1 393 ? 11.927 -8.324 -16.192 1.00 84.50 393 GLU A N 1
ATOM 3084 C CA . GLU A 1 393 ? 11.964 -7.711 -14.853 1.00 84.50 393 GLU A CA 1
ATOM 3085 C C . GLU A 1 393 ? 13.270 -6.957 -14.538 1.00 84.50 393 GLU A C 1
ATOM 3087 O O . GLU A 1 393 ? 13.313 -6.161 -13.610 1.00 84.50 393 GLU A O 1
ATOM 3092 N N . SER A 1 394 ? 14.332 -7.147 -15.334 1.00 82.88 394 SER A N 1
ATOM 3093 C CA . SER A 1 394 ? 15.684 -6.574 -15.165 1.00 82.88 394 SER A CA 1
ATOM 3094 C C . SER A 1 394 ? 16.432 -7.048 -13.909 1.00 82.88 394 SER A C 1
ATOM 3096 O O . SER A 1 394 ? 17.580 -7.477 -14.026 1.00 82.88 394 SER A O 1
ATOM 3098 N N . THR A 1 395 ? 15.770 -7.087 -12.757 1.00 81.44 395 THR A N 1
ATOM 3099 C CA . THR A 1 395 ? 16.244 -7.660 -11.494 1.00 81.44 395 THR A CA 1
ATOM 3100 C C . THR A 1 395 ? 15.122 -8.502 -10.902 1.00 81.44 395 THR A C 1
ATOM 3102 O O . THR A 1 395 ? 13.973 -8.075 -10.907 1.00 81.44 395 THR A O 1
ATOM 3105 N N . PHE A 1 396 ? 15.444 -9.694 -10.409 1.00 83.00 396 PHE A N 1
ATOM 3106 C CA . PHE A 1 396 ? 14.460 -10.585 -9.799 1.00 83.00 396 PHE A CA 1
ATOM 3107 C C . PHE A 1 396 ? 15.059 -11.327 -8.601 1.00 83.00 396 PHE A C 1
ATOM 3109 O O . PHE A 1 396 ? 16.280 -11.489 -8.492 1.00 83.00 396 PHE A O 1
ATOM 3116 N N . LYS A 1 397 ? 14.190 -11.775 -7.695 1.00 84.00 397 LYS A N 1
ATOM 3117 C CA . LYS A 1 397 ? 14.573 -12.500 -6.481 1.00 84.00 397 LYS A CA 1
ATOM 3118 C C . LYS A 1 397 ? 14.769 -13.981 -6.789 1.00 84.00 397 LYS A C 1
ATOM 3120 O O . LYS A 1 397 ? 13.900 -14.608 -7.391 1.00 84.00 397 LYS A O 1
ATOM 3125 N N . ARG A 1 398 ? 15.887 -14.556 -6.343 1.00 80.94 398 ARG A N 1
ATOM 3126 C CA . ARG A 1 398 ? 16.164 -16.001 -6.451 1.00 80.94 398 ARG A CA 1
ATOM 3127 C C . ARG A 1 398 ? 16.823 -16.541 -5.197 1.00 80.94 398 ARG A C 1
ATOM 3129 O O . ARG A 1 398 ? 17.394 -15.761 -4.429 1.00 80.94 398 ARG A O 1
ATOM 3136 N N . LEU A 1 399 ? 16.831 -17.865 -5.017 1.00 81.25 399 LEU A N 1
ATOM 3137 C CA . LEU A 1 399 ? 17.611 -18.434 -3.930 1.00 81.25 399 LEU A CA 1
ATOM 3138 C C . LEU A 1 399 ? 19.116 -18.402 -4.262 1.00 81.25 399 LEU A C 1
ATOM 3140 O O . LEU A 1 399 ? 19.534 -18.608 -5.399 1.00 81.25 399 LEU A O 1
ATOM 3144 N N . LYS A 1 400 ? 19.967 -18.173 -3.260 1.00 78.38 400 LYS A N 1
ATOM 3145 C CA . LYS A 1 400 ? 21.431 -18.088 -3.361 1.00 78.38 400 LYS A CA 1
ATOM 3146 C C . LYS A 1 400 ? 22.049 -19.376 -3.909 1.00 78.38 400 LYS A C 1
ATOM 3148 O O . LYS A 1 400 ? 23.066 -19.314 -4.593 1.00 78.38 400 LYS A O 1
ATOM 3153 N N . ASN A 1 401 ? 21.420 -20.512 -3.610 1.00 77.75 401 ASN A N 1
ATOM 3154 C CA . ASN A 1 401 ? 21.848 -21.837 -4.055 1.00 77.75 401 ASN A CA 1
ATOM 3155 C C . ASN A 1 401 ? 21.201 -22.261 -5.376 1.00 77.75 401 ASN A C 1
ATOM 3157 O O . ASN A 1 401 ? 21.570 -23.305 -5.910 1.00 77.75 401 ASN A O 1
ATOM 3161 N N . ASP A 1 402 ? 20.253 -21.482 -5.903 1.00 77.12 402 ASP A N 1
ATOM 3162 C CA . ASP A 1 402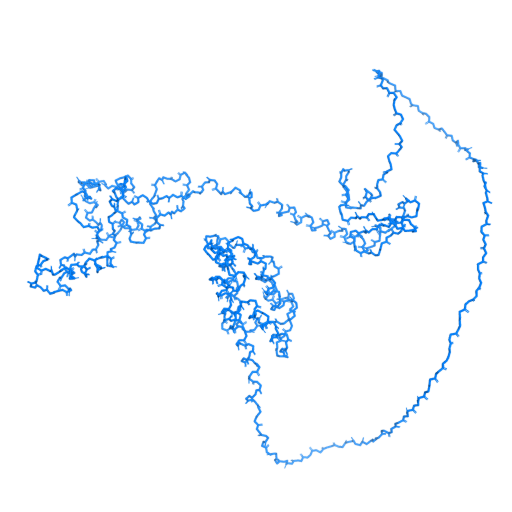 ? 19.700 -21.784 -7.213 1.00 77.12 402 ASP A CA 1
ATOM 3163 C C . ASP A 1 402 ? 20.791 -21.597 -8.273 1.00 77.12 402 ASP A C 1
ATOM 3165 O O . ASP A 1 402 ? 21.663 -20.725 -8.132 1.00 77.12 402 ASP A O 1
ATOM 3169 N N . PRO A 1 403 ? 20.762 -22.385 -9.358 1.00 74.56 403 PRO A N 1
ATOM 3170 C CA . PRO A 1 403 ? 21.613 -22.114 -10.502 1.00 74.56 403 PRO A CA 1
ATOM 3171 C C . PRO A 1 403 ? 21.343 -20.703 -11.037 1.00 74.56 403 PRO A C 1
ATOM 3173 O O . PRO A 1 403 ? 20.314 -20.083 -10.754 1.00 74.56 403 PRO A O 1
ATOM 3176 N N . ILE A 1 404 ? 22.290 -20.177 -11.810 1.00 71.31 404 ILE A N 1
ATOM 3177 C CA . ILE A 1 404 ? 22.107 -18.908 -12.509 1.00 71.31 404 ILE A CA 1
ATOM 3178 C C . ILE A 1 404 ? 20.888 -19.054 -13.423 1.00 71.31 404 ILE A C 1
ATOM 3180 O O . ILE A 1 404 ? 20.874 -19.871 -14.341 1.00 71.31 404 ILE A O 1
ATOM 3184 N N . GLN A 1 405 ? 19.850 -18.280 -13.133 1.00 74.69 405 GLN A N 1
ATOM 3185 C CA . GLN A 1 405 ? 18.581 -18.319 -13.843 1.00 74.69 405 GLN A CA 1
ATOM 3186 C C . GLN A 1 405 ? 18.266 -16.939 -14.411 1.00 74.69 405 GLN A C 1
ATOM 3188 O O . GLN A 1 405 ? 18.796 -15.913 -13.979 1.00 74.69 405 GLN A O 1
ATOM 3193 N N . THR A 1 406 ? 17.399 -16.923 -15.410 1.00 86.31 406 THR A N 1
ATOM 3194 C CA . THR A 1 406 ? 16.813 -15.706 -15.970 1.00 86.31 406 THR A CA 1
ATOM 3195 C C . THR A 1 406 ? 15.430 -15.502 -15.372 1.00 86.31 406 THR A C 1
ATOM 3197 O O . THR A 1 406 ? 14.799 -16.475 -14.963 1.00 86.31 406 THR A O 1
ATOM 3200 N N . CYS A 1 407 ? 14.928 -14.266 -15.361 1.00 87.94 407 CYS A N 1
ATOM 3201 C CA . CYS A 1 407 ? 13.572 -14.008 -14.880 1.00 87.94 407 CYS A CA 1
ATOM 3202 C C . CYS A 1 407 ? 12.532 -14.802 -15.687 1.00 87.94 407 CYS A C 1
ATOM 3204 O O . CYS A 1 407 ? 12.761 -15.164 -16.851 1.00 87.94 407 CYS A O 1
ATOM 3206 N N . LYS A 1 408 ? 11.376 -15.053 -15.068 1.00 87.38 408 LYS A N 1
ATOM 3207 C CA . LYS A 1 408 ? 10.299 -15.861 -15.650 1.00 87.38 408 LYS A CA 1
ATOM 3208 C C . LYS A 1 408 ? 9.869 -15.377 -17.045 1.00 87.38 408 LYS A C 1
ATOM 3210 O O . LYS A 1 408 ? 9.869 -16.204 -17.953 1.00 87.38 408 LYS A O 1
ATOM 3215 N N . PRO A 1 409 ? 9.665 -14.068 -17.298 1.00 87.94 409 PRO A N 1
ATOM 3216 C CA . PRO A 1 409 ? 9.335 -13.587 -18.640 1.00 87.94 409 PRO A CA 1
ATOM 3217 C C . PRO A 1 409 ? 10.370 -13.948 -19.715 1.00 87.94 409 PRO A C 1
ATOM 3219 O O . PRO A 1 409 ? 10.011 -14.207 -20.859 1.00 87.94 409 PRO A O 1
ATOM 3222 N N . CYS A 1 410 ? 11.663 -13.969 -19.372 1.00 87.81 410 CYS A N 1
ATOM 3223 C CA . CYS A 1 410 ? 12.718 -14.385 -20.298 1.00 87.81 410 CYS A CA 1
ATOM 3224 C C . CYS A 1 410 ? 12.764 -15.908 -20.481 1.00 87.81 410 CYS A C 1
ATOM 3226 O O . CYS A 1 410 ? 13.117 -16.363 -21.564 1.00 87.81 410 CYS A O 1
ATOM 3228 N N . LEU A 1 411 ? 12.406 -16.698 -19.463 1.00 87.50 411 LEU A N 1
ATOM 3229 C CA . LEU A 1 411 ? 12.281 -18.154 -19.595 1.00 87.50 411 LEU A CA 1
ATOM 3230 C C . LEU A 1 411 ? 11.117 -18.537 -20.507 1.00 87.50 411 LEU A C 1
ATOM 3232 O O . LEU A 1 411 ? 11.285 -19.411 -21.355 1.00 87.50 411 LEU A O 1
ATOM 3236 N N . ASP A 1 412 ? 9.984 -17.851 -20.382 1.00 87.94 412 ASP A N 1
ATOM 3237 C CA . ASP A 1 412 ? 8.779 -18.130 -21.166 1.00 87.94 412 ASP A CA 1
ATOM 3238 C C . ASP A 1 412 ? 9.003 -17.898 -22.671 1.00 87.94 412 ASP A C 1
ATOM 3240 O O . ASP A 1 412 ? 8.386 -18.566 -23.502 1.00 87.94 412 ASP A O 1
ATOM 3244 N N . LEU A 1 413 ? 9.970 -17.044 -23.049 1.00 85.75 413 LEU A N 1
ATOM 3245 C CA . LEU A 1 413 ? 10.390 -16.881 -24.447 1.00 85.75 413 LEU A CA 1
ATOM 3246 C C . LEU A 1 413 ? 10.849 -18.179 -25.095 1.00 85.75 413 LEU A C 1
ATOM 3248 O O . LEU A 1 413 ? 10.750 -18.305 -26.315 1.00 85.75 413 LEU A O 1
ATOM 3252 N N . LYS A 1 414 ? 11.352 -19.136 -24.306 1.00 83.94 414 LYS A N 1
ATOM 3253 C CA . LYS A 1 414 ? 11.786 -20.423 -24.840 1.00 83.94 414 LYS A CA 1
ATOM 3254 C C . LYS A 1 414 ? 10.646 -21.057 -25.621 1.00 83.94 414 LYS A C 1
ATOM 3256 O O . LYS A 1 414 ? 10.928 -21.599 -26.683 1.00 83.94 414 LYS A O 1
ATOM 3261 N N . GLU A 1 415 ? 9.408 -20.983 -25.132 1.00 81.12 415 GLU A N 1
ATOM 3262 C CA . GLU A 1 415 ? 8.225 -21.633 -25.718 1.00 81.12 415 GLU A CA 1
ATOM 3263 C C . GLU A 1 415 ? 7.548 -20.830 -26.838 1.00 81.12 415 GLU A C 1
ATOM 3265 O O . GLU A 1 415 ? 6.616 -21.322 -27.473 1.00 81.12 415 GLU A O 1
ATOM 3270 N N . VAL A 1 416 ? 8.023 -19.619 -27.133 1.00 80.81 416 VAL A N 1
ATOM 3271 C CA . VAL A 1 416 ? 7.430 -18.766 -28.167 1.00 80.81 416 VAL A CA 1
ATOM 3272 C C . VAL A 1 416 ? 7.834 -19.248 -29.563 1.00 80.81 416 VAL A C 1
ATOM 3274 O O . VAL A 1 416 ? 9.010 -19.483 -29.848 1.00 80.81 416 VAL A O 1
ATOM 3277 N N . ASP A 1 417 ? 6.862 -19.320 -30.478 1.00 74.38 417 ASP A N 1
ATOM 3278 C CA . ASP A 1 417 ? 7.067 -19.772 -31.862 1.00 74.38 417 ASP A CA 1
ATOM 3279 C C . ASP A 1 417 ? 8.166 -19.003 -32.597 1.00 74.38 417 ASP A C 1
ATOM 3281 O O . ASP A 1 417 ? 8.997 -19.588 -33.289 1.00 74.38 417 ASP A O 1
ATOM 3285 N N . SER A 1 418 ? 8.230 -17.690 -32.388 1.00 73.81 418 SER A N 1
ATOM 3286 C CA . SER A 1 418 ? 9.240 -16.830 -33.003 1.00 73.81 418 SER A CA 1
ATOM 3287 C C . SER A 1 418 ? 10.665 -17.040 -32.480 1.00 73.81 418 SER A C 1
ATOM 3289 O O . SER A 1 418 ? 11.612 -16.540 -33.086 1.00 73.81 418 SER A O 1
ATOM 3291 N N . ALA A 1 419 ? 10.834 -17.782 -31.382 1.00 70.06 419 ALA A N 1
ATOM 3292 C CA . ALA A 1 419 ? 12.125 -18.199 -30.844 1.00 70.06 419 ALA A CA 1
ATOM 3293 C C . ALA A 1 419 ? 12.454 -19.670 -31.173 1.00 70.06 419 ALA A C 1
ATOM 3295 O O . ALA A 1 419 ? 13.562 -20.125 -30.886 1.00 70.06 419 ALA A O 1
ATOM 3296 N N . LYS A 1 420 ? 11.546 -20.425 -31.819 1.00 70.19 420 LYS A N 1
ATOM 3297 C CA . LYS A 1 420 ? 11.780 -21.837 -32.184 1.00 70.19 420 LYS A CA 1
ATOM 3298 C C . LYS A 1 420 ? 12.960 -22.023 -33.132 1.00 70.19 420 LYS A C 1
ATOM 3300 O O . LYS A 1 420 ? 13.678 -23.005 -32.980 1.00 70.19 420 LYS A O 1
ATOM 3305 N N . ALA A 1 421 ? 13.198 -21.072 -34.036 1.00 65.69 421 ALA A N 1
ATOM 3306 C CA . ALA A 1 421 ? 14.348 -21.091 -34.944 1.00 65.69 421 ALA A CA 1
ATOM 3307 C C . ALA A 1 421 ? 15.702 -21.054 -34.213 1.00 65.69 421 ALA A C 1
ATOM 3309 O O . ALA A 1 421 ? 16.712 -21.401 -34.800 1.00 65.69 421 ALA A O 1
ATOM 3310 N N . LEU A 1 422 ? 15.727 -20.658 -32.934 1.00 68.88 422 LEU A N 1
ATOM 3311 C CA . LEU A 1 422 ? 16.932 -20.681 -32.104 1.00 68.88 422 LEU A CA 1
ATOM 3312 C C . LEU A 1 422 ? 17.162 -22.038 -31.426 1.00 68.88 422 LEU A C 1
ATOM 3314 O O . LEU A 1 422 ? 18.214 -22.223 -30.823 1.00 68.88 422 LEU A O 1
ATOM 3318 N N . ARG A 1 423 ? 16.182 -22.955 -31.447 1.00 64.12 423 ARG A N 1
ATOM 3319 C CA . ARG A 1 423 ? 16.260 -24.293 -30.821 1.00 64.12 423 ARG A CA 1
ATOM 3320 C C . ARG A 1 423 ? 16.935 -25.340 -31.725 1.00 64.12 423 ARG A C 1
ATOM 3322 O O . ARG A 1 423 ? 17.316 -26.399 -31.221 1.00 64.12 423 ARG A O 1
ATOM 3329 N N . SER A 1 424 ? 17.000 -25.054 -33.022 1.00 59.75 424 SER A N 1
ATOM 3330 C CA . SER A 1 424 ? 17.619 -25.801 -34.133 1.00 59.75 424 SER A CA 1
ATOM 3331 C C . SER A 1 424 ? 18.841 -25.044 -34.633 1.00 59.75 424 SER A C 1
ATOM 3333 O O . SER A 1 424 ? 19.846 -25.671 -35.027 1.00 59.75 424 SER A O 1
#

Organism: Melampsora larici-populina (strain 98AG31 / pathotype 3-4-7) (NCBI:txid747676)

Radius of gyration: 41.05 Å; Cα contacts (8 Å, |Δi|>4): 419; chains: 1; bounding box: 108×64×132 Å

Sequence (424 aa):
MTLLNDVMKEALCLVESSPKIVTATYKDEIYKRFSNPPDVDEDDVDEGIWMTVNRKLDALFGRDDGHKHILKGPEGISLVIDWVNEARKHPSWDSPEDKEKKLQKKGGFDSASDRLVKLKFERICSKVKELEGSLQSETRPAQAIPNPSNGIKRRIVSNPTLDLNVAIAEEPKPPPKRQQKKTSGSTMILISSDNEVIFVGSNLKQSKTKTKPKKQNTINQCPLSKADQPCIRCKIEVHEKGKLLKCHCGSAPVTLRKGRSEAAQVHWKSAMCQNATARLKTNTLLSAYFVKDPAVQPVNKNIIDTVCLGLTDETWVRPRATQTIAQFLESTCTIYRGVDRHSLRKELFGHNIRENDLTSSQKAELLATMDARATWVVKRNGDRNAIYSKSCESTFKRLKNDPIQTCKPCLDLKEVDSAKALRS

Solvent-accessible surface area (backbone atoms only — not comparable to full-atom values): 26456 Å² total; per-residue (Å²): 132,87,46,44,71,56,42,49,50,51,33,45,53,53,41,62,69,36,87,86,42,54,70,43,44,86,84,37,68,55,22,68,68,43,72,55,80,72,65,62,44,86,91,27,62,89,74,15,39,42,49,34,51,52,50,57,47,37,76,49,54,64,43,98,67,11,70,79,59,58,23,14,55,73,43,17,51,54,31,49,52,55,37,51,58,56,40,61,70,40,83,48,29,54,55,75,69,43,48,52,51,31,64,76,46,75,69,80,56,67,40,75,53,44,48,57,55,31,55,52,37,50,49,50,40,50,52,52,50,51,64,56,51,62,60,73,77,69,71,68,79,88,76,85,84,82,85,87,86,84,88,87,89,82,84,88,83,81,88,84,90,86,88,84,89,89,88,88,90,80,89,88,85,89,91,87,89,88,81,89,83,87,79,91,79,91,84,88,91,88,82,88,84,89,83,88,86,94,83,90,87,82,89,91,82,88,80,92,72,90,73,70,83,74,80,74,58,67,52,56,74,38,94,78,25,50,102,90,43,60,31,87,64,43,47,78,45,84,48,101,90,37,38,32,38,39,47,72,57,71,57,82,66,42,68,23,64,92,77,46,53,65,61,57,53,56,49,54,69,31,69,68,34,42,52,43,48,51,55,49,55,53,48,48,57,54,48,61,69,58,66,66,47,78,91,68,53,75,67,58,87,47,58,39,84,40,68,43,64,32,45,30,61,86,66,45,84,47,94,59,35,83,64,52,52,58,58,53,59,69,76,47,92,70,46,56,31,62,55,62,65,68,61,50,46,32,71,76,65,39,89,84,61,54,81,89,74,48,50,75,67,55,49,50,51,51,51,52,52,39,59,72,59,25,57,27,33,53,46,76,78,74,100,49,68,22,40,33,27,73,72,47,70,59,53,41,79,41,50,66,85,51,74,87,64,49,45,65,54,32,54,56,44,67,78,34,75,74,42,47,77,69,48,69

Secondary structure (DSSP, 8-state):
---HHHHHHHHHHHHHH-SSSPBP-TTSHHHHHHSSPP---GGGTTT-HHHHHHHHHHHHHSSTTGGGG--BSTTTHHHHHHHHHHHTTSTTSS-HHHHHHHHHTTT----HHHHHHHHHHHHHHHHHHHHHHTTTT-----PPP------------------------------------------------------------------------GGGGSTT-BTTB--TT-EEEEETTEEEEE-TT-PSPEEEGGG--HHHHHHHTSHHHHHHHHHHHHHHHHHHHH-S-GGGS---TTEEEEE---B-TTTS--TT-SS-HHHHHHH---SEESS-HHHHHHHHH-TT--GGG--HHHHHHHHHHHHHH-SEEEE-SSS--EEEETT--SEEEEETTS-S---HHHHHGGG-GGGGGG--

Mean predicted aligned error: 23.39 Å

Foldseek 3Di:
DDFLVRLLVLLQVLQQPDPPAAADDCVAPLLVLLVDAQDQDPVCVVQASLVVLLVSLCVQQVDPVNLNQQHHDCSHSVSNVVRVVRSCVDPNQADPVQVVVCVVVVNPDDGPSRVSVSVSSVVSSVSSVVVVVVVVVPPDDDDDDDDDDDDDDDDDDDDDDDDDDDDDDDDDDDDDDDDDDDDDDDDDDDDDDDDDDDDDDDDDDDDDDPDDPDLDQLQCVAPLHDPPRGDPQWDWDADPQGIWIDANLRDDTFHCHVVDNPSVVVVCPDPSNVVSSVVVVVVVVVVVVVVCPPVPDPPVVFKDKDFFQFDFCVQDPQPPAPDGLVRVLVVDDFFFFPDDLQVLLCVQPNDPADPVNDDPVSVVVSNVVSLVNGQWGFDDPDPHGHIGGNPFPRIDMDTPPDPRHGDPSSVVVCVDPRCVNRSD